Protein AF-0000000068152655 (afdb_homodimer)

Structure (mmCIF, N/CA/C/O backbone):
data_AF-0000000068152655-model_v1
#
loop_
_entity.id
_entity.type
_entity.pdbx_description
1 polymer 'Transcriptional regulator'
#
loop_
_atom_site.group_PDB
_atom_site.id
_atom_site.type_symbol
_atom_site.label_atom_id
_atom_site.label_alt_id
_atom_site.label_comp_id
_atom_site.label_asym_id
_atom_site.label_entity_id
_atom_site.label_seq_id
_atom_site.pdbx_PDB_ins_code
_atom_site.Cartn_x
_atom_site.Cartn_y
_atom_site.Cartn_z
_atom_site.occupancy
_atom_site.B_iso_or_equiv
_atom_site.auth_seq_id
_atom_site.auth_comp_id
_atom_site.auth_asym_id
_atom_site.auth_atom_id
_atom_site.pdbx_PDB_model_num
ATOM 1 N N . MET A 1 1 ? -5.93 -41.156 -9.469 1 38.16 1 MET A N 1
ATOM 2 C CA . MET A 1 1 ? -5.805 -40.562 -10.797 1 38.16 1 MET A CA 1
ATOM 3 C C . MET A 1 1 ? -6.332 -39.156 -10.812 1 38.16 1 MET A C 1
ATOM 5 O O . MET A 1 1 ? -7.52 -38.906 -10.57 1 38.16 1 MET A O 1
ATOM 9 N N . LYS A 1 2 ? -5.578 -38.156 -10.57 1 56.25 2 LYS A N 1
ATOM 10 C CA . LYS A 1 2 ? -6.105 -36.812 -10.352 1 56.25 2 LYS A CA 1
ATOM 11 C C . LYS A 1 2 ? -5.758 -35.875 -11.523 1 56.25 2 LYS A C 1
ATOM 13 O O . LYS A 1 2 ? -4.906 -36.219 -12.352 1 56.25 2 LYS A O 1
ATOM 18 N N . GLY A 1 3 ? -6.543 -34.875 -11.82 1 58.75 3 GLY A N 1
ATOM 19 C CA . GLY A 1 3 ? -6.285 -33.875 -12.836 1 58.75 3 GLY A CA 1
ATOM 20 C C . GLY A 1 3 ? -6.699 -34.312 -14.227 1 58.75 3 GLY A C 1
ATOM 21 O O . GLY A 1 3 ? -7.805 -34.812 -14.414 1 58.75 3 GLY A O 1
ATOM 22 N N . ILE A 1 4 ? -5.766 -34.062 -15.203 1 68.19 4 ILE A N 1
ATOM 23 C CA . ILE A 1 4 ? -6.027 -34.312 -16.609 1 68.19 4 ILE A CA 1
ATOM 24 C C . ILE A 1 4 ? -6.184 -35.812 -16.859 1 68.19 4 ILE A C 1
ATOM 26 O O . ILE A 1 4 ? -6.926 -36.219 -17.75 1 68.19 4 ILE A O 1
ATOM 30 N N . ARG A 1 5 ? -5.633 -36.719 -16.047 1 72.88 5 ARG A N 1
ATOM 31 C CA . ARG A 1 5 ? -5.742 -38.188 -16.188 1 72.88 5 ARG A CA 1
ATOM 32 C C . ARG A 1 5 ? -7.145 -38.656 -15.844 1 72.88 5 ARG A C 1
ATOM 34 O O . ARG A 1 5 ? -7.684 -39.531 -16.516 1 72.88 5 ARG A O 1
ATOM 41 N N . ARG A 1 6 ? -7.645 -37.969 -14.781 1 72.06 6 ARG A N 1
ATOM 42 C CA . ARG A 1 6 ? -9.008 -38.344 -14.398 1 72.06 6 ARG A CA 1
ATOM 43 C C . ARG A 1 6 ? -9.992 -38 -15.508 1 72.06 6 ARG A C 1
ATOM 45 O O . ARG A 1 6 ? -10.922 -38.781 -15.781 1 72.06 6 ARG A O 1
ATOM 52 N N . LEU A 1 7 ? -9.727 -36.875 -16.031 1 75.69 7 LEU A N 1
ATOM 53 C CA . LEU A 1 7 ? -10.57 -36.438 -17.141 1 75.69 7 LEU A CA 1
ATOM 54 C C . LEU A 1 7 ? -10.43 -37.406 -18.312 1 75.69 7 LEU A C 1
ATOM 56 O O . LEU A 1 7 ? -11.43 -37.781 -18.938 1 75.69 7 LEU A O 1
ATOM 60 N N . ALA A 1 8 ? -9.305 -37.812 -18.578 1 81.06 8 ALA A N 1
ATOM 61 C CA . ALA A 1 8 ? -9.023 -38.75 -19.672 1 81.06 8 ALA A CA 1
ATOM 62 C C . ALA A 1 8 ? -9.68 -40.125 -19.406 1 81.06 8 ALA A C 1
ATOM 64 O O . ALA A 1 8 ? -10.273 -40.719 -20.312 1 81.06 8 ALA A O 1
ATOM 65 N N . GLN A 1 9 ? -9.594 -40.5 -18.266 1 79.81 9 GLN A N 1
ATOM 66 C CA . GLN A 1 9 ? -10.211 -41.75 -17.891 1 79.81 9 GLN A CA 1
ATOM 67 C C . GLN A 1 9 ? -11.734 -41.688 -17.969 1 79.81 9 GLN A C 1
ATOM 69 O O . GLN A 1 9 ? -12.383 -42.625 -18.453 1 79.81 9 GLN A O 1
ATOM 74 N N . HIS A 1 10 ? -12.188 -40.562 -17.438 1 80.62 10 HIS A N 1
ATOM 75 C CA . HIS A 1 10 ? -13.633 -40.375 -17.438 1 80.62 10 HIS A CA 1
ATOM 76 C C . HIS A 1 10 ? -14.195 -40.375 -18.859 1 80.62 10 HIS A C 1
ATOM 78 O O . HIS A 1 10 ? -15.297 -40.875 -19.094 1 80.62 10 HIS A O 1
ATOM 84 N N . LEU A 1 11 ? -13.484 -39.812 -19.75 1 83.44 11 LEU A N 1
ATOM 85 C CA . LEU A 1 11 ? -13.938 -39.656 -21.125 1 83.44 11 LEU A CA 1
ATOM 86 C C . LEU A 1 11 ? -13.414 -40.75 -22.016 1 83.44 11 LEU A C 1
ATOM 88 O O . LEU A 1 11 ? -13.789 -40.844 -23.188 1 83.44 11 LEU A O 1
ATOM 92 N N . ASP A 1 12 ? -12.555 -41.688 -21.484 1 83.94 12 ASP A N 1
ATOM 93 C CA . ASP A 1 12 ? -11.938 -42.812 -22.188 1 83.94 12 ASP A CA 1
ATOM 94 C C . ASP A 1 12 ? -11.203 -42.344 -23.438 1 83.94 12 ASP A C 1
ATOM 96 O O . ASP A 1 12 ? -11.414 -42.875 -24.531 1 83.94 12 ASP A O 1
ATOM 100 N N . ILE A 1 13 ? -10.602 -41.25 -23.266 1 85.62 13 ILE A N 1
ATOM 101 C CA . ILE A 1 13 ? -9.734 -40.75 -24.312 1 85.62 13 ILE A CA 1
ATOM 102 C C . ILE A 1 13 ? -8.336 -40.5 -23.75 1 85.62 13 ILE A C 1
ATOM 104 O O . ILE A 1 13 ? -8.141 -40.5 -22.531 1 85.62 13 ILE A O 1
ATOM 108 N N . SER A 1 14 ? -7.395 -40.469 -24.656 1 79.75 14 SER A N 1
ATOM 109 C CA . SER A 1 14 ? -6.004 -40.312 -24.234 1 79.75 14 SER A CA 1
ATOM 110 C C . SER A 1 14 ? -5.797 -38.969 -23.516 1 79.75 14 SER A C 1
ATOM 112 O O . SER A 1 14 ? -6.527 -38 -23.766 1 79.75 14 SER A O 1
ATOM 114 N N . ILE A 1 15 ? -4.855 -38.906 -22.594 1 78.25 15 ILE A N 1
ATOM 115 C CA . ILE A 1 15 ? -4.473 -37.688 -21.891 1 78.25 15 ILE A CA 1
ATOM 116 C C . ILE A 1 15 ? -4.09 -36.625 -22.891 1 78.25 15 ILE A C 1
ATOM 118 O O . ILE A 1 15 ? -4.414 -35.438 -22.703 1 78.25 15 ILE A O 1
ATOM 122 N N . GLY A 1 16 ? -3.549 -37.062 -24 1 75.69 16 GLY A N 1
ATOM 123 C CA . GLY A 1 16 ? -3.166 -36.125 -25.062 1 75.69 16 GLY A CA 1
ATOM 124 C C . GLY A 1 16 ? -4.355 -35.469 -25.734 1 75.69 16 GLY A C 1
ATOM 125 O O . GLY A 1 16 ? -4.34 -34.25 -25.984 1 75.69 16 GLY A O 1
ATOM 126 N N . THR A 1 17 ? -5.266 -36.281 -25.953 1 79.81 17 THR A N 1
ATOM 127 C CA . THR A 1 17 ? -6.465 -35.781 -26.594 1 79.81 17 THR A CA 1
ATOM 128 C C . THR A 1 17 ? -7.199 -34.812 -25.672 1 79.81 17 THR A C 1
ATOM 130 O O . THR A 1 17 ? -7.672 -33.75 -26.125 1 79.81 17 THR A O 1
ATOM 133 N N . VAL A 1 18 ? -7.227 -35.094 -24.359 1 79.06 18 VAL A N 1
ATOM 134 C CA . VAL A 1 18 ? -7.855 -34.219 -23.391 1 79.06 18 VAL A CA 1
ATOM 135 C C . VAL A 1 18 ? -7.102 -32.906 -23.328 1 79.06 18 VAL A C 1
ATOM 137 O O . VAL A 1 18 ? -7.711 -31.828 -23.344 1 79.06 18 VAL A O 1
ATOM 140 N N . SER A 1 19 ? -5.879 -33.031 -23.391 1 74.75 19 SER A N 1
ATOM 141 C CA . SER A 1 19 ? -5.035 -31.828 -23.328 1 74.75 19 SER A CA 1
ATOM 142 C C . SER A 1 19 ? -5.246 -30.953 -24.562 1 74.75 19 SER A C 1
ATOM 144 O O . SER A 1 19 ? -5.422 -29.734 -24.438 1 74.75 19 SER A O 1
ATOM 146 N N . ARG A 1 20 ? -5.332 -31.672 -25.703 1 75.88 20 ARG A N 1
ATOM 147 C CA . ARG A 1 20 ? -5.523 -30.953 -26.953 1 75.88 20 ARG A CA 1
ATOM 148 C C . ARG A 1 20 ? -6.914 -30.328 -27.016 1 75.88 20 ARG A C 1
ATOM 150 O O . ARG A 1 20 ? -7.078 -29.219 -27.516 1 75.88 20 ARG A O 1
ATOM 157 N N . ALA A 1 21 ? -7.793 -30.938 -26.453 1 76.69 21 ALA A N 1
ATOM 158 C CA . ALA A 1 21 ? -9.172 -30.438 -26.453 1 76.69 21 ALA A CA 1
ATOM 159 C C . ALA A 1 21 ? -9.312 -29.234 -25.516 1 76.69 21 ALA A C 1
ATOM 161 O O . ALA A 1 21 ? -9.953 -28.25 -25.875 1 76.69 21 ALA A O 1
ATOM 162 N N . LEU A 1 22 ? -8.609 -29.359 -24.406 1 73.12 22 LEU A N 1
ATOM 163 C CA . LEU A 1 22 ? -8.703 -28.297 -23.406 1 73.12 22 LEU A CA 1
ATOM 164 C C . LEU A 1 22 ? -7.98 -27.031 -23.875 1 73.12 22 LEU A C 1
ATOM 166 O O . LEU A 1 22 ? -8.359 -25.922 -23.5 1 73.12 22 LEU A O 1
ATOM 170 N N . ASN A 1 23 ? -7.066 -27.328 -24.859 1 67.56 23 ASN A N 1
ATOM 171 C CA . ASN A 1 23 ? -6.238 -26.219 -25.328 1 67.56 23 ASN A CA 1
ATOM 172 C C . ASN A 1 23 ? -6.711 -25.703 -26.688 1 67.56 23 ASN A C 1
ATOM 174 O O . ASN A 1 23 ? -5.992 -24.969 -27.359 1 67.56 23 ASN A O 1
ATOM 178 N N . GLY A 1 24 ? -7.754 -26.156 -27.062 1 67.12 24 GLY A N 1
ATOM 179 C CA . GLY A 1 24 ? -8.391 -25.672 -28.266 1 67.12 24 GLY A CA 1
ATOM 180 C C . GLY A 1 24 ? -7.613 -26.016 -29.531 1 67.12 24 GLY A C 1
ATOM 181 O O . GLY A 1 24 ? -7.625 -25.25 -30.5 1 67.12 24 GLY A O 1
ATOM 182 N N . ARG A 1 25 ? -6.926 -27.062 -29.516 1 68.25 25 ARG A N 1
ATOM 183 C CA . ARG A 1 25 ? -6.164 -27.453 -30.703 1 68.25 25 ARG A CA 1
ATOM 184 C C . ARG A 1 25 ? -7.09 -27.859 -31.844 1 68.25 25 ARG A C 1
ATOM 186 O O . ARG A 1 25 ? -8.078 -28.547 -31.625 1 68.25 25 ARG A O 1
ATOM 193 N N . PRO A 1 26 ? -6.781 -27.297 -32.906 1 73.31 26 PRO A N 1
ATOM 194 C CA . PRO A 1 26 ? -7.672 -27.516 -34.062 1 73.31 26 PRO A CA 1
ATOM 195 C C . PRO A 1 26 ? -7.77 -28.984 -34.469 1 73.31 26 PRO A C 1
ATOM 197 O O . PRO A 1 26 ? -8.719 -29.375 -35.156 1 73.31 26 PRO A O 1
ATOM 200 N N . ASP A 1 27 ? -6.938 -29.812 -34.125 1 77.44 27 ASP A N 1
ATOM 201 C CA . ASP A 1 27 ? -6.91 -31.188 -34.594 1 77.44 27 ASP A CA 1
ATOM 202 C C . ASP A 1 27 ? -7.863 -32.062 -33.781 1 77.44 27 ASP A C 1
ATOM 204 O O . ASP A 1 27 ? -7.996 -33.25 -34.031 1 77.44 27 ASP A O 1
ATOM 208 N N . VAL A 1 28 ? -8.508 -31.375 -32.875 1 80.56 28 VAL A N 1
ATOM 209 C CA . VAL A 1 28 ? -9.477 -32.094 -32.094 1 80.56 28 VAL A CA 1
ATOM 210 C C . VAL A 1 28 ? -10.891 -31.844 -32.625 1 80.56 28 VAL A C 1
ATOM 212 O O . VAL A 1 28 ? -11.273 -30.688 -32.844 1 80.56 28 VAL A O 1
ATOM 215 N N . ASN A 1 29 ? -11.609 -32.938 -32.938 1 82.25 29 ASN A N 1
ATOM 216 C CA . ASN A 1 29 ? -12.961 -32.781 -33.469 1 82.25 29 ASN A CA 1
ATOM 217 C C . ASN A 1 29 ? -13.875 -32.062 -32.469 1 82.25 29 ASN A C 1
ATOM 219 O O . ASN A 1 29 ? -13.648 -32.156 -31.266 1 82.25 29 ASN A O 1
ATOM 223 N N . GLU A 1 30 ? -14.797 -31.391 -32.969 1 81.44 30 GLU A N 1
ATOM 224 C CA . GLU A 1 30 ? -15.695 -30.531 -32.188 1 81.44 30 GLU A CA 1
ATOM 225 C C . GLU A 1 30 ? -16.438 -31.328 -31.125 1 81.44 30 GLU A C 1
ATOM 227 O O . GLU A 1 30 ? -16.656 -30.844 -30.016 1 81.44 30 GLU A O 1
ATOM 232 N N . GLU A 1 31 ? -16.797 -32.469 -31.484 1 83.56 31 GLU A N 1
ATOM 233 C CA . GLU A 1 31 ? -17.547 -33.281 -30.562 1 83.56 31 GLU A CA 1
ATOM 234 C C . GLU A 1 31 ? -16.688 -33.656 -29.344 1 83.56 31 GLU A C 1
ATOM 236 O O . GLU A 1 31 ? -17.156 -33.594 -28.203 1 83.56 31 GLU A O 1
ATOM 241 N N . THR A 1 32 ? -15.516 -34.031 -29.562 1 84.06 32 THR A N 1
ATOM 242 C CA . THR A 1 32 ? -14.594 -34.375 -28.484 1 84.06 32 THR A CA 1
ATOM 243 C C . THR A 1 32 ? -14.273 -33.188 -27.609 1 84.06 32 THR A C 1
ATOM 245 O O . THR A 1 32 ? -14.227 -33.312 -26.375 1 84.06 32 THR A O 1
ATOM 248 N N . ARG A 1 33 ? -14.062 -32.094 -28.156 1 82.94 33 ARG A N 1
ATOM 249 C CA . ARG A 1 33 ? -13.797 -30.859 -27.422 1 82.94 33 ARG A CA 1
ATOM 250 C C . ARG A 1 33 ? -14.938 -30.547 -26.469 1 82.94 33 ARG A C 1
ATOM 252 O O . ARG A 1 33 ? -14.703 -30.219 -25.297 1 82.94 33 ARG A O 1
ATOM 259 N N . ARG A 1 34 ? -16.125 -30.656 -27.031 1 82 34 ARG A N 1
ATOM 260 C CA . ARG A 1 34 ? -17.297 -30.391 -26.203 1 82 34 ARG A CA 1
ATOM 261 C C . ARG A 1 34 ? -17.375 -31.344 -25.016 1 82 34 ARG A C 1
ATOM 263 O O . ARG A 1 34 ? -17.609 -30.922 -23.891 1 82 34 ARG A O 1
ATOM 270 N N . ARG A 1 35 ? -17.156 -32.562 -25.312 1 84.06 35 ARG A N 1
ATOM 271 C CA . ARG A 1 35 ? -17.219 -33.594 -24.266 1 84.06 35 ARG A CA 1
ATOM 272 C C . ARG A 1 35 ? -16.156 -33.344 -23.188 1 84.06 35 ARG A C 1
ATOM 274 O O . ARG A 1 35 ? -16.438 -33.5 -22 1 84.06 35 ARG A O 1
ATOM 281 N N . VAL A 1 36 ? -15.023 -32.938 -23.594 1 81.69 36 VAL A N 1
ATOM 282 C CA . VAL A 1 36 ? -13.914 -32.688 -22.688 1 81.69 36 VAL A CA 1
ATOM 283 C C . VAL A 1 36 ? -14.219 -31.469 -21.812 1 81.69 36 VAL A C 1
ATOM 285 O O . VAL A 1 36 ? -14.047 -31.5 -20.594 1 81.69 36 VAL A O 1
ATOM 288 N N . LEU A 1 37 ? -14.719 -30.469 -22.453 1 77.81 37 LEU A N 1
ATOM 289 C CA . LEU A 1 37 ? -15.023 -29.234 -21.734 1 77.81 37 LEU A CA 1
ATOM 290 C C . LEU A 1 37 ? -16.172 -29.438 -20.75 1 77.81 37 LEU A C 1
ATOM 292 O O . LEU A 1 37 ? -16.125 -28.922 -19.625 1 77.81 37 LEU A O 1
ATOM 296 N N . GLU A 1 38 ? -17.125 -30.156 -21.188 1 77.81 38 GLU A N 1
ATOM 297 C CA . GLU A 1 38 ? -18.25 -30.484 -20.312 1 77.81 38 GLU A CA 1
ATOM 298 C C . GLU A 1 38 ? -17.797 -31.312 -19.125 1 77.81 38 GLU A C 1
ATOM 300 O O . GLU A 1 38 ? -18.219 -31.062 -17.984 1 77.81 38 GLU A O 1
ATOM 305 N N . ALA A 1 39 ? -17.016 -32.25 -19.391 1 77.44 39 ALA A N 1
ATOM 306 C CA . ALA A 1 39 ? -16.516 -33.125 -18.328 1 77.44 39 ALA A CA 1
ATOM 307 C C . ALA A 1 39 ? -15.609 -32.344 -17.375 1 77.44 39 ALA A C 1
ATOM 309 O O . ALA A 1 39 ? -15.656 -32.531 -16.156 1 77.44 39 ALA A O 1
ATOM 310 N N . ALA A 1 40 ? -14.828 -31.469 -17.969 1 71.81 40 ALA A N 1
ATOM 311 C CA . ALA A 1 40 ? -13.953 -30.625 -17.172 1 71.81 40 ALA A CA 1
ATOM 312 C C . ALA A 1 40 ? -14.758 -29.766 -16.203 1 71.81 40 ALA A C 1
ATOM 314 O O . ALA A 1 40 ? -14.398 -29.625 -15.023 1 71.81 40 ALA A O 1
ATOM 315 N N . GLU A 1 41 ? -15.773 -29.25 -16.766 1 67.5 41 GLU A N 1
ATOM 316 C CA . GLU A 1 41 ? -16.672 -28.438 -15.953 1 67.5 41 GLU A CA 1
ATOM 317 C C . GLU A 1 41 ? -17.344 -29.266 -14.867 1 67.5 41 GLU A C 1
ATOM 319 O O . GLU A 1 41 ? -17.406 -28.844 -13.711 1 67.5 41 GLU A O 1
ATOM 324 N N . ARG A 1 42 ? -17.844 -30.375 -15.32 1 65.81 42 ARG A N 1
ATOM 325 C CA . ARG A 1 42 ? -18.578 -31.25 -14.406 1 65.81 42 ARG A CA 1
ATOM 326 C C . ARG A 1 42 ? -17.656 -31.781 -13.297 1 65.81 42 ARG A C 1
ATOM 328 O O . ARG A 1 42 ? -18.078 -31.891 -12.148 1 65.81 42 ARG A O 1
ATOM 335 N N . LEU A 1 43 ? -16.453 -32.062 -13.742 1 63.72 43 LEU A N 1
ATOM 336 C CA . LEU A 1 43 ? -15.531 -32.656 -12.789 1 63.72 43 LEU A CA 1
ATOM 337 C C . LEU A 1 43 ? -14.703 -31.578 -12.086 1 63.72 43 LEU A C 1
ATOM 339 O O . LEU A 1 43 ? -13.852 -31.891 -11.25 1 63.72 43 LEU A O 1
ATOM 343 N N . GLY A 1 44 ? -15.016 -30.359 -12.508 1 57.62 44 GLY A N 1
ATOM 344 C CA . GLY A 1 44 ? -14.344 -29.234 -11.883 1 57.62 44 GLY A CA 1
ATOM 345 C C . GLY A 1 44 ? -12.875 -29.125 -12.258 1 57.62 44 GLY A C 1
ATOM 346 O O . GLY A 1 44 ? -12.047 -28.703 -11.453 1 57.62 44 GLY A O 1
ATOM 347 N N . TYR A 1 45 ? -12.734 -29.797 -13.414 1 54.03 45 TYR A N 1
ATOM 348 C CA . TYR A 1 45 ? -11.352 -29.766 -13.883 1 54.03 45 TYR A CA 1
ATOM 349 C C . TYR A 1 45 ? -11 -28.391 -14.445 1 54.03 45 TYR A C 1
ATOM 351 O O . TYR A 1 45 ? -11.719 -27.859 -15.297 1 54.03 45 TYR A O 1
ATOM 359 N N . VAL A 1 46 ? -10.289 -27.688 -13.789 1 50.16 46 VAL A N 1
ATOM 360 C CA . VAL A 1 46 ? -9.703 -26.484 -14.367 1 50.16 46 VAL A CA 1
ATOM 361 C C . VAL A 1 46 ? -8.328 -26.812 -14.938 1 50.16 46 VAL A C 1
ATOM 363 O O . VAL A 1 46 ? -7.473 -27.375 -14.242 1 50.16 46 VAL A O 1
ATOM 366 N N . ALA A 1 47 ? -8.266 -26.891 -16.328 1 46.88 47 ALA A N 1
ATOM 367 C CA . ALA A 1 47 ? -6.977 -27.156 -16.953 1 46.88 47 ALA A CA 1
ATOM 368 C C . ALA A 1 47 ? -5.859 -26.375 -16.281 1 46.88 47 ALA A C 1
ATOM 370 O O . ALA A 1 47 ? -5.988 -25.156 -16.062 1 46.88 47 ALA A O 1
ATOM 371 N N . ASN A 1 48 ? -5.207 -27 -15.398 1 45.72 48 ASN A N 1
ATOM 372 C CA . ASN A 1 48 ? -4.074 -26.359 -14.734 1 45.72 48 ASN A CA 1
ATOM 373 C C . ASN A 1 48 ? -3.168 -25.656 -15.742 1 45.72 48 ASN A C 1
ATOM 375 O O . ASN A 1 48 ? -2.713 -26.266 -16.703 1 45.72 48 ASN A O 1
ATOM 379 N N . GLN A 1 49 ? -3.439 -24.453 -16.016 1 43.03 49 GLN A N 1
ATOM 380 C CA . GLN A 1 49 ? -2.535 -23.703 -16.875 1 43.03 49 GLN A CA 1
ATOM 381 C C . GLN A 1 49 ? -1.077 -24.016 -16.547 1 43.03 49 GLN A C 1
ATOM 383 O O . GLN A 1 49 ? -0.183 -23.75 -17.359 1 43.03 49 GLN A O 1
ATOM 388 N N . SER A 1 50 ? -0.85 -24.438 -15.289 1 44.09 50 SER A N 1
ATOM 389 C CA . SER A 1 50 ? 0.534 -24.797 -15.008 1 44.09 50 SER A CA 1
ATOM 390 C C . SER A 1 50 ? 1.042 -25.844 -16 1 44.09 50 SER A C 1
ATOM 392 O O . SER A 1 50 ? 2.197 -25.781 -16.438 1 44.09 50 SER A O 1
ATOM 394 N N . GLY A 1 51 ? 0.168 -26.688 -16.359 1 41.78 51 GLY A N 1
ATOM 395 C CA . GLY A 1 51 ? 0.501 -27.656 -17.391 1 41.78 51 GLY A CA 1
ATOM 396 C C . GLY A 1 51 ? 0.646 -27.031 -18.766 1 41.78 51 GLY A C 1
ATOM 397 O O . GLY A 1 51 ? 1.508 -27.438 -19.547 1 41.78 51 GLY A O 1
ATOM 398 N N . ARG A 1 52 ? -0.279 -26.219 -19.125 1 42.22 52 ARG A N 1
ATOM 399 C CA . ARG A 1 52 ? -0.165 -25.5 -20.391 1 42.22 52 ARG A CA 1
ATOM 400 C C . ARG A 1 52 ? 1.077 -24.609 -20.406 1 42.22 52 ARG A C 1
ATOM 402 O O . ARG A 1 52 ? 1.734 -24.469 -21.438 1 42.22 52 ARG A O 1
ATOM 409 N N . SER A 1 53 ? 1.209 -23.781 -19.266 1 45 53 SER A N 1
ATOM 410 C CA . SER A 1 53 ? 2.455 -23.031 -19.141 1 45 53 SER A CA 1
ATOM 411 C C . SER A 1 53 ? 3.664 -23.922 -19.438 1 45 53 SER A C 1
ATOM 413 O O . SER A 1 53 ? 4.645 -23.453 -20.016 1 45 53 SER A O 1
ATOM 415 N N . LEU A 1 54 ? 3.533 -25.203 -19.078 1 41.16 54 LEU A N 1
ATOM 416 C CA . LEU A 1 54 ? 4.602 -26.141 -19.406 1 41.16 54 LEU A CA 1
ATOM 417 C C . LEU A 1 54 ? 4.711 -26.312 -20.922 1 41.16 54 LEU A C 1
ATOM 419 O O . LEU A 1 54 ? 5.816 -26.406 -21.469 1 41.16 54 LEU A O 1
ATOM 423 N N . ARG A 1 55 ? 3.543 -26.375 -21.562 1 41.06 55 ARG A N 1
ATOM 424 C CA . ARG A 1 55 ? 3.666 -26.625 -23 1 41.06 55 ARG A CA 1
ATOM 425 C C . ARG A 1 55 ? 4 -25.328 -23.75 1 41.06 55 ARG A C 1
ATOM 427 O O . ARG A 1 55 ? 4.762 -25.359 -24.719 1 41.06 55 ARG A O 1
ATOM 434 N N . GLN A 1 56 ? 3.254 -24.266 -23.453 1 49.31 56 GLN A N 1
ATOM 435 C CA . GLN A 1 56 ? 3.57 -23.031 -24.172 1 49.31 56 GLN A CA 1
ATOM 436 C C . GLN A 1 56 ? 4.727 -22.297 -23.5 1 49.31 56 GLN A C 1
ATOM 438 O O . GLN A 1 56 ? 5.301 -21.375 -24.078 1 49.31 56 GLN A O 1
ATOM 443 N N . GLY A 1 57 ? 5.211 -22.781 -22.438 1 60.53 57 GLY A N 1
ATOM 444 C CA . GLY A 1 57 ? 6.41 -22.312 -21.766 1 60.53 57 GLY A CA 1
ATOM 445 C C . GLY A 1 57 ? 6.211 -20.984 -21.062 1 60.53 57 GLY A C 1
ATOM 446 O O . GLY A 1 57 ? 7.18 -20.344 -20.625 1 60.53 57 GLY A O 1
ATOM 447 N N . THR A 1 58 ? 4.836 -20.297 -21.172 1 77.31 58 THR A N 1
ATOM 448 C CA . THR A 1 58 ? 4.707 -19 -20.516 1 77.31 58 THR A CA 1
ATOM 449 C C . THR A 1 58 ? 3.615 -19.031 -19.453 1 77.31 58 THR A C 1
ATOM 451 O O . THR A 1 58 ? 2.633 -19.766 -19.594 1 77.31 58 THR A O 1
ATOM 454 N N . THR A 1 59 ? 3.713 -18.344 -18.359 1 83.75 59 THR A N 1
ATOM 455 C CA . THR A 1 59 ? 2.748 -18.25 -17.266 1 83.75 59 THR A CA 1
ATOM 456 C C . THR A 1 59 ? 1.88 -17 -17.406 1 83.75 59 THR A C 1
ATOM 458 O O . THR A 1 59 ? 0.804 -16.922 -16.812 1 83.75 59 THR A O 1
ATOM 461 N N . ASN A 1 60 ? 2.336 -15.977 -18.156 1 90.31 60 ASN A N 1
ATOM 462 C CA . ASN A 1 60 ? 1.712 -14.672 -18.328 1 90.31 60 ASN A CA 1
ATOM 463 C C . ASN A 1 60 ? 1.635 -13.906 -17.016 1 90.31 60 ASN A C 1
ATOM 465 O O . ASN A 1 60 ? 0.753 -13.062 -16.828 1 90.31 60 ASN A O 1
ATOM 469 N N . ILE A 1 61 ? 2.52 -14.25 -16.141 1 93.06 61 ILE A N 1
ATOM 470 C CA . ILE A 1 61 ? 2.617 -13.57 -14.859 1 93.06 61 ILE A CA 1
ATOM 471 C C . ILE A 1 61 ? 3.93 -12.789 -14.789 1 93.06 61 ILE A C 1
ATOM 473 O O . ILE A 1 61 ? 4.98 -13.297 -15.195 1 93.06 61 ILE A O 1
ATOM 477 N N . ILE A 1 62 ? 3.824 -11.578 -14.359 1 96.62 62 ILE A N 1
ATOM 478 C CA . ILE A 1 62 ? 5.004 -10.773 -14.055 1 96.62 62 ILE A CA 1
ATOM 479 C C . ILE A 1 62 ? 5.039 -10.453 -12.562 1 96.62 62 ILE A C 1
ATOM 481 O O . ILE A 1 62 ? 4.031 -10.023 -11.992 1 96.62 62 ILE A O 1
ATOM 485 N N . GLY A 1 63 ? 6.152 -10.711 -11.93 1 97 63 GLY A N 1
ATOM 486 C CA . GLY A 1 63 ? 6.324 -10.414 -10.523 1 97 63 GLY A CA 1
ATOM 487 C C . GLY A 1 63 ? 6.988 -9.07 -10.273 1 97 63 GLY A C 1
ATOM 488 O O . GLY A 1 63 ? 7.938 -8.703 -10.969 1 97 63 GLY A O 1
ATOM 489 N N . PHE A 1 64 ? 6.402 -8.352 -9.391 1 96.88 64 PHE A N 1
ATOM 490 C CA . PHE A 1 64 ? 7.012 -7.125 -8.875 1 96.88 64 PHE A CA 1
ATOM 491 C C . PHE A 1 64 ? 7.477 -7.312 -7.438 1 96.88 64 PHE A C 1
ATOM 493 O O . PHE A 1 64 ? 6.656 -7.441 -6.527 1 96.88 64 PHE A O 1
ATOM 500 N N . MET A 1 65 ? 8.773 -7.309 -7.266 1 95.75 65 MET A N 1
ATOM 501 C CA . MET A 1 65 ? 9.32 -7.574 -5.938 1 95.75 65 MET A CA 1
ATOM 502 C C . MET A 1 65 ? 9.445 -6.289 -5.133 1 95.75 65 MET A C 1
ATOM 504 O O . MET A 1 65 ? 10.008 -5.301 -5.609 1 95.75 65 MET A O 1
ATOM 508 N N . MET A 1 66 ? 8.836 -6.312 -4 1 90.5 66 MET A N 1
ATOM 509 C CA . MET A 1 66 ? 8.945 -5.191 -3.072 1 90.5 66 MET A CA 1
ATOM 510 C C . MET A 1 66 ? 9.164 -5.684 -1.646 1 90.5 66 MET A C 1
ATOM 512 O O . MET A 1 66 ? 8.844 -6.828 -1.322 1 90.5 66 MET A O 1
ATOM 516 N N . GLN A 1 67 ? 9.719 -4.836 -0.881 1 84.25 67 GLN A N 1
ATOM 517 C CA . GLN A 1 67 ? 9.938 -5.176 0.522 1 84.25 67 GLN A CA 1
ATOM 518 C C . GLN A 1 67 ? 8.773 -4.688 1.387 1 84.25 67 GLN A C 1
ATOM 520 O O . GLN A 1 67 ? 8.219 -3.613 1.14 1 84.25 67 GLN A O 1
ATOM 525 N N . THR A 1 68 ? 8.391 -5.52 2.312 1 80.69 68 THR A N 1
ATOM 526 C CA . THR A 1 68 ? 7.352 -5.18 3.273 1 80.69 68 THR A CA 1
ATOM 527 C C . THR A 1 68 ? 7.852 -5.355 4.703 1 80.69 68 THR A C 1
ATOM 529 O O . THR A 1 68 ? 8.914 -5.934 4.926 1 80.69 68 THR A O 1
ATOM 532 N N . GLY A 1 69 ? 7.102 -4.711 5.656 1 75.5 69 GLY A N 1
ATOM 533 C CA . GLY A 1 69 ? 7.457 -4.848 7.059 1 75.5 69 GLY A CA 1
ATOM 534 C C . GLY A 1 69 ? 7.117 -3.617 7.883 1 75.5 69 GLY A C 1
ATOM 535 O O . GLY A 1 69 ? 6.855 -2.547 7.328 1 75.5 69 GLY A O 1
ATOM 536 N N . THR A 1 70 ? 7.09 -3.861 9.203 1 65.94 70 THR A N 1
ATOM 537 C CA . THR A 1 70 ? 6.699 -2.816 10.141 1 65.94 70 THR A CA 1
ATOM 538 C C . THR A 1 70 ? 7.594 -1.59 9.992 1 65.94 70 THR A C 1
ATOM 540 O O . THR A 1 70 ? 7.137 -0.458 10.164 1 65.94 70 THR A O 1
ATOM 543 N N . GLU A 1 71 ? 8.797 -1.828 9.609 1 64.12 71 GLU A N 1
ATOM 544 C CA . GLU A 1 71 ? 9.758 -0.731 9.547 1 64.12 71 GLU A CA 1
ATOM 545 C C . GLU A 1 71 ? 9.688 -0.02 8.195 1 64.12 71 GLU A C 1
ATOM 547 O O . GLU A 1 71 ? 10.203 1.091 8.047 1 64.12 71 GLU A O 1
ATOM 552 N N . ILE A 1 72 ? 9.219 -0.647 7.219 1 59.41 72 ILE A N 1
ATOM 553 C CA . ILE A 1 72 ? 9.227 -0.109 5.863 1 59.41 72 ILE A CA 1
ATOM 554 C C . ILE A 1 72 ? 7.848 0.461 5.531 1 59.41 72 ILE A C 1
ATOM 556 O O . ILE A 1 72 ? 7.738 1.603 5.078 1 59.41 72 ILE A O 1
ATOM 560 N N . THR A 1 73 ? 6.832 -0.376 5.641 1 55.94 73 THR A N 1
ATOM 561 C CA . THR A 1 73 ? 5.535 -0.047 5.059 1 55.94 73 THR A CA 1
ATOM 562 C C . THR A 1 73 ? 4.52 0.282 6.148 1 55.94 73 THR A C 1
ATOM 564 O O . THR A 1 73 ? 3.311 0.234 5.91 1 55.94 73 THR A O 1
ATOM 567 N N . GLY A 1 74 ? 5.105 0.406 7.352 1 48.69 74 GLY A N 1
ATOM 568 C CA . GLY A 1 74 ? 4.16 0.609 8.445 1 48.69 74 GLY A CA 1
ATOM 569 C C . GLY A 1 74 ? 3.146 1.7 8.156 1 48.69 74 GLY A C 1
ATOM 570 O O . GLY A 1 74 ? 2.057 1.709 8.734 1 48.69 74 GLY A O 1
ATOM 571 N N . GLN A 1 75 ? 3.434 2.605 7.473 1 49.56 75 GLN A N 1
ATOM 572 C CA . GLN A 1 75 ? 2.443 3.676 7.402 1 49.56 75 GLN A CA 1
ATOM 573 C C . GLN A 1 75 ? 2.014 3.93 5.961 1 49.56 75 GLN A C 1
ATOM 575 O O . GLN A 1 75 ? 1.561 5.027 5.625 1 49.56 75 GLN A O 1
ATOM 580 N N . GLY A 1 76 ? 1.902 2.945 5.215 1 50.91 76 GLY A N 1
ATOM 581 C CA . GLY A 1 76 ? 1.218 3.037 3.936 1 50.91 76 GLY A CA 1
ATOM 582 C C . GLY A 1 76 ? 2.15 3.357 2.781 1 50.91 76 GLY A C 1
ATOM 583 O O . GLY A 1 76 ? 3.148 4.059 2.961 1 50.91 76 GLY A O 1
ATOM 584 N N . ASP A 1 77 ? 2.359 2.445 1.842 1 59.38 77 ASP A N 1
ATOM 585 C CA . ASP A 1 77 ? 3.234 2.791 0.727 1 59.38 77 ASP A CA 1
ATOM 586 C C . ASP A 1 77 ? 2.426 3.199 -0.501 1 59.38 77 ASP A C 1
ATOM 588 O O . ASP A 1 77 ? 1.849 2.348 -1.183 1 59.38 77 ASP A O 1
ATOM 592 N N . THR A 1 78 ? 2.037 4.586 -0.59 1 66.75 78 THR A N 1
ATOM 593 C CA . THR A 1 78 ? 1.334 5.18 -1.722 1 66.75 78 THR A CA 1
ATOM 594 C C . THR A 1 78 ? 2.207 5.156 -2.973 1 66.75 78 THR A C 1
ATOM 596 O O . THR A 1 78 ? 1.694 5.199 -4.094 1 66.75 78 THR A O 1
ATOM 599 N N . PHE A 1 79 ? 3.451 4.871 -2.768 1 81.19 79 PHE A N 1
ATOM 600 C CA . PHE A 1 79 ? 4.371 4.914 -3.898 1 81.19 79 PHE A CA 1
ATOM 601 C C . PHE A 1 79 ? 4.105 3.76 -4.855 1 81.19 79 PHE A C 1
ATOM 603 O O . PHE A 1 79 ? 3.816 3.977 -6.035 1 81.19 79 PHE A O 1
ATOM 610 N N . PHE A 1 80 ? 3.957 2.615 -4.398 1 86.19 80 PHE A N 1
ATOM 611 C CA . PHE A 1 80 ? 3.916 1.436 -5.254 1 86.19 80 PHE A CA 1
ATOM 612 C C . PHE A 1 80 ? 2.52 1.237 -5.832 1 86.19 80 PHE A C 1
ATOM 614 O O . PHE A 1 80 ? 2.373 0.754 -6.957 1 86.19 80 PHE A O 1
ATOM 621 N N . MET A 1 81 ? 1.533 1.658 -5.105 1 83.5 81 MET A N 1
ATOM 622 C CA . MET A 1 81 ? 0.183 1.509 -5.641 1 83.5 81 MET A CA 1
ATOM 623 C C . MET A 1 81 ? 0.022 2.291 -6.941 1 83.5 81 MET A C 1
ATOM 625 O O . MET A 1 81 ? -0.597 1.809 -7.891 1 83.5 81 MET A O 1
ATOM 629 N N . SER A 1 82 ? 0.583 3.477 -6.957 1 84.62 82 SER A N 1
ATOM 630 C CA . SER A 1 82 ? 0.529 4.297 -8.164 1 84.62 82 SER A CA 1
ATOM 631 C C . SER A 1 82 ? 1.392 3.709 -9.273 1 84.62 82 SER A C 1
ATOM 633 O O . SER A 1 82 ? 1.021 3.76 -10.445 1 84.62 82 SER A O 1
ATOM 635 N N . VAL A 1 83 ? 2.514 3.195 -8.875 1 90.75 83 VAL A N 1
ATOM 636 C CA . VAL A 1 83 ? 3.381 2.541 -9.844 1 90.75 83 VAL A CA 1
ATOM 637 C C . VAL A 1 83 ? 2.67 1.332 -10.445 1 90.75 83 VAL A C 1
ATOM 639 O O . VAL A 1 83 ? 2.689 1.132 -11.664 1 90.75 83 VAL A O 1
ATOM 642 N N . PHE A 1 84 ? 1.971 0.532 -9.594 1 90.94 84 PHE A N 1
ATOM 643 C CA . PHE A 1 84 ? 1.241 -0.647 -10.047 1 90.94 84 PHE A CA 1
ATOM 644 C C . PHE A 1 84 ? 0.178 -0.268 -11.07 1 90.94 84 PHE A C 1
ATOM 646 O O . PHE A 1 84 ? -0.056 -1.003 -12.031 1 90.94 84 PHE A O 1
ATOM 653 N N . ASP A 1 85 ? -0.427 0.847 -10.82 1 88.31 85 ASP A N 1
ATOM 654 C CA . ASP A 1 85 ? -1.467 1.311 -11.734 1 88.31 85 ASP A CA 1
ATOM 655 C C . ASP A 1 85 ? -0.917 1.484 -13.148 1 88.31 85 ASP A C 1
ATOM 657 O O . ASP A 1 85 ? -1.528 1.029 -14.117 1 88.31 85 ASP A O 1
ATOM 661 N N . GLY A 1 86 ? 0.199 2.141 -13.227 1 92.62 86 GLY A N 1
ATOM 662 C CA . GLY A 1 86 ? 0.845 2.328 -14.523 1 92.62 86 GLY A CA 1
ATOM 663 C C . GLY A 1 86 ? 1.291 1.025 -15.156 1 92.62 86 GLY A C 1
ATOM 664 O O . GLY A 1 86 ? 1.076 0.808 -16.359 1 92.62 86 GLY A O 1
ATOM 665 N N . VAL A 1 87 ? 1.865 0.146 -14.344 1 95.81 87 VAL A N 1
ATOM 666 C CA . VAL A 1 87 ? 2.332 -1.146 -14.836 1 95.81 87 VAL A CA 1
ATOM 667 C C . VAL A 1 87 ? 1.156 -1.945 -15.391 1 95.81 87 VAL A C 1
ATOM 669 O O . VAL A 1 87 ? 1.23 -2.484 -16.5 1 95.81 87 VAL A O 1
ATOM 672 N N . GLN A 1 88 ? 0.095 -1.95 -14.688 1 93.06 88 GLN A N 1
ATOM 673 C CA . GLN A 1 88 ? -1.074 -2.744 -15.055 1 93.06 88 GLN A CA 1
ATOM 674 C C . GLN A 1 88 ? -1.735 -2.201 -16.312 1 93.06 88 GLN A C 1
ATOM 676 O O . GLN A 1 88 ? -2.268 -2.965 -17.125 1 93.06 88 GLN A O 1
ATOM 681 N N . ALA A 1 89 ? -1.673 -0.924 -16.484 1 92 89 ALA A N 1
ATOM 682 C CA . ALA A 1 89 ? -2.248 -0.323 -17.688 1 92 89 ALA A CA 1
ATOM 683 C C . ALA A 1 89 ? -1.597 -0.884 -18.953 1 92 89 ALA A C 1
ATOM 685 O O . ALA A 1 89 ? -2.27 -1.104 -19.953 1 92 89 ALA A O 1
ATOM 686 N N . VAL A 1 90 ? -0.346 -1.157 -18.844 1 95.88 90 VAL A N 1
ATOM 687 C CA . VAL A 1 90 ? 0.387 -1.703 -19.984 1 95.88 90 VAL A CA 1
ATOM 688 C C . VAL A 1 90 ? 0.142 -3.207 -20.094 1 95.88 90 VAL A C 1
ATOM 690 O O . VAL A 1 90 ? -0.128 -3.729 -21.172 1 95.88 90 VAL A O 1
ATOM 693 N N . PHE A 1 91 ? 0.181 -3.9 -18.984 1 95 91 PHE A N 1
ATOM 694 C CA . PHE A 1 91 ? 0.068 -5.355 -18.969 1 95 91 PHE A CA 1
ATOM 695 C C . PHE A 1 91 ? -1.319 -5.797 -19.406 1 95 91 PHE A C 1
ATOM 697 O O . PHE A 1 91 ? -1.472 -6.859 -20.016 1 95 91 PHE A O 1
ATOM 704 N N . ALA A 1 92 ? -2.256 -4.996 -19.141 1 89.56 92 ALA A N 1
ATOM 705 C CA . ALA A 1 92 ? -3.629 -5.309 -19.516 1 89.56 92 ALA A CA 1
ATOM 706 C C . ALA A 1 92 ? -3.748 -5.48 -21.031 1 89.56 92 ALA A C 1
ATOM 708 O O . ALA A 1 92 ? -4.512 -6.32 -21.516 1 89.56 92 ALA A O 1
ATOM 709 N N . ARG A 1 93 ? -2.963 -4.805 -21.75 1 92.12 93 ARG A N 1
ATOM 710 C CA . ARG A 1 93 ? -2.994 -4.852 -23.203 1 92.12 93 ARG A CA 1
ATOM 711 C C . ARG A 1 93 ? -2.484 -6.195 -23.719 1 92.12 93 ARG A C 1
ATOM 713 O O . ARG A 1 93 ? -2.732 -6.559 -24.859 1 92.12 93 ARG A O 1
ATOM 720 N N . HIS A 1 94 ? -1.763 -6.926 -22.906 1 93 94 HIS A N 1
ATOM 721 C CA . HIS A 1 94 ? -1.114 -8.156 -23.344 1 93 94 HIS A CA 1
ATOM 722 C C . HIS A 1 94 ? -1.596 -9.352 -22.531 1 93 94 HIS A C 1
ATOM 724 O O . HIS A 1 94 ? -0.985 -10.422 -22.562 1 93 94 HIS A O 1
ATOM 730 N N . LYS A 1 95 ? -2.646 -9.109 -21.703 1 88.44 95 LYS A N 1
ATOM 731 C CA . LYS A 1 95 ? -3.24 -10.148 -20.875 1 88.44 95 LYS A CA 1
ATOM 732 C C . LYS A 1 95 ? -2.211 -10.734 -19.906 1 88.44 95 LYS A C 1
ATOM 734 O O . LYS A 1 95 ? -2.123 -11.953 -19.75 1 88.44 95 LYS A O 1
ATOM 739 N N . LEU A 1 96 ? -1.331 -9.875 -19.453 1 92.75 96 LEU A N 1
ATOM 740 C CA . LEU A 1 96 ? -0.379 -10.227 -18.406 1 92.75 96 LEU A CA 1
ATOM 741 C C . LEU A 1 96 ? -0.917 -9.828 -17.031 1 92.75 96 LEU A C 1
ATOM 743 O O . LEU A 1 96 ? -1.535 -8.773 -16.891 1 92.75 96 LEU A O 1
ATOM 747 N N . ASP A 1 97 ? -0.712 -10.688 -16.078 1 92.31 97 ASP A N 1
ATOM 748 C CA . ASP A 1 97 ? -1.128 -10.391 -14.703 1 92.31 97 ASP A CA 1
ATOM 749 C C . ASP A 1 97 ? 0.063 -9.969 -13.852 1 92.31 97 ASP A C 1
ATOM 751 O O . ASP A 1 97 ? 1.124 -10.594 -13.898 1 92.31 97 ASP A O 1
ATOM 755 N N . LEU A 1 98 ? -0.168 -8.914 -13.133 1 95.19 98 LEU A N 1
ATOM 756 C CA . LEU A 1 98 ? 0.842 -8.422 -12.203 1 95.19 98 LEU A CA 1
ATOM 757 C C . LEU A 1 98 ? 0.62 -8.992 -10.805 1 95.19 98 LEU A C 1
ATOM 759 O O . LEU A 1 98 ? -0.502 -8.977 -10.297 1 95.19 98 LEU A O 1
ATOM 763 N N . VAL A 1 99 ? 1.709 -9.523 -10.227 1 95.19 99 VAL A N 1
ATOM 764 C CA . VAL A 1 99 ? 1.663 -9.961 -8.836 1 95.19 99 VAL A CA 1
ATOM 765 C C . VAL A 1 99 ? 2.756 -9.25 -8.039 1 95.19 99 VAL A C 1
ATOM 767 O O . VAL A 1 99 ? 3.881 -9.094 -8.516 1 95.19 99 VAL A O 1
ATOM 770 N N . ALA A 1 100 ? 2.369 -8.734 -6.898 1 94.25 100 ALA A N 1
ATOM 771 C CA . ALA A 1 100 ? 3.377 -8.172 -6.004 1 94.25 100 ALA A CA 1
ATOM 772 C C . ALA A 1 100 ? 4.016 -9.258 -5.141 1 94.25 100 ALA A C 1
ATOM 774 O O . AL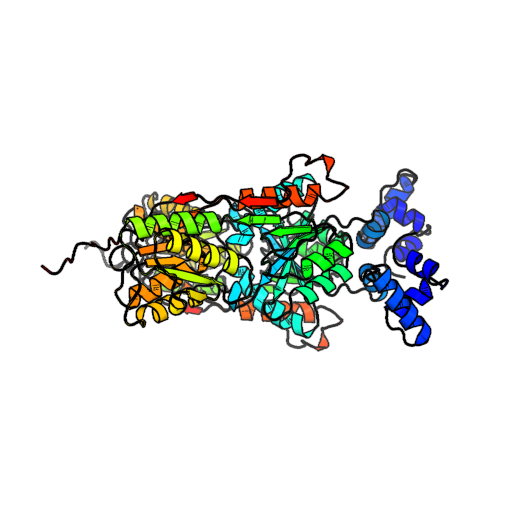A A 1 100 ? 3.316 -10.008 -4.461 1 94.25 100 ALA A O 1
ATOM 775 N N . LEU A 1 101 ? 5.309 -9.367 -5.277 1 94.69 101 LEU A N 1
ATOM 776 C CA . LEU A 1 101 ? 6.098 -10.281 -4.457 1 94.69 101 LEU A CA 1
ATOM 777 C C . LEU A 1 101 ? 6.555 -9.602 -3.172 1 94.69 101 LEU A C 1
ATOM 779 O O . LEU A 1 101 ? 7.457 -8.758 -3.193 1 94.69 101 LEU A O 1
ATOM 783 N N . LEU A 1 102 ? 5.926 -10.008 -2.113 1 91.75 102 LEU A N 1
ATOM 784 C CA . LEU A 1 102 ? 6.117 -9.312 -0.844 1 91.75 102 LEU A CA 1
ATOM 785 C C . LEU A 1 102 ? 7.23 -9.977 -0.031 1 91.75 102 LEU A C 1
ATOM 787 O O . LEU A 1 102 ? 7 -10.992 0.629 1 91.75 102 LEU A O 1
ATOM 791 N N . CYS A 1 103 ? 8.359 -9.352 -0.05 1 90.31 103 CYS A N 1
ATOM 792 C CA . CYS A 1 103 ? 9.508 -9.844 0.703 1 90.31 103 CYS A CA 1
ATOM 793 C C . CYS A 1 103 ? 9.602 -9.164 2.064 1 90.31 103 CYS A C 1
ATOM 795 O O . CYS A 1 103 ? 9.758 -7.945 2.143 1 90.31 103 CYS A O 1
ATOM 797 N N . SER A 1 104 ? 9.531 -9.93 3.094 1 85.81 104 SER A N 1
ATOM 798 C CA . SER A 1 104 ? 9.656 -9.375 4.438 1 85.81 104 SER A CA 1
ATOM 799 C C . SER A 1 104 ? 11.008 -8.711 4.645 1 85.81 104 SER A C 1
ATOM 801 O O . SER A 1 104 ? 12.031 -9.195 4.141 1 85.81 104 SER A O 1
ATOM 803 N N . SER A 1 105 ? 10.969 -7.684 5.441 1 82.06 105 SER A N 1
ATOM 804 C CA . SER A 1 105 ? 12.219 -7.012 5.758 1 82.06 105 SER A CA 1
ATOM 805 C C . SER A 1 105 ? 13.141 -7.91 6.57 1 82.06 105 SER A C 1
ATOM 807 O O . SER A 1 105 ? 14.344 -7.648 6.68 1 82.06 105 SER A O 1
ATOM 809 N N . GLU A 1 106 ? 12.578 -8.969 7.098 1 83 106 GLU A N 1
ATOM 810 C CA . GLU A 1 106 ? 13.352 -9.891 7.926 1 83 106 GLU A CA 1
ATOM 811 C C . GLU A 1 106 ? 13.992 -10.984 7.082 1 83 106 GLU A C 1
ATOM 813 O O . GLU A 1 106 ? 14.766 -11.797 7.59 1 83 106 GLU A O 1
ATOM 818 N N . GLU A 1 107 ? 13.734 -10.984 5.84 1 88.12 107 GLU A N 1
ATOM 819 C CA . GLU A 1 107 ? 14.273 -11.984 4.93 1 88.12 107 GLU A CA 1
ATOM 820 C C . GLU A 1 107 ? 15.266 -11.367 3.947 1 88.12 107 GLU A C 1
ATOM 822 O O . GLU A 1 107 ? 15.047 -10.258 3.463 1 88.12 107 GLU A O 1
ATOM 827 N N . ASP A 1 108 ? 16.297 -12.141 3.67 1 91.38 108 ASP A N 1
ATOM 828 C CA . ASP A 1 108 ? 17.219 -11.703 2.635 1 91.38 108 ASP A CA 1
ATOM 829 C C . ASP A 1 108 ? 16.547 -11.68 1.264 1 91.38 108 ASP A C 1
ATOM 831 O O . ASP A 1 108 ? 16.016 -12.703 0.812 1 91.38 108 ASP A O 1
ATOM 835 N N . PRO A 1 109 ? 16.609 -10.562 0.613 1 92.88 109 PRO A N 1
ATOM 836 C CA . PRO A 1 109 ? 15.906 -10.438 -0.664 1 92.88 109 PRO A CA 1
ATOM 837 C C . PRO A 1 109 ? 16.453 -11.383 -1.731 1 92.88 109 PRO A C 1
ATOM 839 O O . PRO A 1 109 ? 15.703 -11.82 -2.613 1 92.88 109 PRO A O 1
ATOM 842 N N . THR A 1 110 ? 17.75 -11.688 -1.681 1 94.5 110 THR A N 1
ATOM 843 C CA . THR A 1 110 ? 18.328 -12.594 -2.658 1 94.5 110 THR A CA 1
ATOM 844 C C . THR A 1 110 ? 17.797 -14.016 -2.461 1 94.5 110 THR A C 1
ATOM 846 O O . THR A 1 110 ? 17.469 -14.695 -3.43 1 94.5 110 THR A O 1
ATOM 849 N N . ASP A 1 111 ? 17.688 -14.422 -1.229 1 91.69 111 ASP A N 1
ATOM 850 C CA . ASP A 1 111 ? 17.141 -15.742 -0.926 1 91.69 111 ASP A CA 1
ATOM 851 C C . ASP A 1 111 ? 15.672 -15.836 -1.329 1 91.69 111 ASP A C 1
ATOM 853 O O . ASP A 1 111 ? 15.242 -16.844 -1.889 1 91.69 111 ASP A O 1
ATOM 857 N N . TYR A 1 112 ? 15.016 -14.828 -1.039 1 92.12 112 TYR A N 1
ATOM 858 C CA . TYR A 1 112 ? 13.609 -14.773 -1.427 1 92.12 112 TYR A CA 1
ATOM 859 C C . TYR A 1 112 ? 13.461 -14.891 -2.938 1 92.12 112 TYR A C 1
ATOM 861 O O . TYR A 1 112 ? 12.641 -15.68 -3.424 1 92.12 112 TYR A O 1
ATOM 869 N N . LEU A 1 113 ? 14.266 -14.148 -3.67 1 94.19 113 LEU A N 1
ATOM 870 C CA . LEU A 1 113 ? 14.203 -14.164 -5.129 1 94.19 113 LEU A CA 1
ATOM 871 C C . LEU A 1 113 ? 14.539 -15.547 -5.676 1 94.19 113 LEU A C 1
ATOM 873 O O . LEU A 1 113 ? 13.891 -16.016 -6.617 1 94.19 113 LEU A O 1
ATOM 877 N N . ARG A 1 114 ? 15.508 -16.172 -5.09 1 90.5 114 ARG A N 1
ATOM 878 C CA . ARG A 1 114 ? 15.883 -17.516 -5.52 1 90.5 114 ARG A CA 1
ATOM 879 C C . ARG A 1 114 ? 14.711 -18.484 -5.398 1 90.5 114 ARG A C 1
ATOM 881 O O . ARG A 1 114 ? 14.469 -19.297 -6.297 1 90.5 114 ARG A O 1
ATOM 888 N N . ARG A 1 115 ? 14.039 -18.344 -4.336 1 87.31 115 ARG A N 1
ATOM 889 C CA . ARG A 1 115 ? 12.875 -19.203 -4.117 1 87.31 115 ARG A CA 1
ATOM 890 C C . ARG A 1 115 ? 11.773 -18.906 -5.129 1 87.31 115 ARG A C 1
ATOM 892 O O . ARG A 1 115 ? 11.156 -19.828 -5.676 1 87.31 115 ARG A O 1
ATOM 899 N N . VAL A 1 116 ? 11.547 -17.656 -5.383 1 87.94 116 VAL A N 1
ATOM 900 C CA . VAL A 1 116 ? 10.523 -17.234 -6.34 1 87.94 116 VAL A CA 1
ATOM 901 C C . VAL A 1 116 ? 10.852 -17.812 -7.719 1 87.94 116 VAL A C 1
ATOM 903 O O . VAL A 1 116 ? 9.977 -18.359 -8.391 1 87.94 116 VAL A O 1
ATOM 906 N N . VAL A 1 117 ? 12.07 -17.688 -8.117 1 87.06 117 VAL A N 1
ATOM 907 C CA . VAL A 1 117 ? 12.516 -18.156 -9.43 1 87.06 117 VAL A CA 1
ATOM 908 C C . VAL A 1 117 ? 12.398 -19.672 -9.508 1 87.06 117 VAL A C 1
ATOM 910 O O . VAL A 1 117 ? 11.984 -20.219 -10.531 1 87.06 117 VAL A O 1
ATOM 913 N N . ALA A 1 118 ? 12.727 -20.312 -8.445 1 81.81 118 ALA A N 1
ATOM 914 C CA . ALA A 1 118 ? 12.656 -21.766 -8.398 1 81.81 118 ALA A CA 1
ATOM 915 C C . ALA A 1 118 ? 11.219 -22.25 -8.578 1 81.81 118 ALA A C 1
ATOM 917 O O . ALA A 1 118 ? 10.984 -23.312 -9.164 1 81.81 118 ALA A O 1
ATOM 918 N N . ARG A 1 119 ? 10.328 -21.5 -8.117 1 80.5 119 ARG A N 1
ATOM 919 C CA . ARG A 1 119 ? 8.922 -21.875 -8.211 1 80.5 119 ARG A CA 1
ATOM 920 C C . ARG A 1 119 ? 8.398 -21.688 -9.625 1 80.5 119 ARG A C 1
ATOM 922 O O . ARG A 1 119 ? 7.387 -22.281 -10 1 80.5 119 ARG A O 1
ATOM 929 N N . GLY A 1 120 ? 8.93 -20.797 -10.438 1 80.75 120 GLY A N 1
ATOM 930 C CA . GLY A 1 120 ? 8.75 -20.719 -11.883 1 80.75 120 GLY A CA 1
ATOM 931 C C . GLY A 1 120 ? 7.387 -20.188 -12.281 1 80.75 120 GLY A C 1
ATOM 932 O O . GLY A 1 120 ? 6.863 -20.547 -13.336 1 80.75 120 GLY A O 1
ATOM 933 N N . PHE A 1 121 ? 6.828 -19.344 -11.477 1 81.69 121 PHE A N 1
ATOM 934 C CA . PHE A 1 121 ? 5.461 -18.953 -11.797 1 81.69 121 PHE A CA 1
ATOM 935 C C . PHE A 1 121 ? 5.438 -17.594 -12.5 1 81.69 121 PHE A C 1
ATOM 937 O O . PHE A 1 121 ? 4.383 -17.141 -12.93 1 81.69 121 PHE A O 1
ATOM 944 N N . ALA A 1 122 ? 6.578 -16.938 -12.617 1 90.88 122 ALA A N 1
ATOM 945 C CA . ALA A 1 122 ? 6.629 -15.617 -13.258 1 90.88 122 ALA A CA 1
ATOM 946 C C . ALA A 1 122 ? 7.516 -15.648 -14.5 1 90.88 122 ALA A C 1
ATOM 948 O O . ALA A 1 122 ? 8.609 -16.219 -14.477 1 90.88 122 ALA A O 1
ATOM 949 N N . ASP A 1 123 ? 7.027 -15.047 -15.57 1 92.19 123 ASP A N 1
ATOM 950 C CA . ASP A 1 123 ? 7.773 -14.977 -16.828 1 92.19 123 ASP A CA 1
ATOM 951 C C . ASP A 1 123 ? 8.805 -13.852 -16.781 1 92.19 123 ASP A C 1
ATOM 953 O O . ASP A 1 123 ? 9.742 -13.828 -17.594 1 92.19 123 ASP A O 1
ATOM 957 N N . GLY A 1 124 ? 8.656 -12.922 -15.961 1 95.75 124 GLY A N 1
ATOM 958 C CA . GLY A 1 124 ? 9.523 -11.766 -15.789 1 95.75 124 GLY A CA 1
ATOM 959 C C . GLY A 1 124 ? 9.367 -11.102 -14.438 1 95.75 124 GLY A C 1
ATOM 960 O O . GLY A 1 124 ? 8.398 -11.359 -13.719 1 95.75 124 GLY A O 1
ATOM 961 N N . LEU A 1 125 ? 10.383 -10.242 -14.141 1 97.62 125 LEU A N 1
ATOM 962 C CA . LEU A 1 125 ? 10.383 -9.656 -12.805 1 97.62 125 LEU A CA 1
ATOM 963 C C . LEU A 1 125 ? 10.719 -8.164 -12.867 1 97.62 125 LEU A C 1
ATOM 965 O O . LEU A 1 125 ? 11.461 -7.73 -13.758 1 97.62 125 LEU A O 1
ATOM 969 N N . ILE A 1 126 ? 10.109 -7.422 -12.016 1 98.12 126 ILE A N 1
ATOM 970 C CA . ILE A 1 126 ? 10.516 -6.051 -11.711 1 98.12 126 ILE A CA 1
ATOM 971 C C . ILE A 1 126 ? 11.078 -5.984 -10.297 1 98.12 126 ILE A C 1
ATOM 973 O O . ILE A 1 126 ? 10.406 -6.367 -9.336 1 98.12 126 ILE A O 1
ATOM 977 N N . LEU A 1 127 ? 12.328 -5.512 -10.172 1 97.25 127 LEU A N 1
ATOM 978 C CA . LEU A 1 127 ? 12.984 -5.414 -8.867 1 97.25 127 LEU A CA 1
ATOM 979 C C . LEU A 1 127 ? 13 -3.973 -8.375 1 97.25 127 LEU A C 1
ATOM 981 O O . LEU A 1 127 ? 13.219 -3.045 -9.156 1 97.25 127 LEU A O 1
ATOM 985 N N . SER A 1 128 ? 12.648 -3.801 -7.113 1 94.5 128 SER A N 1
ATOM 986 C CA . SER A 1 128 ? 12.773 -2.496 -6.477 1 94.5 128 SER A CA 1
ATOM 987 C C . SER A 1 128 ? 13.773 -2.539 -5.324 1 94.5 128 SER A C 1
ATOM 989 O O . SER A 1 128 ? 14.367 -3.584 -5.051 1 94.5 128 SER A O 1
ATOM 991 N N . ALA A 1 129 ? 14.078 -1.42 -4.742 1 91.62 129 ALA A N 1
ATOM 992 C CA . ALA A 1 129 ? 14.984 -1.3 -3.602 1 91.62 129 ALA A CA 1
ATOM 993 C C . ALA A 1 129 ? 16.359 -1.894 -3.922 1 91.62 129 ALA A C 1
ATOM 995 O O . ALA A 1 129 ? 16.859 -2.734 -3.176 1 91.62 129 ALA A O 1
ATOM 996 N N . THR A 1 130 ? 16.875 -1.43 -5.008 1 96.06 130 THR A N 1
ATOM 997 C CA . THR A 1 130 ? 18.188 -1.934 -5.422 1 96.06 130 THR A CA 1
ATOM 998 C C . THR A 1 130 ? 19.266 -1.538 -4.414 1 96.06 130 THR A C 1
ATOM 1000 O O . THR A 1 130 ? 19.25 -0.422 -3.893 1 96.06 130 THR A O 1
ATOM 1003 N N . ARG A 1 131 ? 20.172 -2.463 -4.184 1 96.06 131 ARG A N 1
ATOM 1004 C CA . ARG A 1 131 ? 21.328 -2.221 -3.314 1 96.06 131 ARG A CA 1
ATOM 1005 C C . ARG A 1 131 ? 22.516 -1.698 -4.113 1 96.06 131 ARG A C 1
ATOM 1007 O O . ARG A 1 131 ? 22.531 -1.782 -5.344 1 96.06 131 ARG A O 1
ATOM 1014 N N . ARG A 1 132 ? 23.422 -1.137 -3.391 1 96.69 132 ARG A N 1
ATOM 1015 C CA . ARG A 1 132 ? 24.609 -0.636 -4.07 1 96.69 132 ARG A CA 1
ATOM 1016 C C . ARG A 1 132 ? 25.281 -1.735 -4.895 1 96.69 132 ARG A C 1
ATOM 1018 O O . ARG A 1 132 ? 25.609 -1.525 -6.062 1 96.69 132 ARG A O 1
ATOM 1025 N N . HIS A 1 133 ? 25.547 -2.85 -4.262 1 96.94 133 HIS A N 1
ATOM 1026 C CA . HIS A 1 133 ? 25.875 -4.113 -4.922 1 96.94 133 HIS A CA 1
ATOM 1027 C C . HIS A 1 133 ? 24.75 -5.133 -4.73 1 96.94 133 HIS A C 1
ATOM 1029 O O . HIS A 1 133 ? 24.547 -5.633 -3.623 1 96.94 133 HIS A O 1
ATOM 1035 N N . ASP A 1 134 ? 24.047 -5.43 -5.816 1 97.38 134 ASP A N 1
ATOM 1036 C CA . ASP A 1 134 ? 22.812 -6.195 -5.703 1 97.38 134 ASP A CA 1
ATOM 1037 C C . ASP A 1 134 ? 22.938 -7.559 -6.375 1 97.38 134 ASP A C 1
ATOM 1039 O O . ASP A 1 134 ? 22.844 -7.668 -7.602 1 97.38 134 ASP A O 1
ATOM 1043 N N . PRO A 1 135 ? 23.109 -8.602 -5.613 1 96.88 135 PRO A N 1
ATOM 1044 C CA . PRO A 1 135 ? 23.297 -9.938 -6.18 1 96.88 135 PRO A CA 1
ATOM 1045 C C . PRO A 1 135 ? 22.094 -10.43 -6.957 1 96.88 135 PRO A C 1
ATOM 1047 O O . PRO A 1 135 ? 22.203 -11.344 -7.777 1 96.88 135 PRO A O 1
ATOM 1050 N N . ARG A 1 136 ? 20.953 -9.883 -6.746 1 97.31 136 ARG A N 1
ATOM 1051 C CA . ARG A 1 136 ? 19.75 -10.297 -7.461 1 97.31 136 ARG A CA 1
ATOM 1052 C C . ARG A 1 136 ? 19.906 -10.102 -8.961 1 97.31 136 ARG A C 1
ATOM 1054 O O . ARG A 1 136 ? 19.406 -10.906 -9.758 1 97.31 136 ARG A O 1
ATOM 1061 N N . ILE A 1 137 ? 20.609 -9.062 -9.352 1 97.75 137 ILE A N 1
ATOM 1062 C CA . ILE A 1 137 ? 20.781 -8.688 -10.75 1 97.75 137 ILE A CA 1
ATOM 1063 C C . ILE A 1 137 ? 21.578 -9.758 -11.477 1 97.75 137 ILE A C 1
ATOM 1065 O O . ILE A 1 137 ? 21.156 -10.258 -12.531 1 97.75 137 ILE A O 1
ATOM 1069 N N . GLU A 1 138 ? 22.656 -10.148 -10.914 1 95.75 138 GLU A N 1
ATOM 1070 C CA . GLU A 1 138 ? 23.5 -11.188 -11.508 1 95.75 138 GLU A CA 1
ATOM 1071 C C . GLU A 1 138 ? 22.766 -12.523 -11.555 1 95.75 138 GLU A C 1
ATOM 1073 O O . GLU A 1 138 ? 22.844 -13.242 -12.555 1 95.75 138 GLU A O 1
ATOM 1078 N N . PHE A 1 139 ? 22.109 -12.836 -10.531 1 95.12 139 PHE A N 1
ATOM 1079 C CA . PHE A 1 139 ? 21.375 -14.086 -10.414 1 95.12 139 PHE A CA 1
ATOM 1080 C C . PHE A 1 139 ? 20.375 -14.234 -11.555 1 95.12 139 PHE A C 1
ATOM 1082 O O . PHE A 1 139 ? 20.312 -15.289 -12.203 1 95.12 139 PHE A O 1
ATOM 1089 N N . LEU A 1 140 ? 19.609 -13.156 -11.828 1 95.62 140 LEU A N 1
ATOM 1090 C CA . LEU A 1 140 ? 18.594 -13.203 -12.875 1 95.62 140 LEU A CA 1
ATOM 1091 C C . LEU A 1 140 ? 19.25 -13.188 -14.258 1 95.62 140 LEU A C 1
ATOM 1093 O O . LEU A 1 140 ? 18.812 -13.898 -15.164 1 95.62 140 LEU A O 1
ATOM 1097 N N . ALA A 1 141 ? 20.281 -12.375 -14.43 1 93.88 141 ALA A N 1
ATOM 1098 C CA . ALA A 1 141 ? 20.969 -12.25 -15.711 1 93.88 141 ALA A CA 1
ATOM 1099 C C . ALA A 1 141 ? 21.594 -13.586 -16.141 1 93.88 141 ALA A C 1
ATOM 1101 O O . ALA A 1 141 ? 21.484 -13.984 -17.297 1 93.88 141 ALA A O 1
ATOM 1102 N N . GLU A 1 142 ? 22.172 -14.219 -15.195 1 89.69 142 GLU A N 1
ATOM 1103 C CA . GLU A 1 142 ? 22.828 -15.492 -15.461 1 89.69 142 GLU A CA 1
ATOM 1104 C C . GLU A 1 142 ? 21.828 -16.547 -15.93 1 89.69 142 GLU A C 1
ATOM 1106 O O . GLU A 1 142 ? 22.188 -17.469 -16.672 1 89.69 142 GLU A O 1
ATOM 1111 N N . ARG A 1 143 ? 20.656 -16.406 -15.562 1 87.75 143 ARG A N 1
ATOM 1112 C CA . ARG A 1 143 ? 19.625 -17.391 -15.875 1 87.75 143 ARG A CA 1
ATOM 1113 C C . ARG A 1 143 ? 18.75 -16.922 -17.031 1 87.75 143 ARG A C 1
ATOM 1115 O O . ARG A 1 143 ? 17.781 -17.594 -17.406 1 87.75 143 ARG A O 1
ATOM 1122 N N . ASN A 1 144 ? 19.062 -15.773 -17.531 1 89.94 144 ASN A N 1
ATOM 1123 C CA . ASN A 1 144 ? 18.375 -15.188 -18.672 1 89.94 144 ASN A CA 1
ATOM 1124 C C . ASN A 1 144 ? 16.891 -14.984 -18.391 1 89.94 144 ASN A C 1
ATOM 1126 O O . ASN A 1 144 ? 16.047 -15.227 -19.25 1 89.94 144 ASN A O 1
ATOM 1130 N N . ILE A 1 145 ? 16.594 -14.719 -17.172 1 92 145 ILE A N 1
ATOM 1131 C CA . ILE A 1 145 ? 15.234 -14.352 -16.781 1 92 145 ILE A CA 1
ATOM 1132 C C . ILE A 1 145 ? 15 -12.859 -17.062 1 92 145 ILE A C 1
ATOM 1134 O O . ILE A 1 145 ? 15.766 -12.016 -16.578 1 92 145 ILE A O 1
ATOM 1138 N N . PRO A 1 146 ? 14 -12.516 -17.828 1 95.88 146 PRO A N 1
ATOM 1139 C CA . PRO A 1 146 ? 13.734 -11.102 -18.109 1 95.88 146 PRO A CA 1
ATOM 1140 C C . PRO A 1 146 ? 13.414 -10.297 -16.859 1 95.88 146 PRO A C 1
ATOM 1142 O O . PRO A 1 146 ? 12.625 -10.742 -16.016 1 95.88 146 PRO A O 1
ATOM 1145 N N . PHE A 1 147 ? 14.086 -9.125 -16.719 1 97.19 147 PHE A N 1
ATOM 1146 C CA . PHE A 1 147 ? 13.766 -8.266 -15.578 1 97.19 147 PHE A CA 1
ATOM 1147 C C . PHE A 1 147 ? 14.164 -6.824 -15.859 1 97.19 147 PHE A C 1
ATOM 1149 O O . PHE A 1 147 ? 14.891 -6.551 -16.812 1 97.19 147 PHE A O 1
ATOM 1156 N N . VAL A 1 148 ? 13.609 -5.918 -15.125 1 97.94 148 VAL A N 1
ATOM 1157 C CA . VAL A 1 148 ? 13.984 -4.508 -15.047 1 97.94 148 VAL A CA 1
ATOM 1158 C C . VAL A 1 148 ? 14.039 -4.066 -13.586 1 97.94 148 VAL A C 1
ATOM 1160 O O . VAL A 1 148 ? 13.344 -4.625 -12.734 1 97.94 148 VAL A O 1
ATOM 1163 N N . THR A 1 149 ? 14.953 -3.178 -13.289 1 97.94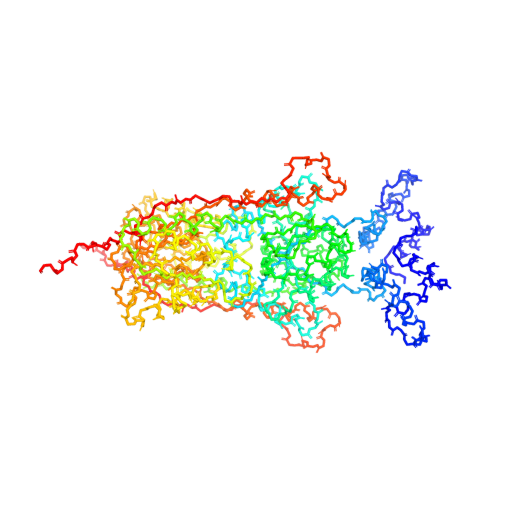 149 THR A N 1
ATOM 1164 C CA . THR A 1 149 ? 15.047 -2.695 -11.914 1 97.94 149 THR A CA 1
ATOM 1165 C C . THR A 1 149 ? 14.562 -1.254 -11.812 1 97.94 149 THR A C 1
ATOM 1167 O O . THR A 1 149 ? 14.805 -0.445 -12.711 1 97.94 149 THR A O 1
ATOM 1170 N N . LEU A 1 150 ? 13.75 -1.006 -10.867 1 97.19 150 LEU A N 1
ATOM 1171 C CA . LEU A 1 150 ? 13.5 0.357 -10.406 1 97.19 150 LEU A CA 1
ATOM 1172 C C . LEU A 1 150 ? 14.578 0.804 -9.422 1 97.19 150 LEU A C 1
ATOM 1174 O O . LEU A 1 150 ? 14.508 0.479 -8.234 1 97.19 150 LEU A O 1
ATOM 1178 N N . GLY A 1 151 ? 15.492 1.518 -9.898 1 96.81 151 GLY A N 1
ATOM 1179 C CA . GLY A 1 151 ? 16.734 1.845 -9.211 1 96.81 151 GLY A CA 1
ATOM 1180 C C . GLY A 1 151 ? 17.953 1.251 -9.883 1 96.81 151 GLY A C 1
ATOM 1181 O O . GLY A 1 151 ? 17.906 0.131 -10.398 1 96.81 151 GLY A O 1
ATOM 1182 N N . ARG A 1 152 ? 19.094 1.936 -9.906 1 96.38 152 ARG A N 1
ATOM 1183 C CA . ARG A 1 152 ? 20.344 1.438 -10.477 1 96.38 152 ARG A CA 1
ATOM 1184 C C . ARG A 1 152 ? 21.234 0.823 -9.406 1 96.38 152 ARG A C 1
ATOM 1186 O O . ARG A 1 152 ? 20.969 0.968 -8.211 1 96.38 152 ARG A O 1
ATOM 1193 N N . SER A 1 153 ? 22.156 0.06 -9.82 1 97.19 153 SER A N 1
ATOM 1194 C CA . SER A 1 153 ? 23.141 -0.615 -8.984 1 97.19 153 SER A CA 1
ATOM 1195 C C . SER A 1 153 ? 24.531 -0.588 -9.625 1 97.19 153 SER A C 1
ATOM 1197 O O . SER A 1 153 ? 24.656 -0.354 -10.828 1 97.19 153 SER A O 1
ATOM 1199 N N . LEU A 1 154 ? 25.547 -0.69 -8.82 1 96.38 154 LEU A N 1
ATOM 1200 C CA . LEU A 1 154 ? 26.891 -0.849 -9.367 1 96.38 154 LEU A CA 1
ATOM 1201 C C . LEU A 1 154 ? 27.062 -2.229 -9.992 1 96.38 154 LEU A C 1
ATOM 1203 O O . LEU A 1 154 ? 28 -2.449 -10.773 1 96.38 154 LEU A O 1
ATOM 1207 N N . THR A 1 155 ? 26.188 -3.129 -9.555 1 94.88 155 THR A N 1
ATOM 1208 C CA . THR A 1 155 ? 26.125 -4.414 -10.242 1 94.88 155 THR A CA 1
ATOM 1209 C C . THR A 1 155 ? 25.469 -4.266 -11.617 1 94.88 155 THR A C 1
ATOM 1211 O O . THR A 1 155 ? 24.281 -4.004 -11.711 1 94.88 155 THR A O 1
ATOM 1214 N N . ASP A 1 156 ? 26.281 -4.281 -12.648 1 88.69 156 ASP A N 1
ATOM 1215 C CA . ASP A 1 156 ? 25.766 -4.109 -14.008 1 88.69 156 ASP A CA 1
ATOM 1216 C C . ASP A 1 156 ? 25.812 -5.418 -14.781 1 88.69 156 ASP A C 1
ATOM 1218 O O . ASP A 1 156 ? 26.891 -5.965 -15.023 1 88.69 156 ASP A O 1
ATOM 1222 N N . ALA A 1 157 ? 24.688 -5.895 -15.141 1 87.94 157 ALA A N 1
ATOM 1223 C CA . ALA A 1 157 ? 24.609 -7.117 -15.938 1 87.94 157 ALA A CA 1
ATOM 1224 C C . ALA A 1 157 ? 24.047 -6.832 -17.328 1 87.94 157 ALA A C 1
ATOM 1226 O O . ALA A 1 157 ? 23.562 -7.738 -18 1 87.94 157 ALA A O 1
ATOM 1227 N N . GLY A 1 158 ? 24.047 -5.621 -17.703 1 90.5 158 GLY A N 1
ATOM 1228 C CA . GLY A 1 158 ? 23.578 -5.223 -19.016 1 90.5 158 GLY A CA 1
ATOM 1229 C C . GLY A 1 158 ? 22.062 -5.254 -19.141 1 90.5 158 GLY A C 1
ATOM 1230 O O . GLY A 1 158 ? 21.531 -5.438 -20.234 1 90.5 158 GLY A O 1
ATOM 1231 N N . ARG A 1 159 ? 21.422 -5.203 -18.062 1 92.5 159 ARG A N 1
ATOM 1232 C CA . ARG A 1 159 ? 19.969 -5.207 -18.062 1 92.5 159 ARG A CA 1
ATOM 1233 C C . ARG A 1 159 ? 19.422 -3.812 -17.781 1 92.5 159 ARG A C 1
ATOM 1235 O O . ARG A 1 159 ? 20.078 -2.998 -17.125 1 92.5 159 ARG A O 1
ATOM 1242 N N . PRO A 1 160 ? 18.266 -3.521 -18.266 1 96.12 160 PRO A N 1
ATOM 1243 C CA . PRO A 1 160 ? 17.734 -2.162 -18.156 1 96.12 160 PRO A CA 1
ATOM 1244 C C . PRO A 1 160 ? 17.328 -1.801 -16.734 1 96.12 160 PRO A C 1
ATOM 1246 O O . PRO A 1 160 ? 17 -2.686 -15.938 1 96.12 160 PRO A O 1
ATOM 1249 N N . TRP A 1 161 ? 17.406 -0.535 -16.453 1 97.5 161 TRP A N 1
ATOM 1250 C CA . TRP A 1 161 ? 16.969 0.027 -15.18 1 97.5 161 TRP A CA 1
ATOM 1251 C C . TRP A 1 161 ? 16.359 1.416 -15.375 1 97.5 161 TRP A C 1
ATOM 1253 O O . TRP A 1 161 ? 16.719 2.123 -16.328 1 97.5 161 TRP A O 1
ATOM 1263 N N . LEU A 1 162 ? 15.391 1.763 -14.625 1 97.94 162 LEU A N 1
ATOM 1264 C CA . LEU A 1 162 ? 14.891 3.121 -14.438 1 97.94 162 LEU A CA 1
ATOM 1265 C C . LEU A 1 162 ? 15.148 3.598 -13.008 1 97.94 162 LEU A C 1
ATOM 1267 O O . LEU A 1 162 ? 14.914 2.859 -12.055 1 97.94 162 LEU A O 1
ATOM 1271 N N . ASP A 1 163 ? 15.727 4.738 -12.852 1 97.5 163 ASP A N 1
ATOM 1272 C CA . ASP A 1 163 ? 15.984 5.336 -11.547 1 97.5 163 ASP A CA 1
ATOM 1273 C C . ASP A 1 163 ? 15.406 6.75 -11.469 1 97.5 163 ASP A C 1
ATOM 1275 O O . ASP A 1 163 ? 15.203 7.398 -12.5 1 97.5 163 ASP A O 1
ATOM 1279 N N . LEU A 1 164 ? 15.102 7.172 -10.281 1 97.44 164 LEU A N 1
ATOM 1280 C CA . LEU A 1 164 ? 14.68 8.555 -10.102 1 97.44 164 LEU A CA 1
ATOM 1281 C C . LEU A 1 164 ? 15.875 9.5 -10.133 1 97.44 164 LEU A C 1
ATOM 1283 O O . LEU A 1 164 ? 17 9.102 -9.797 1 97.44 164 LEU A O 1
ATOM 1287 N N . ASP A 1 165 ? 15.68 10.688 -10.492 1 98.06 165 ASP A N 1
ATOM 1288 C CA . ASP A 1 165 ? 16.766 11.656 -10.625 1 98.06 165 ASP A CA 1
ATOM 1289 C C . ASP A 1 165 ? 17.156 12.227 -9.258 1 98.06 165 ASP A C 1
ATOM 1291 O O . ASP A 1 165 ? 17.062 13.438 -9.039 1 98.06 165 ASP A O 1
ATOM 1295 N N . PHE A 1 166 ? 17.781 11.375 -8.477 1 97.94 166 PHE A N 1
ATOM 1296 C CA . PHE A 1 166 ? 18.203 11.789 -7.145 1 97.94 166 PHE A CA 1
ATOM 1297 C C . PHE A 1 166 ? 19.359 12.773 -7.23 1 97.94 166 PHE A C 1
ATOM 1299 O O . PHE A 1 166 ? 19.5 13.656 -6.383 1 97.94 166 PHE A O 1
ATOM 1306 N N . GLU A 1 167 ? 20.188 12.625 -8.227 1 98.25 167 GLU A N 1
ATOM 1307 C CA . GLU A 1 167 ? 21.281 13.586 -8.43 1 98.25 167 GLU A CA 1
ATOM 1308 C C . GLU A 1 167 ? 20.719 14.977 -8.742 1 98.25 167 GLU A C 1
ATOM 1310 O O . GLU A 1 167 ? 21.172 15.969 -8.172 1 98.25 167 GLU A O 1
ATOM 1315 N N . GLY A 1 168 ? 19.75 14.969 -9.664 1 98.25 168 GLY A N 1
ATOM 1316 C CA . GLY A 1 168 ? 19.109 16.25 -9.969 1 98.25 168 GLY A CA 1
ATOM 1317 C C . GLY A 1 168 ? 18.422 16.875 -8.766 1 98.25 168 GLY A C 1
ATOM 1318 O O . GLY A 1 168 ? 18.531 18.078 -8.547 1 98.25 168 GLY A O 1
ATOM 1319 N N . MET A 1 169 ? 17.766 16.078 -8 1 98.12 169 MET A N 1
ATOM 1320 C CA . MET A 1 169 ? 17.109 16.547 -6.773 1 98.12 169 MET A CA 1
ATOM 1321 C C . MET A 1 169 ? 18.141 17.156 -5.82 1 98.12 169 MET A C 1
ATOM 1323 O O . MET A 1 169 ? 17.938 18.266 -5.32 1 98.12 169 MET A O 1
ATOM 1327 N N . ALA A 1 170 ? 19.219 16.438 -5.602 1 98.56 170 ALA A N 1
ATOM 1328 C CA . ALA A 1 170 ? 20.266 16.906 -4.699 1 98.56 170 ALA A CA 1
ATOM 1329 C C . ALA A 1 170 ? 20.859 18.219 -5.188 1 98.56 170 ALA A C 1
ATOM 1331 O O . ALA A 1 170 ? 20.969 19.188 -4.418 1 98.56 170 ALA A O 1
ATOM 1332 N N . GLN A 1 171 ? 21.188 18.312 -6.438 1 98.62 171 GLN A N 1
ATOM 1333 C CA . GLN A 1 171 ? 21.828 19.484 -7.02 1 98.62 171 GLN A CA 1
ATOM 1334 C C . GLN A 1 171 ? 20.938 20.719 -6.902 1 98.62 171 GLN A C 1
ATOM 1336 O O . GLN A 1 171 ? 21.359 21.75 -6.395 1 98.62 171 GLN A O 1
ATOM 1341 N N . ILE A 1 172 ? 19.703 20.594 -7.34 1 98.56 172 ILE A N 1
ATOM 1342 C CA . ILE A 1 172 ? 18.75 21.703 -7.363 1 98.56 172 ILE A CA 1
ATOM 1343 C C . ILE A 1 172 ? 18.484 22.188 -5.938 1 98.56 172 ILE A C 1
ATOM 1345 O O . ILE A 1 172 ? 18.484 23.391 -5.668 1 98.56 172 ILE A O 1
ATOM 1349 N N . ALA A 1 173 ? 18.297 21.219 -5.035 1 98.56 173 ALA A N 1
ATOM 1350 C CA . ALA A 1 173 ? 17.953 21.547 -3.652 1 98.56 173 ALA A CA 1
ATOM 1351 C C . ALA A 1 173 ? 19.125 22.266 -2.961 1 98.56 173 ALA A C 1
ATOM 1353 O O . ALA A 1 173 ? 18.922 23.297 -2.312 1 98.56 173 ALA A O 1
ATOM 1354 N N . ILE A 1 174 ? 20.312 21.766 -3.1 1 98.5 174 ILE A N 1
ATOM 1355 C CA . ILE A 1 174 ? 21.484 22.344 -2.443 1 98.5 174 ILE A CA 1
ATOM 1356 C C . ILE A 1 174 ? 21.766 23.734 -3.014 1 98.5 174 ILE A C 1
ATOM 1358 O O . ILE A 1 174 ? 21.984 24.688 -2.262 1 98.5 174 ILE A O 1
ATOM 1362 N N . ASP A 1 175 ? 21.734 23.859 -4.332 1 98.44 175 ASP A N 1
ATOM 1363 C CA . ASP A 1 175 ? 21.953 25.156 -4.953 1 98.44 175 ASP A CA 1
ATOM 1364 C C . ASP A 1 175 ? 20.953 26.188 -4.414 1 98.44 175 ASP A C 1
ATOM 1366 O O . ASP A 1 175 ? 21.328 27.312 -4.098 1 98.44 175 ASP A O 1
ATOM 1370 N N . ARG A 1 176 ? 19.719 25.734 -4.352 1 98.06 176 ARG A N 1
ATOM 1371 C CA . ARG A 1 176 ? 18.656 26.609 -3.881 1 98.06 176 ARG A CA 1
ATOM 1372 C C . ARG A 1 176 ? 18.891 27.031 -2.436 1 98.06 176 ARG A C 1
ATOM 1374 O O . ARG A 1 176 ? 18.766 28.219 -2.098 1 98.06 176 ARG A O 1
ATOM 1381 N N . LEU A 1 177 ? 19.25 26.109 -1.586 1 98.19 177 LEU A N 1
ATOM 1382 C CA . LEU A 1 177 ? 19.453 26.391 -0.166 1 98.19 177 LEU A CA 1
ATOM 1383 C C . LEU A 1 177 ? 20.688 27.266 0.052 1 98.19 177 LEU A C 1
ATOM 1385 O O . LEU A 1 177 ? 20.656 28.188 0.857 1 98.19 177 LEU A O 1
ATOM 1389 N N . VAL A 1 178 ? 21.781 27.031 -0.671 1 97.75 178 VAL A N 1
ATOM 1390 C CA . VAL A 1 178 ? 23 27.812 -0.545 1 97.75 178 VAL A CA 1
ATOM 1391 C C . VAL A 1 178 ? 22.734 29.25 -1.023 1 97.75 178 VAL A C 1
ATOM 1393 O O . VAL A 1 178 ? 23.203 30.203 -0.41 1 97.75 178 VAL A O 1
ATOM 1396 N N . ALA A 1 179 ? 22.016 29.359 -2.109 1 97.12 179 ALA A N 1
ATOM 1397 C CA . ALA A 1 179 ? 21.672 30.672 -2.635 1 97.12 179 ALA A CA 1
ATOM 1398 C C . ALA A 1 179 ? 20.875 31.484 -1.608 1 97.12 179 ALA A C 1
ATOM 1400 O O . ALA A 1 179 ? 20.922 32.719 -1.606 1 97.12 179 ALA A O 1
ATOM 1401 N N . ARG A 1 180 ? 20.266 30.812 -0.686 1 96.69 180 ARG A N 1
ATOM 1402 C CA . ARG A 1 180 ? 19.438 31.453 0.333 1 96.69 180 ARG A CA 1
ATOM 1403 C C . ARG A 1 180 ? 20.203 31.609 1.638 1 96.69 180 ARG A C 1
ATOM 1405 O O . ARG A 1 180 ? 19.625 31.938 2.674 1 96.69 180 ARG A O 1
ATOM 1412 N N . GLY A 1 181 ? 21.469 31.266 1.625 1 97 181 GLY A N 1
ATOM 1413 C CA . GLY A 1 181 ? 22.375 31.594 2.715 1 97 181 GLY A CA 1
ATOM 1414 C C . GLY A 1 181 ? 22.688 30.422 3.619 1 97 181 GLY A C 1
ATOM 1415 O O . GLY A 1 181 ? 23.484 30.547 4.555 1 97 181 GLY A O 1
ATOM 1416 N N . HIS A 1 182 ? 22.109 29.266 3.375 1 97.88 182 HIS A N 1
ATOM 1417 C CA . HIS A 1 182 ? 22.344 28.109 4.23 1 97.88 182 HIS A CA 1
ATOM 1418 C C . HIS A 1 182 ? 23.719 27.5 3.971 1 97.88 182 HIS A C 1
ATOM 1420 O O . HIS A 1 182 ? 24.094 27.266 2.818 1 97.88 182 HIS A O 1
ATOM 1426 N N . ARG A 1 183 ? 24.391 27.219 4.996 1 96.88 183 ARG A N 1
ATOM 1427 C CA . ARG A 1 183 ? 25.75 26.688 4.875 1 96.88 183 ARG A CA 1
ATOM 1428 C C . ARG A 1 183 ? 25.859 25.312 5.539 1 96.88 183 ARG A C 1
ATOM 1430 O O . ARG A 1 183 ? 26.703 24.5 5.152 1 96.88 183 ARG A O 1
ATOM 1437 N N . ARG A 1 184 ? 25.078 25.125 6.559 1 97.06 184 ARG A N 1
ATOM 1438 C CA . ARG A 1 184 ? 24.984 23.828 7.219 1 97.06 184 ARG A CA 1
ATOM 1439 C C . ARG A 1 184 ? 23.641 23.156 6.922 1 97.06 184 ARG A C 1
ATOM 1441 O O . ARG A 1 184 ? 22.609 23.578 7.441 1 97.06 184 ARG A O 1
ATOM 1448 N N . ILE A 1 185 ? 23.75 22.188 6.055 1 98.19 185 ILE A N 1
ATOM 1449 C CA . ILE A 1 185 ? 22.547 21.562 5.523 1 98.19 185 ILE A CA 1
ATOM 1450 C C . ILE A 1 185 ? 22.531 20.078 5.895 1 98.19 185 ILE A C 1
ATOM 1452 O O . ILE A 1 185 ? 23.484 19.344 5.602 1 98.19 185 ILE A O 1
ATOM 1456 N N . ALA A 1 186 ? 21.484 19.672 6.594 1 98.5 186 ALA A N 1
ATOM 1457 C CA . ALA A 1 186 ? 21.297 18.25 6.922 1 98.5 186 ALA A CA 1
ATOM 1458 C C . ALA A 1 186 ? 20.703 17.5 5.734 1 98.5 186 ALA A C 1
ATOM 1460 O O . ALA A 1 186 ? 19.859 18.031 5.004 1 98.5 186 ALA A O 1
ATOM 1461 N N . VAL A 1 187 ? 21.141 16.297 5.574 1 98.44 187 VAL A N 1
ATOM 1462 C CA . VAL A 1 187 ? 20.641 15.422 4.52 1 98.44 187 VAL A CA 1
ATOM 1463 C C . VAL A 1 187 ? 20.203 14.086 5.117 1 98.44 187 VAL A C 1
ATOM 1465 O O . VAL A 1 187 ? 20.812 13.617 6.094 1 98.44 187 VAL A O 1
ATOM 1468 N N . THR A 1 188 ? 19.141 13.516 4.52 1 98.06 188 THR A N 1
ATOM 1469 C CA . THR A 1 188 ? 18.703 12.211 4.988 1 98.06 188 THR A CA 1
ATOM 1470 C C . THR A 1 188 ? 18.969 11.141 3.938 1 98.06 188 THR A C 1
ATOM 1472 O O . THR A 1 188 ? 19.078 11.438 2.748 1 98.06 188 THR A O 1
ATOM 1475 N N . ARG A 1 189 ? 19.172 9.93 4.359 1 96.5 189 ARG A N 1
ATOM 1476 C CA . ARG A 1 189 ? 19.328 8.758 3.504 1 96.5 189 ARG A CA 1
ATOM 1477 C C . ARG A 1 189 ? 18.688 7.527 4.133 1 96.5 189 ARG A C 1
ATOM 1479 O O . ARG A 1 189 ? 18.469 7.488 5.348 1 96.5 189 ARG A O 1
ATOM 1486 N N . PRO A 1 190 ? 18.328 6.539 3.285 1 92.81 190 PRO A N 1
ATOM 1487 C CA . PRO A 1 190 ? 17.812 5.293 3.859 1 92.81 190 PRO A CA 1
ATOM 1488 C C . PRO A 1 190 ? 18.797 4.648 4.836 1 92.81 190 PRO A C 1
ATOM 1490 O O . PRO A 1 190 ? 20.016 4.738 4.645 1 92.81 190 PRO A O 1
ATOM 1493 N N . HIS A 1 191 ? 18.25 3.957 5.824 1 89.88 191 HIS A N 1
ATOM 1494 C CA . HIS A 1 191 ? 19.078 3.342 6.859 1 89.88 191 HIS A CA 1
ATOM 1495 C C . HIS A 1 191 ? 19.828 2.123 6.32 1 89.88 191 HIS A C 1
ATOM 1497 O O . HIS A 1 191 ? 20.844 1.722 6.879 1 89.88 191 HIS A O 1
ATOM 1503 N N . ASP A 1 192 ? 19.328 1.583 5.215 1 87.94 192 ASP A N 1
ATOM 1504 C CA . ASP A 1 192 ? 19.906 0.351 4.684 1 87.94 192 ASP A CA 1
ATOM 1505 C C . ASP A 1 192 ? 20.844 0.643 3.518 1 87.94 192 ASP A C 1
ATOM 1507 O O . ASP A 1 192 ? 21.328 1.767 3.369 1 87.94 192 ASP A O 1
ATOM 1511 N N . ASP A 1 193 ? 21.188 -0.356 2.775 1 90.62 193 ASP A N 1
ATOM 1512 C CA . ASP A 1 193 ? 22.188 -0.242 1.719 1 90.62 193 ASP A CA 1
ATOM 1513 C C . ASP A 1 193 ? 21.531 0.038 0.368 1 90.62 193 ASP A C 1
ATOM 1515 O O . ASP A 1 193 ? 22.062 -0.348 -0.677 1 90.62 193 ASP A O 1
ATOM 1519 N N . ALA A 1 194 ? 20.422 0.655 0.405 1 93.25 194 ALA A N 1
ATOM 1520 C CA . ALA A 1 194 ? 19.797 1.061 -0.852 1 93.25 194 ALA A CA 1
ATOM 1521 C C . ALA A 1 194 ? 20.719 1.997 -1.64 1 93.25 194 ALA A C 1
ATOM 1523 O O . ALA A 1 194 ? 21.25 2.965 -1.089 1 93.25 194 ALA A O 1
ATOM 1524 N N . ASN A 1 195 ? 20.875 1.771 -2.889 1 96.88 195 ASN A N 1
ATOM 1525 C CA . ASN A 1 195 ? 21.797 2.531 -3.717 1 96.88 195 ASN A CA 1
ATOM 1526 C C . ASN A 1 195 ? 21.406 4 -3.805 1 96.88 195 ASN A C 1
ATOM 1528 O O . ASN A 1 195 ? 22.266 4.879 -3.918 1 96.88 195 ASN A O 1
ATOM 1532 N N . LEU A 1 196 ? 20.109 4.293 -3.795 1 96.56 196 LEU A N 1
ATOM 1533 C CA . LEU A 1 196 ? 19.656 5.668 -3.92 1 96.56 196 LEU A CA 1
ATOM 1534 C C . LEU A 1 196 ? 20.25 6.547 -2.828 1 96.56 196 LEU A C 1
ATOM 1536 O O . LEU A 1 196 ? 20.531 7.727 -3.057 1 96.56 196 LEU A O 1
ATOM 1540 N N . GLY A 1 197 ? 20.438 5.938 -1.632 1 97 197 GLY A N 1
ATOM 1541 C CA . GLY A 1 197 ? 21.062 6.688 -0.555 1 97 197 GLY A CA 1
ATOM 1542 C C . GLY A 1 197 ? 22.484 7.125 -0.875 1 97 197 GLY A C 1
ATOM 1543 O O . GLY A 1 197 ? 22.859 8.258 -0.59 1 97 197 GLY A O 1
ATOM 1544 N N . TYR A 1 198 ? 23.25 6.254 -1.472 1 97.62 198 TYR A N 1
ATOM 1545 C CA . TYR A 1 198 ? 24.625 6.559 -1.864 1 97.62 198 TYR A CA 1
ATOM 1546 C C . TYR A 1 198 ? 24.656 7.609 -2.969 1 97.62 198 TYR A C 1
ATOM 1548 O O . TYR A 1 198 ? 25.391 8.586 -2.885 1 97.62 198 TYR A O 1
ATOM 1556 N N . VAL A 1 199 ? 23.812 7.414 -3.947 1 97.88 199 VAL A N 1
ATOM 1557 C CA . VAL A 1 199 ? 23.734 8.32 -5.086 1 97.88 199 VAL A CA 1
ATOM 1558 C C . VAL A 1 199 ? 23.375 9.727 -4.598 1 97.88 199 VAL A C 1
ATOM 1560 O O . VAL A 1 199 ? 24 10.711 -5.016 1 97.88 199 VAL A O 1
ATOM 1563 N N . PHE A 1 200 ? 22.438 9.781 -3.693 1 98.31 200 PHE A N 1
ATOM 1564 C CA . PHE A 1 200 ? 21.922 11.055 -3.203 1 98.31 200 PHE A CA 1
ATOM 1565 C C . PHE A 1 200 ? 22.953 11.766 -2.34 1 98.31 200 PHE A C 1
ATOM 1567 O O . PHE A 1 200 ? 23.25 12.945 -2.557 1 98.31 200 PHE A O 1
ATOM 1574 N N . VAL A 1 201 ? 23.531 11.102 -1.384 1 98.38 201 VAL A N 1
ATOM 1575 C CA . VAL A 1 201 ? 24.484 11.695 -0.457 1 98.38 201 VAL A CA 1
ATOM 1576 C C . VAL A 1 201 ? 25.734 12.125 -1.215 1 98.38 201 VAL A C 1
ATOM 1578 O O . VAL A 1 201 ? 26.281 13.203 -0.969 1 98.38 201 VAL A O 1
ATOM 1581 N N . ASP A 1 202 ? 26.219 11.281 -2.152 1 98.38 202 ASP A N 1
ATOM 1582 C CA . ASP A 1 202 ? 27.391 11.633 -2.945 1 98.38 202 ASP A CA 1
ATOM 1583 C C . ASP A 1 202 ? 27.156 12.914 -3.742 1 98.38 202 ASP A C 1
ATOM 1585 O O . ASP A 1 202 ? 28.016 13.789 -3.785 1 98.38 202 ASP A O 1
ATOM 1589 N N . ARG A 1 203 ? 25.984 13.016 -4.316 1 98.75 203 ARG A N 1
ATOM 1590 C CA . ARG A 1 203 ? 25.688 14.219 -5.094 1 98.75 203 ARG A CA 1
ATOM 1591 C C . ARG A 1 203 ? 25.547 15.438 -4.188 1 98.75 203 ARG A C 1
ATOM 1593 O O . ARG A 1 203 ? 25.938 16.547 -4.559 1 98.75 203 ARG A O 1
ATOM 1600 N N . CYS A 1 204 ? 24.953 15.25 -3.021 1 98.75 204 CYS A N 1
ATOM 1601 C CA . CYS A 1 204 ? 24.875 16.344 -2.059 1 98.75 204 CYS A CA 1
ATOM 1602 C C . CYS A 1 204 ? 26.266 16.844 -1.689 1 98.75 204 CYS A C 1
ATOM 1604 O O . CYS A 1 204 ? 26.5 18.047 -1.64 1 98.75 204 CYS A O 1
ATOM 1606 N N . ARG A 1 205 ? 27.125 15.93 -1.452 1 98.69 205 ARG A N 1
ATOM 1607 C CA . ARG A 1 205 ? 28.5 16.25 -1.103 1 98.69 205 ARG A CA 1
ATOM 1608 C C . ARG A 1 205 ? 29.188 17.031 -2.223 1 98.69 205 ARG A C 1
ATOM 1610 O O . ARG A 1 205 ? 29.844 18.047 -1.97 1 98.69 205 ARG A O 1
ATOM 1617 N N . GLU A 1 206 ? 29.031 16.594 -3.408 1 98.69 206 GLU A N 1
ATOM 1618 C CA . GLU A 1 206 ? 29.625 17.25 -4.57 1 98.69 206 GLU A CA 1
ATOM 1619 C C . GLU A 1 206 ? 29.047 18.656 -4.762 1 98.69 206 GLU A C 1
ATOM 1621 O O . GLU A 1 206 ? 29.781 19.594 -5.055 1 98.69 206 GLU A O 1
ATOM 1626 N N . ALA A 1 207 ? 27.734 18.75 -4.668 1 98.75 207 ALA A N 1
ATOM 1627 C CA . ALA A 1 207 ? 27.062 20.031 -4.852 1 98.75 207 ALA A CA 1
ATOM 1628 C C . ALA A 1 207 ? 27.516 21.047 -3.807 1 98.75 207 ALA A C 1
ATOM 1630 O O . ALA A 1 207 ? 27.797 22.203 -4.133 1 98.75 207 ALA A O 1
ATOM 1631 N N . LEU A 1 208 ? 27.609 20.625 -2.564 1 98.69 208 LEU A N 1
ATOM 1632 C CA . LEU A 1 208 ? 28.109 21.5 -1.505 1 98.69 208 LEU A CA 1
ATOM 1633 C C . LEU A 1 208 ? 29.547 21.906 -1.759 1 98.69 208 LEU A C 1
ATOM 1635 O O . LEU A 1 208 ? 29.906 23.078 -1.618 1 98.69 208 LEU A O 1
ATOM 1639 N N . ALA A 1 209 ? 30.328 20.953 -2.17 1 98.56 209 ALA A N 1
ATOM 1640 C CA . ALA A 1 209 ? 31.734 21.203 -2.449 1 98.56 209 ALA A CA 1
ATOM 1641 C C . ALA A 1 209 ? 31.906 22.25 -3.549 1 98.56 209 ALA A C 1
ATOM 1643 O O . ALA A 1 209 ? 32.812 23.078 -3.5 1 98.56 209 ALA A O 1
ATOM 1644 N N . ALA A 1 210 ? 31.062 22.172 -4.496 1 98.38 210 ALA A N 1
ATOM 1645 C CA . ALA A 1 210 ? 31.094 23.141 -5.598 1 98.38 210 ALA A CA 1
ATOM 1646 C C . ALA A 1 210 ? 30.859 24.562 -5.094 1 98.38 210 ALA A C 1
ATOM 1648 O O . ALA A 1 210 ? 31.281 25.531 -5.734 1 98.38 210 ALA A O 1
ATOM 1649 N N . HIS A 1 211 ? 30.266 24.703 -3.957 1 98.06 211 HIS A N 1
ATOM 1650 C CA . HIS A 1 211 ? 30.031 26 -3.334 1 98.06 211 HIS A CA 1
ATOM 1651 C C . HIS A 1 211 ? 31.062 26.266 -2.232 1 98.06 211 HIS A C 1
ATOM 1653 O O . HIS A 1 211 ? 30.906 27.219 -1.46 1 98.06 211 HIS A O 1
ATOM 1659 N N . GLY A 1 212 ? 32 25.344 -2.119 1 98.19 212 GLY A N 1
ATOM 1660 C CA . GLY A 1 212 ? 33.031 25.5 -1.122 1 98.19 212 GLY A CA 1
ATOM 1661 C C . GLY A 1 212 ? 32.625 25.078 0.27 1 98.19 212 GLY A C 1
ATOM 1662 O O . GLY A 1 212 ? 33.188 25.531 1.265 1 98.19 212 GLY A O 1
ATOM 1663 N N . LEU A 1 213 ? 31.594 24.359 0.396 1 98.12 213 LEU A N 1
ATOM 1664 C CA . LEU A 1 213 ? 31.062 23.922 1.681 1 98.12 213 LEU A CA 1
ATOM 1665 C C . LEU A 1 213 ? 31.219 22.422 1.86 1 98.12 213 LEU A C 1
ATOM 1667 O O . LEU A 1 213 ? 31.109 21.656 0.897 1 98.12 213 LEU A O 1
ATOM 1671 N N . PRO A 1 214 ? 31.5 21.938 3.021 1 97.75 214 PRO A N 1
ATOM 1672 C CA . PRO A 1 214 ? 31.562 20.5 3.287 1 97.75 214 PRO A CA 1
ATOM 1673 C C . PRO A 1 214 ? 30.203 19.906 3.693 1 97.75 214 PRO A C 1
ATOM 1675 O O . PRO A 1 214 ? 29.359 20.625 4.223 1 97.75 214 PRO A O 1
ATOM 1678 N N . LEU A 1 215 ? 30.031 18.688 3.412 1 98.31 215 LEU A N 1
ATOM 1679 C CA . LEU A 1 215 ? 28.969 17.922 4.059 1 98.31 215 LEU A CA 1
ATOM 1680 C C . LEU A 1 215 ? 29.5 17.156 5.266 1 98.31 215 LEU A C 1
ATOM 1682 O O . LEU A 1 215 ? 30.203 16.156 5.113 1 98.31 215 LEU A O 1
ATOM 1686 N N . GLU A 1 216 ? 29.172 17.656 6.41 1 97.31 216 GLU A N 1
ATOM 1687 C CA . GLU A 1 216 ? 29.625 17 7.633 1 97.31 216 GLU A CA 1
ATOM 1688 C C . GLU A 1 216 ? 28.922 15.664 7.848 1 97.31 216 GLU A C 1
ATOM 1690 O O . GLU A 1 216 ? 27.719 15.547 7.621 1 97.31 216 GLU A O 1
ATOM 1695 N N . GLU A 1 217 ? 29.656 14.672 8.305 1 96.88 217 GLU A N 1
ATOM 1696 C CA . GLU A 1 217 ? 29.125 13.328 8.492 1 96.88 217 GLU A CA 1
ATOM 1697 C C . GLU A 1 217 ? 28 13.328 9.531 1 96.88 217 GLU A C 1
ATOM 1699 O O . GLU A 1 217 ? 27.047 12.555 9.422 1 96.88 217 GLU A O 1
ATOM 1704 N N . GLU A 1 218 ? 28.062 14.211 10.484 1 96.44 218 GLU A N 1
ATOM 1705 C CA . GLU A 1 218 ? 27.062 14.258 11.555 1 96.44 218 GLU A CA 1
ATOM 1706 C C . GLU A 1 218 ? 25.734 14.805 11.039 1 96.44 218 GLU A C 1
ATOM 1708 O O . GLU A 1 218 ? 24.703 14.664 11.703 1 96.44 218 GLU A O 1
ATOM 1713 N N . LEU A 1 219 ? 25.766 15.414 9.836 1 98.06 219 LEU A N 1
ATOM 1714 C CA . LEU A 1 219 ? 24.547 16 9.273 1 98.06 219 LEU A CA 1
ATOM 1715 C C . LEU A 1 219 ? 23.906 15.047 8.273 1 98.06 219 LEU A C 1
ATOM 1717 O O . LEU A 1 219 ? 22.938 15.406 7.605 1 98.06 219 LEU A O 1
ATOM 1721 N N . ILE A 1 220 ? 24.469 13.859 8.195 1 98.38 220 ILE A N 1
ATOM 1722 C CA . ILE A 1 220 ? 23.859 12.797 7.395 1 98.38 220 ILE A CA 1
ATOM 1723 C C . ILE A 1 220 ? 23.062 11.867 8.297 1 98.38 220 ILE A C 1
ATOM 1725 O O . ILE A 1 220 ? 23.625 11.094 9.07 1 98.38 220 ILE A O 1
ATOM 1729 N N . PHE A 1 221 ? 21.734 11.883 8.148 1 98.19 221 PHE A N 1
ATOM 1730 C CA . PHE A 1 221 ? 20.844 11.117 9.023 1 98.19 221 PHE A CA 1
ATOM 1731 C C . PHE A 1 221 ? 20.297 9.891 8.297 1 98.19 221 PHE A C 1
ATOM 1733 O O . PHE A 1 221 ? 19.828 9.992 7.164 1 98.19 221 PHE A O 1
ATOM 1740 N N . ARG A 1 222 ? 20.359 8.781 8.945 1 95.5 222 ARG A N 1
ATOM 1741 C CA . ARG A 1 222 ? 19.781 7.539 8.43 1 95.5 222 ARG A CA 1
ATOM 1742 C C . ARG A 1 222 ? 18.391 7.309 9 1 95.5 222 ARG A C 1
ATOM 1744 O O . ARG A 1 222 ? 18.156 7.523 10.195 1 95.5 222 ARG A O 1
ATOM 1751 N N . SER A 1 223 ? 17.484 6.969 8.086 1 89.81 223 SER A N 1
ATOM 1752 C CA . SER A 1 223 ? 16.109 6.863 8.57 1 89.81 223 SER A CA 1
ATOM 1753 C C . SER A 1 223 ? 15.422 5.617 8.016 1 89.81 223 SER A C 1
ATOM 1755 O O . SER A 1 223 ? 15.688 5.207 6.883 1 89.81 223 SER A O 1
ATOM 1757 N N . THR A 1 224 ? 14.539 5.027 8.906 1 85.94 224 THR A N 1
ATOM 1758 C CA . THR A 1 224 ? 13.516 4.148 8.359 1 85.94 224 THR A CA 1
ATOM 1759 C C . THR A 1 224 ? 12.508 4.945 7.535 1 85.94 224 THR A C 1
ATOM 1761 O O . THR A 1 224 ? 12.234 6.113 7.832 1 85.94 224 THR A O 1
ATOM 1764 N N . PRO A 1 225 ? 12.008 4.352 6.539 1 83.88 225 PRO A N 1
ATOM 1765 C CA . PRO A 1 225 ? 11.125 5.082 5.621 1 83.88 225 PRO A CA 1
ATOM 1766 C C . PRO A 1 225 ? 9.688 5.172 6.129 1 83.88 225 PRO A C 1
ATOM 1768 O O . PRO A 1 225 ? 8.766 4.699 5.461 1 83.88 225 PRO A O 1
ATOM 1771 N N . ASN A 1 226 ? 9.484 5.762 7.203 1 81.81 226 ASN A N 1
ATOM 1772 C CA . ASN A 1 226 ? 8.164 5.93 7.797 1 81.81 226 ASN A CA 1
ATOM 1773 C C . ASN A 1 226 ? 8.102 7.168 8.688 1 81.81 226 ASN A C 1
ATOM 1775 O O . ASN A 1 226 ? 9.086 7.902 8.805 1 81.81 226 ASN A O 1
ATOM 1779 N N . GLU A 1 227 ? 7.008 7.387 9.219 1 81.88 227 GLU A N 1
ATOM 1780 C CA . GLU A 1 227 ? 6.789 8.578 10.039 1 81.88 227 GLU A CA 1
ATOM 1781 C C . GLU A 1 227 ? 7.691 8.578 11.266 1 81.88 227 GLU A C 1
ATOM 1783 O O . GLU A 1 227 ? 8.242 9.617 11.641 1 81.88 227 GLU A O 1
ATOM 1788 N N . THR A 1 228 ? 7.82 7.457 11.906 1 83.5 228 THR A N 1
ATOM 1789 C CA . THR A 1 228 ? 8.664 7.336 13.086 1 83.5 228 THR A CA 1
ATOM 1790 C C . THR A 1 228 ? 10.109 7.703 12.766 1 83.5 228 THR A C 1
ATOM 1792 O O . THR A 1 228 ? 10.781 8.359 13.562 1 83.5 228 THR A O 1
ATOM 1795 N N . GLY A 1 229 ? 10.516 7.25 11.648 1 88.75 229 GLY A N 1
ATOM 1796 C CA . GLY A 1 229 ? 11.852 7.609 11.211 1 88.75 229 GLY A CA 1
ATOM 1797 C C . GLY A 1 229 ? 12.055 9.109 11.062 1 88.75 229 GLY A C 1
ATOM 1798 O O . GLY A 1 229 ? 13.07 9.648 11.5 1 88.75 229 GLY A O 1
ATOM 1799 N N . GLY A 1 230 ? 11.062 9.789 10.469 1 92.25 230 GLY A N 1
ATOM 1800 C CA . GLY A 1 230 ? 11.117 11.234 10.336 1 92.25 230 GLY A CA 1
ATOM 1801 C C . GLY A 1 230 ? 11.117 11.961 11.672 1 92.25 230 GLY A C 1
ATOM 1802 O O . GLY A 1 230 ? 11.859 12.922 11.859 1 92.25 230 GLY A O 1
ATOM 1803 N N . TYR A 1 231 ? 10.328 11.469 12.555 1 91.31 231 TYR A N 1
ATOM 1804 C CA . TYR A 1 231 ? 10.227 12.039 13.898 1 91.31 231 TYR A CA 1
ATOM 1805 C C . TYR A 1 231 ? 11.562 11.945 14.625 1 91.31 231 TYR A C 1
ATOM 1807 O O . TYR A 1 231 ? 12.008 12.922 15.242 1 91.31 231 TYR A O 1
ATOM 1815 N N . GLN A 1 232 ? 12.172 10.82 14.531 1 94.56 232 GLN A N 1
ATOM 1816 C CA . GLN A 1 232 ? 13.445 10.594 15.203 1 94.56 232 GLN A CA 1
ATOM 1817 C C . GLN A 1 232 ? 14.531 11.5 14.633 1 94.56 232 GLN A C 1
ATOM 1819 O O . GLN A 1 232 ? 15.352 12.047 15.383 1 94.56 232 GLN A O 1
ATOM 1824 N N . ILE A 1 233 ? 14.484 11.703 13.359 1 96.94 233 ILE A N 1
ATOM 1825 C CA . ILE A 1 233 ? 15.469 12.57 12.727 1 96.94 233 ILE A CA 1
ATOM 1826 C C . ILE A 1 233 ? 15.297 14 13.227 1 96.94 233 ILE A C 1
ATOM 1828 O O . ILE A 1 233 ? 16.281 14.688 13.523 1 96.94 233 ILE A O 1
ATOM 1832 N N . ALA A 1 234 ? 14.086 14.445 13.281 1 97.38 234 ALA A N 1
ATOM 1833 C CA . ALA A 1 234 ? 13.82 15.797 13.789 1 97.38 234 ALA A CA 1
ATOM 1834 C C . ALA A 1 234 ? 14.383 15.977 15.195 1 97.38 234 ALA A C 1
ATOM 1836 O O . ALA A 1 234 ? 15.047 16.969 15.484 1 97.38 234 ALA A O 1
ATOM 1837 N N . ARG A 1 235 ? 14.203 15.016 16.016 1 96.81 235 ARG A N 1
ATOM 1838 C CA . ARG A 1 235 ? 14.68 15.078 17.391 1 96.81 235 ARG A CA 1
ATOM 1839 C C . ARG A 1 235 ? 16.203 15.102 17.438 1 96.81 235 ARG A C 1
ATOM 1841 O O . ARG A 1 235 ? 16.781 15.883 18.203 1 96.81 235 ARG A O 1
ATOM 1848 N N . GLU A 1 236 ? 16.797 14.242 16.703 1 97.38 236 GLU A N 1
ATOM 1849 C CA . GLU A 1 236 ? 18.25 14.188 16.656 1 97.38 236 GLU A CA 1
ATOM 1850 C C . GLU A 1 236 ? 18.844 15.5 16.125 1 97.38 236 GLU A C 1
ATOM 1852 O O . GLU A 1 236 ? 19.828 15.992 16.656 1 97.38 236 GLU A O 1
ATOM 1857 N N . LEU A 1 237 ? 18.234 16 15.078 1 97.56 237 LEU A N 1
ATOM 1858 C CA . LEU A 1 237 ? 18.656 17.25 14.461 1 97.56 237 LEU A CA 1
ATOM 1859 C C . LEU A 1 237 ? 18.609 18.406 15.469 1 97.56 237 LEU A C 1
ATOM 1861 O O . LEU A 1 237 ? 19.547 19.203 15.555 1 97.56 237 LEU A O 1
ATOM 1865 N N . LEU A 1 238 ? 17.594 18.484 16.25 1 96.88 238 LEU A N 1
ATOM 1866 C CA . LEU A 1 238 ? 17.359 19.562 17.203 1 96.88 238 LEU A CA 1
ATOM 1867 C C . LEU A 1 238 ? 18.328 19.438 18.391 1 96.88 238 LEU A C 1
ATOM 1869 O O . LEU A 1 238 ? 18.531 20.406 19.125 1 96.88 238 LEU A O 1
ATOM 1873 N N . ALA A 1 239 ? 18.859 18.25 18.547 1 95.94 239 ALA A N 1
ATOM 1874 C CA . ALA A 1 239 ? 19.766 18 19.672 1 95.94 239 ALA A CA 1
ATOM 1875 C C . ALA A 1 239 ? 21.188 18.438 19.344 1 95.94 239 ALA A C 1
ATOM 1877 O O . ALA A 1 239 ? 22.047 18.547 20.234 1 95.94 239 ALA A O 1
ATOM 1878 N N . ILE A 1 240 ? 21.438 18.703 18.094 1 95.38 240 ILE A N 1
ATOM 1879 C CA . ILE A 1 240 ? 22.766 19.125 17.672 1 95.38 240 ILE A CA 1
ATOM 1880 C C . ILE A 1 240 ? 23.031 20.547 18.188 1 95.38 240 ILE A C 1
ATOM 1882 O O . ILE A 1 240 ? 22.156 21.406 18.125 1 95.38 240 ILE A O 1
ATOM 1886 N N . LYS A 1 241 ? 24.203 20.781 18.703 1 91.38 241 LYS A N 1
ATOM 1887 C CA . LYS A 1 241 ? 24.562 22.078 19.266 1 91.38 241 LYS A CA 1
ATOM 1888 C C . LYS A 1 241 ? 24.547 23.156 18.188 1 91.38 241 LYS A C 1
ATOM 1890 O O . LYS A 1 241 ? 23.812 24.141 18.297 1 91.38 241 LYS A O 1
ATOM 1895 N N . ASP A 1 242 ? 25.375 22.984 17.188 1 93 242 ASP A N 1
ATOM 1896 C CA . ASP A 1 242 ? 25.344 23.859 16.031 1 93 242 ASP A CA 1
ATOM 1897 C C . ASP A 1 242 ? 24.391 23.344 14.953 1 93 242 ASP A C 1
ATOM 1899 O O . ASP A 1 242 ? 24.812 22.703 13.992 1 93 242 ASP A O 1
ATOM 1903 N N . ARG A 1 243 ? 23.141 23.719 15.078 1 94.19 243 ARG A N 1
ATOM 1904 C CA . ARG A 1 243 ? 22.062 23.141 14.273 1 94.19 243 ARG A CA 1
ATOM 1905 C C . ARG A 1 243 ? 22.172 23.562 12.82 1 94.19 243 ARG A C 1
ATOM 1907 O O . ARG A 1 243 ? 22.5 24.719 12.531 1 94.19 243 ARG A O 1
ATOM 1914 N N . PRO A 1 244 ? 21.938 22.656 11.984 1 97.12 244 PRO A N 1
ATOM 1915 C CA . PRO A 1 244 ? 21.766 23.109 10.594 1 97.12 244 PRO A CA 1
ATOM 1916 C C . PRO A 1 244 ? 20.547 24 10.406 1 97.12 244 PRO A C 1
ATOM 1918 O O . PRO A 1 244 ? 19.594 23.922 11.188 1 97.12 244 PRO A O 1
ATOM 1921 N N . THR A 1 245 ? 20.656 24.812 9.438 1 97.25 245 THR A N 1
ATOM 1922 C CA . THR A 1 245 ? 19.547 25.734 9.188 1 97.25 245 THR A CA 1
ATOM 1923 C C . THR A 1 245 ? 18.641 25.203 8.07 1 97.25 245 THR A C 1
ATOM 1925 O O . THR A 1 245 ? 17.625 25.812 7.75 1 97.25 245 THR A O 1
ATOM 1928 N N . ALA A 1 246 ? 19.047 24.047 7.453 1 98.38 246 ALA A N 1
ATOM 1929 C CA . ALA A 1 246 ? 18.25 23.438 6.398 1 98.38 246 ALA A CA 1
ATOM 1930 C C . ALA A 1 246 ? 18.344 21.922 6.449 1 98.38 246 ALA A C 1
ATOM 1932 O O . ALA A 1 246 ? 19.328 21.375 6.957 1 98.38 246 ALA A O 1
ATOM 1933 N N . ALA A 1 247 ? 17.312 21.266 5.961 1 98.56 247 ALA A N 1
ATOM 1934 C CA . ALA A 1 247 ? 17.266 19.797 5.871 1 98.56 247 ALA A CA 1
ATOM 1935 C C . ALA A 1 247 ? 16.672 19.359 4.535 1 98.56 247 ALA A C 1
ATOM 1937 O O . ALA A 1 247 ? 15.688 19.922 4.062 1 98.56 247 ALA A O 1
ATOM 1938 N N . LEU A 1 248 ? 17.344 18.438 3.953 1 98.38 248 LEU A N 1
ATOM 1939 C CA . LEU A 1 248 ? 16.891 17.797 2.721 1 98.38 248 LEU A CA 1
ATOM 1940 C C . LEU A 1 248 ? 16.453 16.359 2.979 1 98.38 248 LEU A C 1
ATOM 1942 O O . LEU A 1 248 ? 17.266 15.523 3.365 1 98.38 248 LEU A O 1
ATOM 1946 N N . LEU A 1 249 ? 15.164 16.062 2.719 1 96.88 249 LEU A N 1
ATOM 1947 C CA . LEU A 1 249 ? 14.578 14.75 2.98 1 96.88 249 LEU A CA 1
ATOM 1948 C C . LEU A 1 249 ? 14.445 13.953 1.692 1 96.88 249 LEU A C 1
ATOM 1950 O O . LEU A 1 249 ? 13.68 14.32 0.801 1 96.88 249 LEU A O 1
ATOM 1954 N N . VAL A 1 250 ? 15.055 12.805 1.67 1 95.38 250 VAL A N 1
ATOM 1955 C CA . VAL A 1 250 ? 15.117 12.062 0.413 1 95.38 250 VAL A CA 1
ATOM 1956 C C . VAL A 1 250 ? 13.883 11.172 0.279 1 95.38 250 VAL A C 1
ATOM 1958 O O . VAL A 1 250 ? 13.438 10.883 -0.833 1 95.38 250 VAL A O 1
ATOM 1961 N N . ASN A 1 251 ? 13.328 10.711 1.395 1 91.25 251 ASN A N 1
ATOM 1962 C CA . ASN A 1 251 ? 12.164 9.836 1.371 1 91.25 251 ASN A CA 1
ATOM 1963 C C . ASN A 1 251 ? 10.883 10.602 1.679 1 91.25 251 ASN A C 1
ATOM 1965 O O . ASN A 1 251 ? 10.82 11.352 2.656 1 91.25 251 ASN A O 1
ATOM 1969 N N . GLU A 1 252 ? 9.875 10.359 0.918 1 87.31 252 GLU A N 1
ATOM 1970 C CA . GLU A 1 252 ? 8.648 11.148 1.015 1 87.31 252 GLU A CA 1
ATOM 1971 C C . GLU A 1 252 ? 7.863 10.789 2.273 1 87.31 252 GLU A C 1
ATOM 1973 O O . GLU A 1 252 ? 7.098 11.602 2.787 1 87.31 252 GLU A O 1
ATOM 1978 N N . THR A 1 253 ? 8.07 9.617 2.82 1 82.75 253 THR A N 1
ATOM 1979 C CA . THR A 1 253 ? 7.246 9.133 3.922 1 82.75 253 THR A CA 1
ATOM 1980 C C . THR A 1 253 ? 7.742 9.695 5.254 1 82.75 253 THR A C 1
ATOM 1982 O O . THR A 1 253 ? 7.051 9.594 6.27 1 82.75 253 THR A O 1
ATOM 1985 N N . ILE A 1 254 ? 8.852 10.336 5.285 1 88.19 254 ILE A N 1
ATOM 1986 C CA . ILE A 1 254 ? 9.398 10.758 6.57 1 88.19 254 ILE A CA 1
ATOM 1987 C C . ILE A 1 254 ? 8.992 12.203 6.859 1 88.19 254 ILE A C 1
ATOM 1989 O O . ILE A 1 254 ? 9.141 12.688 7.984 1 88.19 254 ILE A O 1
ATOM 1993 N N . ALA A 1 255 ? 8.461 12.898 5.871 1 89.38 255 ALA A N 1
ATOM 1994 C CA . ALA A 1 255 ? 8.188 14.328 5.996 1 89.38 255 ALA A CA 1
ATOM 1995 C C . ALA A 1 255 ? 7.211 14.602 7.137 1 89.38 255 ALA A C 1
ATOM 1997 O O . ALA A 1 255 ? 7.43 15.516 7.941 1 89.38 255 ALA A O 1
ATOM 1998 N N . ILE A 1 256 ? 6.207 13.812 7.227 1 83.56 256 ILE A N 1
ATOM 1999 C CA . ILE A 1 256 ? 5.176 14.047 8.227 1 83.56 256 ILE A CA 1
ATOM 2000 C C . ILE A 1 256 ? 5.777 13.922 9.625 1 83.56 256 ILE A C 1
ATOM 2002 O O . ILE A 1 256 ? 5.57 14.797 10.477 1 83.56 256 ILE A O 1
ATOM 2006 N N . GLY A 1 257 ? 6.469 12.805 9.844 1 85.88 257 GLY A N 1
ATOM 2007 C CA . GLY A 1 257 ? 7.117 12.625 11.133 1 85.88 257 GLY A CA 1
ATOM 2008 C C . GLY A 1 257 ? 8.133 13.711 11.445 1 85.88 257 GLY A C 1
ATOM 2009 O O . GLY A 1 257 ? 8.242 14.148 12.594 1 85.88 257 GLY A O 1
ATOM 2010 N N . PHE A 1 258 ? 8.836 14.133 10.461 1 93.94 258 PHE A N 1
ATOM 2011 C CA . PHE A 1 258 ? 9.828 15.188 10.617 1 93.94 258 PHE A CA 1
ATOM 2012 C C . PHE A 1 258 ? 9.156 16.484 11.062 1 93.94 258 PHE A C 1
ATOM 2014 O O . PHE A 1 258 ? 9.609 17.141 12.008 1 93.94 258 PHE A O 1
ATOM 2021 N N . TYR A 1 259 ? 8.047 16.906 10.461 1 91.75 259 TYR A N 1
ATOM 2022 C CA . TYR A 1 259 ? 7.273 18.078 10.82 1 91.75 259 TYR A CA 1
ATOM 2023 C C . TYR A 1 259 ? 6.773 18 12.258 1 91.75 259 TYR A C 1
ATOM 2025 O O . TYR A 1 259 ? 6.809 18.984 12.992 1 91.75 259 TYR A O 1
ATOM 2033 N N . GLN A 1 260 ? 6.344 16.844 12.586 1 87.06 260 GLN A N 1
ATOM 2034 C CA . GLN A 1 260 ? 5.82 16.656 13.938 1 87.06 260 GLN A CA 1
ATOM 2035 C C . GLN A 1 260 ? 6.906 16.875 14.984 1 87.06 260 GLN A C 1
ATOM 2037 O O . GLN A 1 260 ? 6.676 17.578 15.977 1 87.06 260 GLN A O 1
ATOM 2042 N N . GLY A 1 261 ? 8.031 16.234 14.797 1 93.25 261 GLY A N 1
ATOM 2043 C CA . GLY A 1 261 ? 9.141 16.422 15.719 1 93.25 261 GLY A CA 1
ATOM 2044 C C . GLY A 1 261 ? 9.555 17.875 15.859 1 93.25 261 GLY A C 1
ATOM 2045 O O . GLY A 1 261 ? 9.836 18.344 16.969 1 93.25 261 GLY A O 1
ATOM 2046 N N . LEU A 1 262 ? 9.562 18.625 14.766 1 95.56 262 LEU A N 1
ATOM 2047 C CA . LEU A 1 262 ? 9.883 20.047 14.789 1 95.56 262 LEU A CA 1
ATOM 2048 C C . LEU A 1 262 ? 8.82 20.844 15.555 1 95.56 262 LEU A C 1
ATOM 2050 O O . LEU A 1 262 ? 9.148 21.672 16.406 1 95.56 262 LEU A O 1
ATOM 2054 N N . SER A 1 263 ? 7.621 20.531 15.211 1 91.5 263 SER A N 1
ATOM 2055 C CA . SER A 1 263 ? 6.504 21.25 15.812 1 91.5 263 SER A CA 1
ATOM 2056 C C . SER A 1 263 ? 6.516 21.125 17.328 1 91.5 263 SER A C 1
ATOM 2058 O O . SER A 1 263 ? 6.266 22.094 18.047 1 91.5 263 SER A O 1
ATOM 2060 N N . GLU A 1 264 ? 6.805 20 17.828 1 90.75 264 GLU A N 1
ATOM 2061 C CA . GLU A 1 264 ? 6.828 19.734 19.266 1 90.75 264 GLU A CA 1
ATOM 2062 C C . GLU A 1 264 ? 7.906 20.562 19.953 1 90.75 264 GLU A C 1
ATOM 2064 O O . GLU A 1 264 ? 7.793 20.859 21.141 1 90.75 264 GLU A O 1
ATOM 2069 N N . ALA A 1 265 ? 8.875 20.906 19.234 1 95.06 265 ALA A N 1
ATOM 2070 C CA . ALA A 1 265 ? 9.977 21.688 19.781 1 95.06 265 ALA A CA 1
ATOM 2071 C C . ALA A 1 265 ? 9.781 23.188 19.5 1 95.06 265 ALA A C 1
ATOM 2073 O O . ALA A 1 265 ? 10.656 24 19.797 1 95.06 265 ALA A O 1
ATOM 2074 N N . GLY A 1 266 ? 8.656 23.484 18.844 1 94.88 266 GLY A N 1
ATOM 2075 C CA . GLY A 1 266 ? 8.375 24.875 18.531 1 94.88 266 GLY A CA 1
ATOM 2076 C C . GLY A 1 266 ? 9.164 25.391 17.344 1 94.88 266 GLY A C 1
ATOM 2077 O O . GLY A 1 266 ? 9.336 26.609 17.203 1 94.88 266 GLY A O 1
ATOM 2078 N N . VAL A 1 267 ? 9.734 24.547 16.547 1 96.19 267 VAL A N 1
ATOM 2079 C CA . VAL A 1 267 ? 10.5 24.906 15.359 1 96.19 267 VAL A CA 1
ATOM 2080 C C . VAL A 1 267 ? 9.609 24.812 14.117 1 96.19 267 VAL A C 1
ATOM 2082 O O . VAL A 1 267 ? 9 23.766 13.859 1 96.19 267 VAL A O 1
ATOM 2085 N N . ARG A 1 268 ? 9.547 25.828 13.336 1 95.56 268 ARG A N 1
ATOM 2086 C CA . ARG A 1 268 ? 8.648 25.875 12.188 1 95.56 268 ARG A CA 1
ATOM 2087 C C . ARG A 1 268 ? 9.43 25.875 10.875 1 95.56 268 ARG A C 1
ATOM 2089 O O . ARG A 1 268 ? 10.266 26.75 10.641 1 95.56 268 ARG A O 1
ATOM 2096 N N . PRO A 1 269 ? 9.094 24.953 10.055 1 96.81 269 PRO A N 1
ATOM 2097 C CA . PRO A 1 269 ? 9.695 25 8.719 1 96.81 269 PRO A CA 1
ATOM 2098 C C . PRO A 1 269 ? 9.383 26.297 7.977 1 96.81 269 PRO A C 1
ATOM 2100 O O . PRO A 1 269 ? 8.266 26.812 8.07 1 96.81 269 PRO A O 1
ATOM 2103 N N . GLY A 1 270 ? 10.383 26.719 7.207 1 96.81 270 GLY A N 1
ATOM 2104 C CA . GLY A 1 270 ? 10.195 27.953 6.469 1 96.81 270 GLY A CA 1
ATOM 2105 C C . GLY A 1 270 ? 10.516 29.188 7.285 1 96.81 270 GLY A C 1
ATOM 2106 O O . GLY A 1 270 ? 10.805 30.25 6.727 1 96.81 270 GLY A O 1
ATOM 2107 N N . ARG A 1 271 ? 10.484 29.109 8.602 1 96.19 271 ARG A N 1
ATOM 2108 C CA . ARG A 1 271 ? 10.789 30.234 9.492 1 96.19 271 ARG A CA 1
ATOM 2109 C C . ARG A 1 271 ? 12.07 29.969 10.281 1 96.19 271 ARG A C 1
ATOM 2111 O O . ARG A 1 271 ? 12.953 30.812 10.328 1 96.19 271 ARG A O 1
ATOM 2118 N N . ASP A 1 272 ? 12.188 28.781 10.93 1 96.38 272 ASP A N 1
ATOM 2119 C CA . ASP A 1 272 ? 13.297 28.469 11.82 1 96.38 272 ASP A CA 1
ATOM 2120 C C . ASP A 1 272 ? 14.273 27.5 11.164 1 96.38 272 ASP A C 1
ATOM 2122 O O . ASP A 1 272 ? 15.422 27.375 11.594 1 96.38 272 ASP A O 1
ATOM 2126 N N . ILE A 1 273 ? 13.773 26.812 10.18 1 97.75 273 ILE A N 1
ATOM 2127 C CA . ILE A 1 273 ? 14.562 25.844 9.414 1 97.75 273 ILE A CA 1
ATOM 2128 C C . ILE A 1 273 ? 13.977 25.703 8.008 1 97.75 273 ILE A C 1
ATOM 2130 O O . ILE A 1 273 ? 12.758 25.766 7.828 1 97.75 273 ILE A O 1
ATOM 2134 N N . ALA A 1 274 ? 14.859 25.578 7.031 1 98.38 274 ALA A N 1
ATOM 2135 C CA . ALA A 1 274 ? 14.406 25.297 5.672 1 98.38 274 ALA A CA 1
ATOM 2136 C C . ALA A 1 274 ? 14.328 23.781 5.418 1 98.38 274 ALA A C 1
ATOM 2138 O O . ALA A 1 274 ? 15.258 23.047 5.75 1 98.38 274 ALA A O 1
ATOM 2139 N N . VAL A 1 275 ? 13.18 23.328 4.848 1 98.25 275 VAL A N 1
ATOM 2140 C CA . VAL A 1 275 ? 12.992 21.891 4.586 1 98.25 275 VAL A CA 1
ATOM 2141 C C . VAL A 1 275 ? 12.578 21.688 3.135 1 98.25 275 VAL A C 1
ATOM 2143 O O . VAL A 1 275 ? 11.656 22.344 2.645 1 98.25 275 VAL A O 1
ATOM 2146 N N . ILE A 1 276 ? 13.281 20.891 2.422 1 98 276 ILE A N 1
ATOM 2147 C CA . ILE A 1 276 ? 12.922 20.422 1.085 1 98 276 ILE A CA 1
ATOM 2148 C C . ILE A 1 276 ? 12.859 18.891 1.068 1 98 276 ILE A C 1
ATOM 2150 O O . ILE A 1 276 ? 13.695 18.219 1.679 1 98 276 ILE A O 1
ATOM 2154 N N . GLY A 1 277 ? 11.859 18.375 0.473 1 96.69 277 GLY A N 1
ATOM 2155 C CA . GLY A 1 277 ? 11.727 16.938 0.414 1 96.69 277 GLY A CA 1
ATOM 2156 C C . GLY A 1 277 ? 11.078 16.438 -0.869 1 96.69 277 GLY A C 1
ATOM 2157 O O . GLY A 1 277 ? 11.266 17.047 -1.93 1 96.69 277 GLY A O 1
ATOM 2158 N N . ARG A 1 278 ? 10.492 15.32 -0.799 1 93.44 278 ARG A N 1
ATOM 2159 C CA . ARG A 1 278 ? 9.758 14.75 -1.923 1 93.44 278 ARG A CA 1
ATOM 2160 C C . ARG A 1 278 ? 8.258 14.773 -1.669 1 93.44 278 ARG A C 1
ATOM 2162 O O . ARG A 1 278 ? 7.812 14.695 -0.521 1 93.44 278 ARG A O 1
ATOM 2169 N N . TYR A 1 279 ? 7.586 14.711 -2.734 1 87.94 279 TYR A N 1
ATOM 2170 C CA . TYR A 1 279 ? 6.133 14.828 -2.66 1 87.94 279 TYR A CA 1
ATOM 2171 C C . TYR A 1 279 ? 5.504 13.516 -2.205 1 87.94 279 TYR A C 1
ATOM 2173 O O . TYR A 1 279 ? 5.941 12.438 -2.615 1 87.94 279 TYR A O 1
ATOM 2181 N N . SER A 1 280 ? 4.562 13.688 -1.33 1 78.56 280 SER A N 1
ATOM 2182 C CA . SER A 1 280 ? 3.584 12.648 -1.017 1 78.56 280 SER A CA 1
ATOM 2183 C C . SER A 1 280 ? 2.174 13.227 -0.934 1 78.56 280 SER A C 1
ATOM 2185 O O . SER A 1 280 ? 2 14.422 -0.684 1 78.56 280 SER A O 1
ATOM 2187 N N . PRO A 1 281 ? 1.203 12.398 -1.167 1 69.19 281 PRO A N 1
ATOM 2188 C CA . PRO A 1 281 ? -0.163 12.914 -1.041 1 69.19 281 PRO A CA 1
ATOM 2189 C C . PRO A 1 281 ? -0.429 13.555 0.319 1 69.19 281 PRO A C 1
ATOM 2191 O O . PRO A 1 281 ? -1.241 14.477 0.422 1 69.19 281 PRO A O 1
ATOM 2194 N N . HIS A 1 282 ? 0.364 13.195 1.241 1 67.06 282 HIS A N 1
ATOM 2195 C CA . HIS A 1 282 ? 0.179 13.688 2.602 1 67.06 282 HIS A CA 1
ATOM 2196 C C . HIS A 1 282 ? 0.848 15.047 2.789 1 67.06 282 HIS A C 1
ATOM 2198 O O . HIS A 1 282 ? 0.556 15.758 3.752 1 67.06 282 HIS A O 1
ATOM 2204 N N . ALA A 1 283 ? 1.705 15.391 1.904 1 68.44 283 ALA A N 1
ATOM 2205 C CA . ALA A 1 283 ? 2.463 16.641 2.021 1 68.44 283 ALA A CA 1
ATOM 2206 C C . ALA A 1 283 ? 1.543 17.844 1.932 1 68.44 283 ALA A C 1
ATOM 2208 O O . ALA A 1 283 ? 1.865 18.922 2.453 1 68.44 283 ALA A O 1
ATOM 2209 N N . HIS A 1 284 ? 0.392 17.562 1.358 1 65.31 284 HIS A N 1
ATOM 2210 C CA . HIS A 1 284 ? -0.553 18.656 1.169 1 65.31 284 HIS A CA 1
ATOM 2211 C C . HIS A 1 284 ? -1.116 19.141 2.502 1 65.31 284 HIS A C 1
ATOM 2213 O O . HIS A 1 284 ? -1.603 20.266 2.605 1 65.31 284 HIS A O 1
ATOM 2219 N N . PHE A 1 285 ? -0.89 18.359 3.521 1 67.56 285 PHE A N 1
ATOM 2220 C CA . PHE A 1 285 ? -1.507 18.703 4.801 1 67.56 285 PHE A CA 1
ATOM 2221 C C . PHE A 1 285 ? -0.48 19.297 5.758 1 67.56 285 PHE A C 1
ATOM 2223 O O . PHE A 1 285 ? -0.822 19.688 6.875 1 67.56 285 PHE A O 1
ATOM 2230 N N . LEU A 1 286 ? 0.683 19.312 5.238 1 81.31 286 LEU A N 1
ATOM 2231 C CA . LEU A 1 286 ? 1.733 19.875 6.082 1 81.31 286 LEU A CA 1
ATOM 2232 C C . LEU A 1 286 ? 1.627 21.391 6.141 1 81.31 286 LEU A C 1
ATOM 2234 O O . LEU A 1 286 ? 1.253 22.031 5.152 1 81.31 286 LEU A O 1
ATOM 2238 N N . SER A 1 287 ? 1.761 21.875 7.316 1 83.31 287 SER A N 1
ATOM 2239 C CA . SER A 1 287 ? 1.808 23.328 7.527 1 83.31 287 SER A CA 1
ATOM 2240 C C . SER A 1 287 ? 3.123 23.75 8.172 1 83.31 287 SER A C 1
ATOM 2242 O O . SER A 1 287 ? 3.432 23.344 9.289 1 83.31 287 SER A O 1
ATOM 2244 N N . PRO A 1 288 ? 3.844 24.672 7.441 1 90.5 288 PRO A N 1
ATOM 2245 C CA . PRO A 1 288 ? 3.643 25.203 6.094 1 90.5 288 PRO A CA 1
ATOM 2246 C C . PRO A 1 288 ? 3.768 24.141 5.008 1 90.5 288 PRO A C 1
ATOM 2248 O O . PRO A 1 288 ? 4.328 23.062 5.254 1 90.5 288 PRO A O 1
ATOM 2251 N N . PRO A 1 289 ? 3.211 24.453 3.818 1 90.25 289 PRO A N 1
ATOM 2252 C CA . PRO A 1 289 ? 3.334 23.5 2.715 1 90.25 289 PRO A CA 1
ATOM 2253 C C . PRO A 1 289 ? 4.789 23.188 2.367 1 90.25 289 PRO A C 1
ATOM 2255 O O . PRO A 1 289 ? 5.621 24.094 2.301 1 90.25 289 PRO A O 1
ATOM 2258 N N . LEU A 1 290 ? 5.008 21.969 2.082 1 94.31 290 LEU A N 1
ATOM 2259 C CA . LEU A 1 290 ? 6.359 21.469 1.845 1 94.31 290 LEU A CA 1
ATOM 2260 C C . LEU A 1 290 ? 6.82 21.797 0.43 1 94.31 290 LEU A C 1
ATOM 2262 O O . LEU A 1 290 ? 6.102 21.547 -0.539 1 94.31 290 LEU A O 1
ATOM 2266 N N . THR A 1 291 ? 7.953 22.5 0.309 1 96.44 291 THR A N 1
ATOM 2267 C CA . THR A 1 291 ? 8.656 22.516 -0.968 1 96.44 291 THR A CA 1
ATOM 2268 C C . THR A 1 291 ? 9.195 21.125 -1.306 1 96.44 291 THR A C 1
ATOM 2270 O O . THR A 1 291 ? 9.938 20.531 -0.518 1 96.44 291 THR A O 1
ATOM 2273 N N . CYS A 1 292 ? 8.75 20.578 -2.457 1 96 292 CYS A N 1
ATOM 2274 C CA . CYS A 1 292 ? 9.07 19.172 -2.672 1 96 292 CYS A CA 1
ATOM 2275 C C . CYS A 1 292 ? 9.227 18.875 -4.156 1 96 292 CYS A C 1
ATOM 2277 O O . CYS A 1 292 ? 8.875 19.688 -5.004 1 96 292 CYS A O 1
ATOM 2279 N N . PHE A 1 293 ? 9.875 17.781 -4.422 1 97.06 293 PHE A N 1
ATOM 2280 C CA . PHE A 1 293 ? 10 17.266 -5.781 1 97.06 293 PHE A CA 1
ATOM 2281 C C . PHE A 1 293 ? 8.875 16.281 -6.082 1 97.06 293 PHE A C 1
ATOM 2283 O O . PHE A 1 293 ? 8.547 15.43 -5.25 1 97.06 293 PHE A O 1
ATOM 2290 N N . ARG A 1 294 ? 8.32 16.453 -7.234 1 94.12 294 ARG A N 1
ATOM 2291 C CA . ARG A 1 294 ? 7.184 15.641 -7.645 1 94.12 294 ARG A CA 1
ATOM 2292 C C . ARG A 1 294 ? 7.469 14.914 -8.953 1 94.12 294 ARG A C 1
ATOM 2294 O O . ARG A 1 294 ? 8.297 15.359 -9.75 1 94.12 294 ARG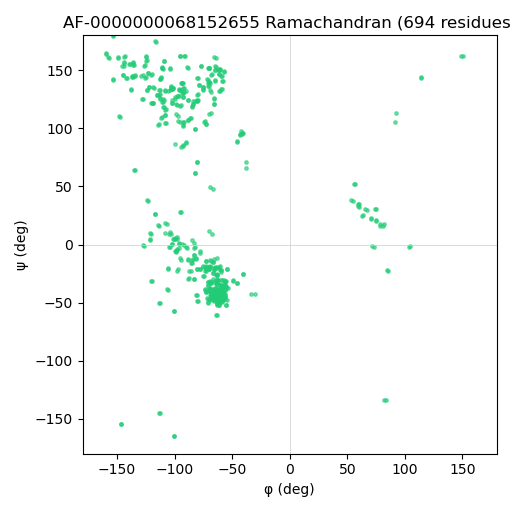 A O 1
ATOM 2301 N N . LEU A 1 295 ? 6.914 13.734 -9.125 1 93.56 295 LEU A N 1
ATOM 2302 C CA . LEU A 1 295 ? 6.953 12.969 -10.367 1 93.56 295 LEU A CA 1
ATOM 2303 C C . LEU A 1 295 ? 5.645 12.211 -10.578 1 93.56 295 LEU A C 1
ATOM 2305 O O . LEU A 1 295 ? 4.844 12.078 -9.656 1 93.56 295 LEU A O 1
ATOM 2309 N N . SER A 1 296 ? 5.422 11.82 -11.773 1 92.06 296 SER A N 1
ATOM 2310 C CA . SER A 1 296 ? 4.285 10.953 -12.055 1 92.06 296 SER A CA 1
ATOM 2311 C C . SER A 1 296 ? 4.641 9.484 -11.836 1 92.06 296 SER A C 1
ATOM 2313 O O . SER A 1 296 ? 5.348 8.883 -12.656 1 92.06 296 SER A O 1
ATOM 2315 N N . LEU A 1 297 ? 4.098 8.938 -10.812 1 90.25 297 LEU A N 1
ATOM 2316 C CA . LEU A 1 297 ? 4.359 7.535 -10.492 1 90.25 297 LEU A CA 1
ATOM 2317 C C . LEU A 1 297 ? 3.686 6.613 -11.5 1 90.25 297 LEU A C 1
ATOM 2319 O O . LEU A 1 297 ? 4.215 5.547 -11.828 1 90.25 297 LEU A O 1
ATOM 2323 N N . ARG A 1 298 ? 2.512 7.008 -11.984 1 90.88 298 ARG A N 1
ATOM 2324 C CA . ARG A 1 298 ? 1.825 6.223 -13.008 1 90.88 298 ARG A CA 1
ATOM 2325 C C . ARG A 1 298 ? 2.652 6.141 -14.281 1 90.88 298 ARG A C 1
ATOM 2327 O O . ARG A 1 298 ? 2.82 5.062 -14.852 1 90.88 298 ARG A O 1
ATOM 2334 N N . ASP A 1 299 ? 3.195 7.277 -14.695 1 95.31 299 ASP A N 1
ATOM 2335 C CA . ASP A 1 299 ? 4.02 7.297 -15.898 1 95.31 299 ASP A CA 1
ATOM 2336 C C . ASP A 1 299 ? 5.293 6.473 -15.703 1 95.31 299 ASP A C 1
ATOM 2338 O O . ASP A 1 299 ? 5.754 5.809 -16.625 1 95.31 299 ASP A O 1
ATOM 2342 N N . LEU A 1 300 ? 5.816 6.578 -14.547 1 95.94 300 LEU A N 1
ATOM 2343 C CA . LEU A 1 300 ? 6.961 5.738 -14.211 1 95.94 300 LEU A CA 1
ATOM 2344 C C . LEU A 1 300 ? 6.613 4.262 -14.352 1 95.94 300 LEU A C 1
ATOM 2346 O O . LEU A 1 300 ? 7.391 3.488 -14.914 1 95.94 300 LEU A O 1
ATOM 2350 N N . GLY A 1 301 ? 5.453 3.859 -13.844 1 95.81 301 GLY A N 1
ATOM 2351 C CA . GLY A 1 301 ? 4.988 2.486 -13.969 1 95.81 301 GLY A CA 1
ATOM 2352 C C . GLY A 1 301 ? 4.828 2.039 -15.414 1 95.81 301 GLY A C 1
ATOM 2353 O O . GLY A 1 301 ? 5.203 0.92 -15.766 1 95.81 301 GLY A O 1
ATOM 2354 N N . ILE A 1 302 ? 4.285 2.895 -16.219 1 96.19 302 ILE A N 1
ATOM 2355 C CA . ILE A 1 302 ? 4.121 2.605 -17.641 1 96.19 302 ILE A CA 1
ATOM 2356 C C . ILE A 1 302 ? 5.484 2.348 -18.266 1 96.19 302 ILE A C 1
ATOM 2358 O O . ILE A 1 302 ? 5.676 1.341 -18.953 1 96.19 302 ILE A O 1
ATOM 2362 N N . ALA A 1 303 ? 6.398 3.207 -17.969 1 97.44 303 ALA A N 1
ATOM 2363 C CA . ALA A 1 303 ? 7.738 3.086 -18.531 1 97.44 303 ALA A CA 1
ATOM 2364 C C . ALA A 1 303 ? 8.414 1.794 -18.078 1 97.44 303 ALA A C 1
ATOM 2366 O O . ALA A 1 303 ? 9.078 1.121 -18.859 1 97.44 303 ALA A O 1
ATOM 2367 N N . LEU A 1 304 ? 8.266 1.451 -16.812 1 97.75 304 LEU A N 1
ATOM 2368 C CA . LEU A 1 304 ? 8.836 0.223 -16.281 1 97.75 304 LEU A CA 1
ATOM 2369 C C . LEU A 1 304 ? 8.297 -0.998 -17.016 1 97.75 304 LEU A C 1
ATOM 2371 O O . LEU A 1 304 ? 9.062 -1.881 -17.406 1 97.75 304 LEU A O 1
ATOM 2375 N N . ALA A 1 305 ? 6.988 -1.037 -17.188 1 97.69 305 ALA A N 1
ATOM 2376 C CA . ALA A 1 305 ? 6.332 -2.16 -17.859 1 97.69 305 ALA A CA 1
ATOM 2377 C C . ALA A 1 305 ? 6.801 -2.289 -19.297 1 97.69 305 ALA A C 1
ATOM 2379 O O . ALA A 1 305 ? 7.156 -3.381 -19.75 1 97.69 305 ALA A O 1
ATOM 2380 N N . GLU A 1 306 ? 6.812 -1.153 -19.984 1 97.81 306 GLU A N 1
ATOM 2381 C CA . GLU A 1 306 ? 7.238 -1.16 -21.391 1 97.81 306 GLU A CA 1
ATOM 2382 C C . GLU A 1 306 ? 8.688 -1.612 -21.516 1 97.81 306 GLU A C 1
ATOM 2384 O O . GLU A 1 306 ? 9.031 -2.367 -22.438 1 97.81 306 GLU A O 1
ATOM 2389 N N . THR A 1 307 ? 9.477 -1.14 -20.641 1 97.62 307 THR A N 1
ATOM 2390 C CA . THR A 1 307 ? 10.891 -1.508 -20.641 1 97.62 307 THR A CA 1
ATOM 2391 C C . THR A 1 307 ? 11.055 -3.006 -20.422 1 97.62 307 THR A C 1
ATOM 2393 O O . THR A 1 307 ? 11.789 -3.674 -21.156 1 97.62 307 THR A O 1
ATOM 2396 N N . LEU A 1 308 ? 10.375 -3.561 -19.422 1 97.75 308 LEU A N 1
ATOM 2397 C CA . LEU A 1 308 ? 10.453 -4.996 -19.172 1 97.75 308 LEU A CA 1
ATOM 2398 C C . LEU A 1 308 ? 10.008 -5.793 -20.391 1 97.75 308 LEU A C 1
ATOM 2400 O O . LEU A 1 308 ? 10.695 -6.727 -20.812 1 97.75 308 LEU A O 1
ATOM 2404 N N . LEU A 1 309 ? 8.875 -5.422 -20.953 1 96.69 309 LEU A N 1
ATOM 2405 C CA . LEU A 1 309 ? 8.312 -6.168 -22.078 1 96.69 309 LEU A CA 1
ATOM 2406 C C . LEU A 1 309 ? 9.242 -6.117 -23.281 1 96.69 309 LEU A C 1
ATOM 2408 O O . LEU A 1 309 ? 9.328 -7.082 -24.047 1 96.69 309 LEU A O 1
ATOM 2412 N N . SER A 1 310 ? 9.953 -5.043 -23.406 1 95.5 310 SER A N 1
ATOM 2413 C CA . SER A 1 310 ? 10.891 -4.918 -24.516 1 95.5 310 SER A CA 1
ATOM 2414 C C . SER A 1 310 ? 12.023 -5.93 -24.391 1 95.5 310 SER A C 1
ATOM 2416 O O . SER A 1 310 ? 12.719 -6.211 -25.375 1 95.5 310 SER A O 1
ATOM 2418 N N . THR A 1 311 ? 12.281 -6.434 -23.172 1 93.38 311 THR A N 1
ATOM 2419 C CA . THR A 1 311 ? 13.336 -7.41 -22.969 1 93.38 311 THR A CA 1
ATOM 2420 C C . THR A 1 311 ? 12.82 -8.828 -23.172 1 93.38 311 THR A C 1
ATOM 2422 O O . THR A 1 311 ? 13.602 -9.781 -23.203 1 93.38 311 THR A O 1
ATOM 2425 N N . MET A 1 312 ? 11.555 -8.961 -23.234 1 92.88 312 MET A N 1
ATOM 2426 C CA . MET A 1 312 ? 10.93 -10.273 -23.406 1 92.88 312 MET A CA 1
ATOM 2427 C C . MET A 1 312 ? 10.68 -10.57 -24.875 1 92.88 312 MET A C 1
ATOM 2429 O O . MET A 1 312 ? 10 -9.805 -25.562 1 92.88 312 MET A O 1
ATOM 2433 N N . PRO A 1 313 ? 11.117 -11.664 -25.375 1 88.38 313 PRO A N 1
ATOM 2434 C CA . PRO A 1 313 ? 11.023 -11.984 -26.797 1 88.38 313 PRO A CA 1
ATOM 2435 C C . PRO A 1 313 ? 9.594 -11.906 -27.328 1 88.38 313 PRO A C 1
ATOM 2437 O O . PRO A 1 313 ? 9.367 -11.422 -28.438 1 88.38 313 PRO A O 1
ATOM 2440 N N . ALA A 1 314 ? 8.656 -12.289 -26.578 1 89.75 314 ALA A N 1
ATOM 2441 C CA . ALA A 1 314 ? 7.266 -12.352 -27.031 1 89.75 314 ALA A CA 1
ATOM 2442 C C . ALA A 1 314 ? 6.695 -10.953 -27.25 1 89.75 314 ALA A C 1
ATOM 2444 O O . ALA A 1 314 ? 5.73 -10.789 -28 1 89.75 314 ALA A O 1
ATOM 2445 N N . PHE A 1 315 ? 7.379 -9.898 -26.625 1 93.88 315 PHE A N 1
ATOM 2446 C CA . PHE A 1 315 ? 6.762 -8.578 -26.641 1 93.88 315 PHE A CA 1
ATOM 2447 C C . PHE A 1 315 ? 7.727 -7.531 -27.188 1 93.88 315 PHE A C 1
ATOM 2449 O O . PHE A 1 315 ? 7.352 -6.367 -27.375 1 93.88 315 PHE A O 1
ATOM 2456 N N . LYS A 1 316 ? 8.891 -7.871 -27.531 1 91.88 316 LYS A N 1
ATOM 2457 C CA . LYS A 1 316 ? 9.977 -6.957 -27.875 1 91.88 316 LYS A CA 1
ATOM 2458 C C . LYS A 1 316 ? 9.586 -6.039 -29.031 1 91.88 316 LYS A C 1
ATOM 2460 O O . LYS A 1 316 ? 9.875 -4.84 -29 1 91.88 316 LYS A O 1
ATOM 2465 N N . ASP A 1 317 ? 8.867 -6.535 -29.922 1 92.88 317 ASP A N 1
ATOM 2466 C CA . ASP A 1 317 ? 8.539 -5.781 -31.125 1 92.88 317 ASP A CA 1
ATOM 2467 C C . ASP A 1 317 ? 7.445 -4.75 -30.844 1 92.88 317 ASP A C 1
ATOM 2469 O O . ASP A 1 317 ? 7.258 -3.811 -31.625 1 92.88 317 ASP A O 1
ATOM 2473 N N . HIS A 1 318 ? 6.688 -4.934 -29.812 1 93.94 318 HIS A N 1
ATOM 2474 C CA . HIS A 1 318 ? 5.625 -4.004 -29.453 1 93.94 318 HIS A CA 1
ATOM 2475 C C . HIS A 1 318 ? 6.191 -2.73 -28.828 1 93.94 318 HIS A C 1
ATOM 2477 O O . HIS A 1 318 ? 5.512 -1.705 -28.766 1 93.94 318 HIS A O 1
ATOM 2483 N N . TYR A 1 319 ? 7.465 -2.822 -28.359 1 94.56 319 TYR A N 1
ATOM 2484 C CA . TYR A 1 319 ? 8.039 -1.699 -27.625 1 94.56 319 TYR A CA 1
ATOM 2485 C C . TYR A 1 319 ? 9.461 -1.407 -28.094 1 94.56 319 TYR A C 1
ATOM 2487 O O . TYR A 1 319 ? 10.391 -1.397 -27.281 1 94.56 319 TYR A O 1
ATOM 2495 N N . PRO A 1 320 ? 9.609 -1.017 -29.297 1 88 320 PRO A N 1
ATOM 2496 C CA . PRO A 1 320 ? 10.938 -0.786 -29.875 1 88 320 PRO A CA 1
ATOM 2497 C C . PRO A 1 320 ? 11.625 0.447 -29.281 1 88 320 PRO A C 1
ATOM 2499 O O . PRO A 1 320 ? 12.852 0.555 -29.328 1 88 320 PRO A O 1
ATOM 2502 N N . GLN A 1 321 ? 10.875 1.321 -28.719 1 87.25 321 GLN A N 1
ATOM 2503 C CA . GLN A 1 321 ? 11.445 2.57 -28.219 1 87.25 321 GLN A CA 1
ATOM 2504 C C . GLN A 1 321 ? 11.508 2.58 -26.703 1 87.25 321 GLN A C 1
ATOM 2506 O O . GLN A 1 321 ? 11.633 3.641 -26.078 1 87.25 321 GLN A O 1
ATOM 2511 N N . ALA A 1 322 ? 11.406 1.371 -26.156 1 86.62 322 ALA A N 1
ATOM 2512 C CA . ALA A 1 322 ? 11.422 1.324 -24.688 1 86.62 322 ALA A CA 1
ATOM 2513 C C . ALA A 1 322 ? 12.773 1.789 -24.141 1 86.62 322 ALA A C 1
ATOM 2515 O O . ALA A 1 322 ? 13.805 1.601 -24.781 1 86.62 322 ALA A O 1
ATOM 2516 N N . LEU A 1 323 ? 12.695 2.359 -22.969 1 82.56 323 LEU A N 1
ATOM 2517 C CA . LEU A 1 323 ? 13.906 2.855 -22.312 1 82.56 323 LEU A CA 1
ATOM 2518 C C . LEU A 1 323 ? 14.773 1.699 -21.828 1 82.56 323 LEU A C 1
ATOM 2520 O O . LEU A 1 323 ? 14.258 0.648 -21.453 1 82.56 323 LEU A O 1
ATOM 2524 N N . VAL A 1 324 ? 16.062 1.738 -21.906 1 83.12 324 VAL A N 1
ATOM 2525 C CA . VAL A 1 324 ? 16.953 0.686 -21.406 1 83.12 324 VAL A CA 1
ATOM 2526 C C . VAL A 1 324 ? 17.625 1.149 -20.125 1 83.12 324 VAL A C 1
ATOM 2528 O O . VAL A 1 324 ? 17.672 0.406 -19.141 1 83.12 324 VAL A O 1
ATOM 2531 N N . ASN A 1 325 ? 18.016 2.26 -19.938 1 92.31 325 ASN A N 1
ATOM 2532 C CA . ASN A 1 325 ? 18.609 2.953 -18.797 1 92.31 325 ASN A CA 1
ATOM 2533 C C . ASN A 1 325 ? 18.219 4.43 -18.766 1 92.31 325 ASN A C 1
ATOM 2535 O O . ASN A 1 325 ? 18.609 5.191 -19.656 1 92.31 325 ASN A O 1
ATOM 2539 N N . ALA A 1 326 ? 17.422 4.684 -17.797 1 95.5 326 ALA A N 1
ATOM 2540 C CA . ALA A 1 326 ? 16.922 6.059 -17.797 1 95.5 326 ALA A CA 1
ATOM 2541 C C . ALA A 1 326 ? 16.828 6.605 -16.375 1 95.5 326 ALA A C 1
ATOM 2543 O O . ALA A 1 326 ? 16.484 5.871 -15.445 1 95.5 326 ALA A O 1
ATOM 2544 N N . VAL A 1 327 ? 17.125 7.855 -16.266 1 96.88 327 VAL A N 1
ATOM 2545 C CA . VAL A 1 327 ? 16.906 8.625 -15.047 1 96.88 327 VAL A CA 1
ATOM 2546 C C . VAL A 1 327 ? 15.609 9.422 -15.172 1 96.88 327 VAL A C 1
ATOM 2548 O O . VAL A 1 327 ? 15.453 10.227 -16.094 1 96.88 327 VAL A O 1
ATOM 2551 N N . TRP A 1 328 ? 14.703 9.156 -14.266 1 96.44 328 TRP A N 1
ATOM 2552 C CA . TRP A 1 328 ? 13.367 9.734 -14.312 1 96.44 328 TRP A CA 1
ATOM 2553 C C . TRP A 1 328 ? 13.344 11.109 -13.664 1 96.44 328 TRP A C 1
ATOM 2555 O O . TRP A 1 328 ? 13.625 11.242 -12.469 1 96.44 328 TRP A O 1
ATOM 2565 N N . PRO A 1 329 ? 13.023 12.117 -14.375 1 95.5 329 PRO A N 1
ATOM 2566 C CA . PRO A 1 329 ? 13.094 13.484 -13.844 1 95.5 329 PRO A CA 1
ATOM 2567 C C . PRO A 1 329 ? 12.023 13.766 -12.789 1 95.5 329 PRO A C 1
ATOM 2569 O O . PRO A 1 329 ? 10.961 13.133 -12.797 1 95.5 329 PRO A O 1
ATOM 2572 N N . MET A 1 330 ? 12.367 14.664 -11.906 1 96.56 330 MET A N 1
ATOM 2573 C CA . MET A 1 330 ? 11.438 15.172 -10.891 1 96.56 330 MET A CA 1
ATOM 2574 C C . MET A 1 330 ? 11.352 16.688 -10.953 1 96.56 330 MET A C 1
ATOM 2576 O O . MET A 1 330 ? 12.352 17.359 -11.203 1 96.56 330 MET A O 1
ATOM 2580 N N . GLU A 1 331 ? 10.148 17.172 -10.703 1 96.69 331 GLU A N 1
ATOM 2581 C CA . GLU A 1 331 ? 9.914 18.609 -10.766 1 96.69 331 GLU A CA 1
ATOM 2582 C C . GLU A 1 331 ? 9.828 19.219 -9.367 1 96.69 331 GLU A C 1
ATOM 2584 O O . GLU A 1 331 ? 9.164 18.672 -8.492 1 96.69 331 GLU A O 1
ATOM 2589 N N . LEU A 1 332 ? 10.492 20.344 -9.211 1 97.38 332 LEU A N 1
ATOM 2590 C CA . LEU A 1 332 ? 10.406 21.062 -7.941 1 97.38 332 LEU A CA 1
ATOM 2591 C C . LEU A 1 332 ? 9.117 21.875 -7.859 1 97.38 332 LEU A C 1
ATOM 2593 O O . LEU A 1 332 ? 8.828 22.672 -8.75 1 97.38 332 LEU A O 1
ATOM 2597 N N . VAL A 1 333 ? 8.367 21.656 -6.879 1 95.12 333 VAL A N 1
ATOM 2598 C CA . VAL A 1 333 ? 7.156 22.422 -6.578 1 95.12 333 VAL A CA 1
ATOM 2599 C C . VAL A 1 333 ? 7.379 23.266 -5.324 1 95.12 333 VAL A C 1
ATOM 2601 O O . VAL A 1 333 ? 7.633 22.734 -4.242 1 95.12 333 VAL A O 1
ATOM 2604 N N . GLU A 1 334 ? 7.168 24.484 -5.453 1 95.19 334 GLU A N 1
ATOM 2605 C CA . GLU A 1 334 ? 7.461 25.406 -4.355 1 95.19 334 GLU A CA 1
ATOM 2606 C C . GLU A 1 334 ? 6.348 25.391 -3.312 1 95.19 334 GLU A C 1
ATOM 2608 O O . GLU A 1 334 ? 5.164 25.391 -3.662 1 95.19 334 GLU A O 1
ATOM 2613 N N . GLY A 1 335 ? 6.816 25.219 -2.102 1 94.31 335 GLY A N 1
ATOM 2614 C CA . GLY A 1 335 ? 5.977 25.469 -0.941 1 94.31 335 GLY A CA 1
ATOM 2615 C C . GLY A 1 335 ? 6.441 26.641 -0.109 1 94.31 335 GLY A C 1
ATOM 2616 O O . GLY A 1 335 ? 6.863 27.656 -0.653 1 94.31 335 GLY A O 1
ATOM 2617 N N . GLU A 1 336 ? 6.25 26.5 1.242 1 94.88 336 GLU A N 1
ATOM 2618 C CA . GLU A 1 336 ? 6.66 27.578 2.139 1 94.88 336 GLU A CA 1
ATOM 2619 C C . GLU A 1 336 ? 7.676 27.078 3.164 1 94.88 336 GLU A C 1
ATOM 2621 O O . GLU A 1 336 ? 8.125 27.844 4.016 1 94.88 336 GLU A O 1
ATOM 2626 N N . SER A 1 337 ? 8.047 25.812 2.961 1 96.62 337 SER A N 1
ATOM 2627 C CA . SER A 1 337 ? 8.82 25.172 4.016 1 96.62 337 SER A CA 1
ATOM 2628 C C . SER A 1 337 ? 10.297 25.547 3.92 1 96.62 337 SER A C 1
ATOM 2630 O O . SER A 1 337 ? 11.078 25.266 4.832 1 96.62 337 SER A O 1
ATOM 2632 N N . ASP A 1 338 ? 10.727 26.156 2.842 1 95.12 338 ASP A N 1
ATOM 2633 C CA . ASP A 1 338 ? 12.141 26.484 2.717 1 95.12 338 ASP A CA 1
ATOM 2634 C C . ASP A 1 338 ? 12.344 28 2.633 1 95.12 338 ASP A C 1
ATOM 2636 O O . ASP A 1 338 ? 13.336 28.453 2.07 1 95.12 338 ASP A O 1
ATOM 2640 N N . GLY A 1 339 ? 11.461 28.75 3.174 1 86.75 339 GLY A N 1
ATOM 2641 C CA . GLY A 1 339 ? 11.477 30.203 3.105 1 86.75 339 GLY A CA 1
ATOM 2642 C C . GLY A 1 339 ? 12.469 30.828 4.074 1 86.75 339 GLY A C 1
ATOM 2643 O O . GLY A 1 339 ? 12.75 32.031 3.986 1 86.75 339 GLY A O 1
ATOM 2644 N N . PHE A 1 340 ? 13.07 30.062 4.941 1 89 340 PHE A N 1
ATOM 2645 C CA . PHE A 1 340 ? 14.016 30.562 5.934 1 89 340 PHE A CA 1
ATOM 2646 C C . PHE A 1 340 ? 15.297 31.047 5.27 1 89 340 PHE A C 1
ATOM 2648 O O . PHE A 1 340 ? 16.031 30.25 4.672 1 89 340 PHE A O 1
ATOM 2655 N N . LEU A 1 341 ? 15.547 32.344 5.332 1 85.94 341 LEU A N 1
ATOM 2656 C CA . LEU A 1 341 ? 16.766 32.938 4.797 1 85.94 341 LEU A CA 1
ATOM 2657 C C . LEU A 1 341 ? 17.781 33.188 5.902 1 85.94 341 LEU A C 1
ATOM 2659 O O . LEU A 1 341 ? 17.422 33.594 7.004 1 85.94 341 LEU A O 1
ATOM 2663 N N . VAL A 1 342 ? 18.984 32.688 5.699 1 83.06 342 VAL A N 1
ATOM 2664 C CA . VAL A 1 342 ? 20.047 32.969 6.676 1 83.06 342 VAL A CA 1
ATOM 2665 C C . VAL A 1 342 ? 20.828 34.188 6.27 1 83.06 342 VAL A C 1
ATOM 2667 O O . VAL A 1 342 ? 21.281 34.312 5.129 1 83.06 342 VAL A O 1
ATOM 2670 N N . ASN A 1 343 ? 20.422 35.438 6.602 1 66.25 343 ASN A N 1
ATOM 2671 C CA . ASN A 1 343 ? 21.125 36.656 6.309 1 66.25 343 ASN A CA 1
ATOM 2672 C C . ASN A 1 343 ? 22.625 36.531 6.555 1 66.25 343 ASN A C 1
ATOM 2674 O O . ASN A 1 343 ? 23.047 35.969 7.555 1 66.25 343 ASN A O 1
ATOM 2678 N N . GLY A 1 344 ? 23.516 36.281 5.621 1 51.34 344 GLY A N 1
ATOM 2679 C CA . GLY A 1 344 ? 24.953 36.406 5.723 1 51.34 344 GLY A CA 1
ATOM 2680 C C . GLY A 1 344 ? 25.375 37.562 6.629 1 51.34 344 GLY A C 1
ATOM 2681 O O . GLY A 1 344 ? 26.531 37.625 7.062 1 51.34 344 GLY A O 1
ATOM 2682 N N . ASP A 1 345 ? 24.719 38.781 6.562 1 41.59 345 ASP A N 1
ATOM 2683 C CA . ASP A 1 345 ? 25.391 40 6.984 1 41.59 345 ASP A CA 1
ATOM 2684 C C . ASP A 1 345 ? 25.594 40.031 8.5 1 41.59 345 ASP A C 1
ATOM 2686 O O . ASP A 1 345 ? 25.781 41.094 9.094 1 41.59 345 ASP A O 1
ATOM 2690 N N . GLU A 1 346 ? 25.469 39.156 9.344 1 37.19 346 GLU A N 1
ATOM 2691 C CA . GLU A 1 346 ? 26.031 39.562 10.617 1 37.19 346 GLU A CA 1
ATOM 2692 C C . GLU A 1 346 ? 27.547 39.719 10.531 1 37.19 346 GLU A C 1
ATOM 2694 O O . GLU A 1 346 ? 28.266 38.719 10.609 1 37.19 346 GLU A O 1
ATOM 2699 N N . SER A 1 347 ? 28.141 40.406 9.547 1 31.58 347 SER A N 1
ATOM 2700 C CA . SER A 1 347 ? 29.328 41.156 9.938 1 31.58 347 SER A CA 1
ATOM 2701 C C . SER A 1 347 ? 29.125 41.875 11.273 1 31.58 347 SER A C 1
ATOM 2703 O O . SER A 1 347 ? 28.219 42.688 11.414 1 31.58 347 SER A O 1
ATOM 2705 N N . ARG A 1 348 ? 29.5 41.312 12.414 1 32.41 348 ARG A N 1
ATOM 2706 C CA . ARG A 1 348 ? 30.094 42.031 13.539 1 32.41 348 ARG A CA 1
ATOM 2707 C C . ARG A 1 348 ? 31.062 43.125 13.055 1 32.41 348 ARG A C 1
ATOM 2709 O O . ARG A 1 348 ? 32.125 42.781 12.5 1 32.41 348 ARG A O 1
ATOM 2716 N N . GLY A 1 349 ? 30.641 44.281 12.32 1 22.55 349 GLY A N 1
ATOM 2717 C CA . GLY A 1 349 ? 31.109 45.531 12.906 1 22.55 349 GLY A CA 1
ATOM 2718 C C . GLY A 1 349 ? 30.594 45.75 14.312 1 22.55 349 GLY A C 1
ATOM 2719 O O . GLY A 1 349 ? 29.578 45.188 14.711 1 22.55 349 GLY A O 1
ATOM 2720 N N . MET B 1 1 ? 15.93 -29.734 -26.531 1 38.94 1 MET B N 1
ATOM 2721 C CA . MET B 1 1 ? 15.828 -30.453 -25.266 1 38.94 1 MET B CA 1
ATOM 2722 C C . MET B 1 1 ? 16.047 -29.516 -24.078 1 38.94 1 MET B C 1
ATOM 2724 O O . MET B 1 1 ? 17.125 -28.938 -23.922 1 38.94 1 MET B O 1
ATOM 2728 N N . LYS B 1 2 ? 15.078 -28.906 -23.5 1 56.5 2 LYS B N 1
ATOM 2729 C CA . LYS B 1 2 ? 15.289 -27.844 -22.516 1 56.5 2 LYS B CA 1
ATOM 2730 C C . LYS B 1 2 ? 14.883 -28.312 -21.125 1 56.5 2 LYS B C 1
ATOM 2732 O O . LYS B 1 2 ? 14.219 -29.344 -20.969 1 56.5 2 LYS B O 1
ATOM 2737 N N . GLY B 1 3 ? 15.469 -27.781 -20.078 1 58.88 3 GLY B N 1
ATOM 2738 C CA . GLY B 1 3 ? 15.125 -28.062 -18.688 1 58.88 3 GLY B CA 1
ATOM 2739 C C . GLY B 1 3 ? 15.758 -29.344 -18.172 1 58.88 3 GLY B C 1
ATOM 2740 O O . GLY B 1 3 ? 16.969 -29.562 -18.344 1 58.88 3 GLY B O 1
ATOM 2741 N N . ILE B 1 4 ? 14.891 -30.172 -17.484 1 67.88 4 ILE B N 1
ATOM 2742 C CA . ILE B 1 4 ? 15.344 -31.375 -16.797 1 67.88 4 ILE B CA 1
ATOM 2743 C C . ILE B 1 4 ? 15.836 -32.406 -17.828 1 67.88 4 ILE B C 1
ATOM 2745 O O . ILE B 1 4 ? 16.734 -33.188 -17.547 1 67.88 4 ILE B O 1
ATOM 2749 N N . ARG B 1 5 ? 15.406 -32.406 -19.094 1 73.06 5 ARG B N 1
ATOM 2750 C CA . ARG B 1 5 ? 15.836 -33.312 -20.141 1 73.06 5 ARG B CA 1
ATOM 2751 C C . ARG B 1 5 ? 17.266 -33.031 -20.578 1 73.06 5 ARG B C 1
ATOM 2753 O O . ARG B 1 5 ? 18.047 -33.938 -20.812 1 73.06 5 ARG B O 1
ATOM 2760 N N . ARG B 1 6 ? 17.5 -31.688 -20.641 1 72.31 6 ARG B N 1
ATOM 2761 C CA . ARG B 1 6 ? 18.859 -31.312 -21 1 72.31 6 ARG B CA 1
ATOM 2762 C C . ARG B 1 6 ? 19.859 -31.797 -19.953 1 72.31 6 ARG B C 1
ATOM 2764 O O . ARG B 1 6 ? 20.953 -32.25 -20.297 1 72.31 6 ARG B O 1
ATOM 2771 N N . LEU B 1 7 ? 19.406 -31.594 -18.781 1 75.38 7 LEU B N 1
ATOM 2772 C CA . LEU B 1 7 ? 20.25 -32.062 -17.688 1 75.38 7 LEU B CA 1
ATOM 2773 C C . LEU B 1 7 ? 20.438 -33.562 -17.75 1 75.38 7 LEU B C 1
ATOM 2775 O O . LEU B 1 7 ? 21.547 -34.062 -17.547 1 75.38 7 LEU B O 1
ATOM 2779 N N . ALA B 1 8 ? 19.453 -34.25 -18.047 1 80.88 8 ALA B N 1
ATOM 2780 C CA . ALA B 1 8 ? 19.5 -35.719 -18.156 1 80.88 8 ALA B CA 1
ATOM 2781 C C . ALA B 1 8 ? 20.391 -36.156 -19.312 1 80.88 8 ALA B C 1
ATOM 2783 O O . ALA B 1 8 ? 21.188 -37.094 -19.172 1 80.88 8 ALA B O 1
ATOM 2784 N N . GLN B 1 9 ? 20.281 -35.469 -20.312 1 79.75 9 GLN B N 1
ATOM 2785 C CA . GLN B 1 9 ? 21.094 -35.781 -21.484 1 79.75 9 GLN B CA 1
ATOM 2786 C C . GLN B 1 9 ? 22.578 -35.469 -21.203 1 79.75 9 GLN B C 1
ATOM 2788 O O . GLN B 1 9 ? 23.453 -36.25 -21.562 1 79.75 9 GLN B O 1
ATOM 2793 N N . HIS B 1 10 ? 22.719 -34.312 -20.578 1 80.5 10 HIS B N 1
ATOM 2794 C CA . HIS B 1 10 ? 24.078 -33.906 -20.266 1 80.5 10 HIS B CA 1
ATOM 2795 C C . HIS B 1 10 ? 24.766 -34.906 -19.344 1 80.5 10 HIS B C 1
ATOM 2797 O O . HIS B 1 10 ? 25.969 -35.125 -19.469 1 80.5 10 HIS B O 1
ATOM 2803 N N . LEU B 1 11 ? 24.062 -35.469 -18.453 1 83.19 11 LEU B N 1
ATOM 2804 C CA . LEU B 1 11 ? 24.609 -36.344 -17.438 1 83.19 11 LEU B CA 1
ATOM 2805 C C . LEU B 1 11 ? 24.438 -37.812 -17.859 1 83.19 11 LEU B C 1
ATOM 2807 O O . LEU B 1 11 ? 24.938 -38.719 -17.172 1 83.19 11 LEU B O 1
ATOM 2811 N N . ASP B 1 12 ? 23.75 -38.094 -19 1 83.69 12 ASP B N 1
ATOM 2812 C CA . ASP B 1 12 ? 23.469 -39.438 -19.516 1 83.69 12 ASP B CA 1
ATOM 2813 C C . ASP B 1 12 ? 22.766 -40.281 -18.484 1 83.69 12 ASP B C 1
ATOM 2815 O O . ASP B 1 12 ? 23.203 -41.406 -18.203 1 83.69 12 ASP B O 1
ATOM 2819 N N . ILE B 1 13 ? 21.938 -39.656 -17.797 1 85.56 13 ILE B N 1
ATOM 2820 C CA . ILE B 1 13 ? 21.094 -40.375 -16.844 1 85.56 13 ILE B CA 1
ATOM 2821 C C . ILE B 1 13 ? 19.625 -40.062 -17.141 1 85.56 13 ILE B C 1
ATOM 2823 O O . ILE B 1 13 ? 19.312 -39.125 -17.891 1 85.56 13 ILE B O 1
ATOM 2827 N N . SER B 1 14 ? 18.797 -40.969 -16.672 1 79.81 14 SER B N 1
ATOM 2828 C CA . SER B 1 14 ? 17.359 -40.844 -16.953 1 79.81 14 SER B CA 1
ATOM 2829 C C . SER B 1 14 ? 16.812 -39.562 -16.359 1 79.81 14 SER B C 1
ATOM 2831 O O . SER B 1 14 ? 17.344 -39.031 -15.375 1 79.81 14 SER B O 1
ATOM 2833 N N . ILE B 1 15 ? 15.789 -39 -16.953 1 78.19 15 ILE B N 1
ATOM 2834 C CA . ILE B 1 15 ? 15.086 -37.812 -16.453 1 78.19 15 ILE B CA 1
ATOM 2835 C C . ILE B 1 15 ? 14.586 -38.062 -15.031 1 78.19 15 ILE B C 1
ATOM 2837 O O . ILE B 1 15 ? 14.641 -37.156 -14.18 1 78.19 15 ILE B O 1
ATOM 2841 N N . GLY B 1 16 ? 14.258 -39.312 -14.781 1 75.69 16 GLY B N 1
ATOM 2842 C CA . GLY B 1 16 ? 13.797 -39.688 -13.453 1 75.69 16 GLY B CA 1
ATOM 2843 C C . GLY B 1 16 ? 14.875 -39.594 -12.398 1 75.69 16 GLY B C 1
ATOM 2844 O O . GLY B 1 16 ? 14.633 -39.094 -11.289 1 75.69 16 GLY B O 1
ATOM 2845 N N . THR B 1 17 ? 15.969 -40.062 -12.82 1 79.5 17 THR B N 1
ATOM 2846 C CA . THR B 1 17 ? 17.094 -40.031 -11.883 1 79.5 17 THR B CA 1
ATOM 2847 C C . THR B 1 17 ? 17.5 -38.562 -11.594 1 79.5 17 THR B C 1
ATOM 2849 O O . THR B 1 17 ? 17.797 -38.219 -10.445 1 79.5 17 THR B O 1
ATOM 2852 N N . VAL B 1 18 ? 17.469 -37.719 -12.617 1 78.94 18 VAL B N 1
ATOM 2853 C CA . VAL B 1 18 ? 17.781 -36.281 -12.438 1 78.94 18 VAL B CA 1
ATOM 2854 C C . VAL B 1 18 ? 16.766 -35.656 -11.508 1 78.94 18 VAL B C 1
ATOM 2856 O O . VAL B 1 18 ? 17.141 -34.906 -10.586 1 78.94 18 VAL B O 1
ATOM 2859 N N . SER B 1 19 ? 15.625 -36.031 -11.711 1 74.62 19 SER B N 1
ATOM 2860 C CA . SER B 1 19 ? 14.547 -35.469 -10.891 1 74.62 19 SER B CA 1
ATOM 2861 C C . SER B 1 19 ? 14.688 -35.906 -9.43 1 74.62 19 SER B C 1
ATOM 2863 O O . SER B 1 19 ? 14.594 -35.062 -8.523 1 74.62 19 SER B O 1
ATOM 2865 N N . ARG B 1 20 ? 15.031 -37.188 -9.297 1 75.94 20 ARG B N 1
ATOM 2866 C CA . ARG B 1 20 ? 15.188 -37.719 -7.949 1 75.94 20 ARG B CA 1
ATOM 2867 C C . ARG B 1 20 ? 16.422 -37.125 -7.266 1 75.94 20 ARG B C 1
ATOM 2869 O O . ARG B 1 20 ? 16.391 -36.844 -6.07 1 75.94 20 ARG B O 1
ATOM 2876 N N . ALA B 1 21 ? 17.344 -36.844 -7.996 1 76.56 21 ALA B N 1
ATOM 2877 C CA . ALA B 1 21 ? 18.578 -36.281 -7.465 1 76.56 21 ALA B CA 1
ATOM 2878 C C . ALA B 1 21 ? 18.375 -34.812 -7.059 1 76.56 21 ALA B C 1
ATOM 2880 O O . ALA B 1 21 ? 18.812 -34.406 -5.988 1 76.56 21 ALA B O 1
ATOM 2881 N N . LEU B 1 22 ? 17.594 -34.156 -7.883 1 73.06 22 LEU B N 1
ATOM 2882 C CA . LEU B 1 22 ? 17.359 -32.75 -7.648 1 73.06 22 LEU B CA 1
ATOM 2883 C C . LEU B 1 22 ? 16.438 -32.531 -6.449 1 73.06 22 LEU B C 1
ATOM 2885 O O . LEU B 1 22 ? 16.547 -31.516 -5.754 1 73.06 22 LEU B O 1
ATOM 2889 N N . ASN B 1 23 ? 15.711 -33.656 -6.184 1 67.75 23 ASN B N 1
ATOM 2890 C CA . ASN B 1 23 ? 14.727 -33.562 -5.117 1 67.75 23 ASN B CA 1
ATOM 2891 C C . ASN B 1 23 ? 15.211 -34.25 -3.84 1 67.75 23 ASN B C 1
ATOM 2893 O O . ASN B 1 23 ? 14.422 -34.5 -2.932 1 67.75 23 ASN B O 1
ATOM 2897 N N . GLY B 1 24 ? 16.359 -34.562 -3.854 1 67.19 24 GLY B N 1
ATOM 2898 C CA . GLY B 1 24 ? 17 -35.125 -2.668 1 67.19 24 GLY B CA 1
ATOM 2899 C C . GLY B 1 24 ? 16.438 -36.469 -2.266 1 67.19 24 GLY B C 1
ATOM 2900 O O . GLY B 1 24 ? 16.391 -36.812 -1.077 1 67.19 24 GLY B O 1
ATOM 2901 N N . ARG B 1 25 ? 15.992 -37.219 -3.186 1 68.31 25 ARG B N 1
ATOM 2902 C CA . ARG B 1 25 ? 15.453 -38.531 -2.859 1 68.31 25 ARG B CA 1
ATOM 2903 C C . ARG B 1 25 ? 16.547 -39.469 -2.393 1 68.31 25 ARG B C 1
ATOM 2905 O O . ARG B 1 25 ? 17.641 -39.5 -2.971 1 68.31 25 ARG B O 1
ATOM 2912 N N . PRO B 1 26 ? 16.25 -40.094 -1.343 1 73.31 26 PRO B N 1
ATOM 2913 C CA . PRO B 1 26 ? 17.266 -40.938 -0.727 1 73.31 26 PRO B CA 1
ATOM 2914 C C . PRO B 1 26 ? 17.719 -42.062 -1.637 1 73.31 26 PRO B C 1
ATOM 2916 O O . PRO B 1 26 ? 18.797 -42.625 -1.434 1 73.31 26 PRO B O 1
ATOM 2919 N N . ASP B 1 27 ? 17.062 -42.438 -2.588 1 77.38 27 ASP B N 1
ATOM 2920 C CA . ASP B 1 27 ? 17.375 -43.625 -3.41 1 77.38 27 ASP B CA 1
ATOM 2921 C C . ASP B 1 27 ? 18.391 -43.25 -4.492 1 77.38 27 ASP B C 1
ATOM 2923 O O . ASP B 1 27 ? 18.797 -44.125 -5.27 1 77.38 27 ASP B O 1
ATOM 2927 N N . VAL B 1 28 ? 18.797 -42.031 -4.406 1 80.44 28 VAL B N 1
ATOM 2928 C CA . VAL B 1 28 ? 19.812 -41.625 -5.367 1 80.44 28 VAL B CA 1
ATOM 2929 C C . VAL B 1 28 ? 21.172 -41.594 -4.688 1 80.44 28 VAL B C 1
ATOM 2931 O O . VAL B 1 28 ? 21.328 -41 -3.607 1 80.44 28 VAL B O 1
ATOM 2934 N N . ASN B 1 29 ? 22.141 -42.344 -5.258 1 82.19 29 ASN B N 1
ATOM 2935 C CA . ASN B 1 29 ? 23.469 -42.375 -4.664 1 82.19 29 ASN B CA 1
ATOM 2936 C C . ASN B 1 29 ? 24.125 -41 -4.617 1 82.19 29 ASN B C 1
ATOM 2938 O O . ASN B 1 29 ? 23.781 -40.125 -5.422 1 82.19 29 ASN B O 1
ATOM 2942 N N . GLU B 1 30 ? 24.938 -40.812 -3.678 1 81.25 30 GLU B N 1
ATOM 2943 C CA . GLU B 1 30 ? 25.531 -39.531 -3.367 1 81.25 30 GLU B CA 1
ATOM 2944 C C . GLU B 1 30 ? 26.328 -38.969 -4.555 1 81.25 30 GLU B C 1
ATOM 2946 O O . GLU B 1 30 ? 26.328 -37.781 -4.812 1 81.25 30 GLU B O 1
ATOM 2951 N N . GLU B 1 31 ? 26.938 -39.844 -5.191 1 83.06 31 GLU B N 1
ATOM 2952 C CA . GLU B 1 31 ? 27.75 -39.438 -6.336 1 83.06 31 GLU B CA 1
ATOM 2953 C C . GLU B 1 31 ? 26.875 -38.875 -7.453 1 83.06 31 GLU B C 1
ATOM 2955 O O . GLU B 1 31 ? 27.188 -37.844 -8.039 1 83.06 31 GLU B O 1
ATOM 2960 N N . THR B 1 32 ? 25.828 -39.469 -7.723 1 83.62 32 THR B N 1
ATOM 2961 C CA . THR B 1 32 ? 24.906 -39.031 -8.766 1 83.62 32 THR B CA 1
ATOM 2962 C C . THR B 1 32 ? 24.25 -37.719 -8.383 1 83.62 32 THR B C 1
ATOM 2964 O O . THR B 1 32 ? 24.094 -36.812 -9.227 1 83.62 32 THR B O 1
ATOM 2967 N N . ARG B 1 33 ? 23.875 -37.562 -7.227 1 82.81 33 ARG B N 1
ATOM 2968 C CA . ARG B 1 33 ? 23.281 -36.344 -6.719 1 82.81 33 ARG B CA 1
ATOM 2969 C C . ARG B 1 33 ? 24.219 -35.156 -6.918 1 82.81 33 ARG B C 1
ATOM 2971 O O . ARG 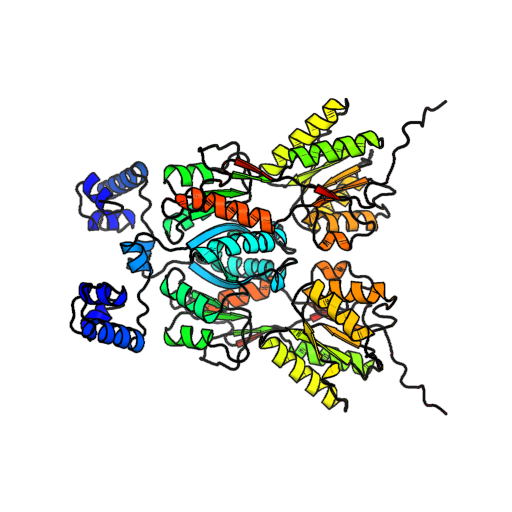B 1 33 ? 23.797 -34.094 -7.383 1 82.81 33 ARG B O 1
ATOM 2978 N N . ARG B 1 34 ? 25.438 -35.406 -6.535 1 81.88 34 ARG B N 1
ATOM 2979 C CA . ARG B 1 34 ? 26.438 -34.375 -6.691 1 81.88 34 ARG B CA 1
ATOM 2980 C C . ARG B 1 34 ? 26.594 -33.969 -8.156 1 81.88 34 ARG B C 1
ATOM 2982 O O . ARG B 1 34 ? 26.625 -32.781 -8.477 1 81.88 34 ARG B O 1
ATOM 2989 N N . ARG B 1 35 ? 26.672 -34.938 -8.977 1 83.88 35 ARG B N 1
ATOM 2990 C CA . ARG B 1 35 ? 26.844 -34.688 -10.406 1 83.88 35 ARG B CA 1
ATOM 2991 C C . ARG B 1 35 ? 25.656 -33.906 -10.969 1 83.88 35 ARG B C 1
ATOM 2993 O O . ARG B 1 3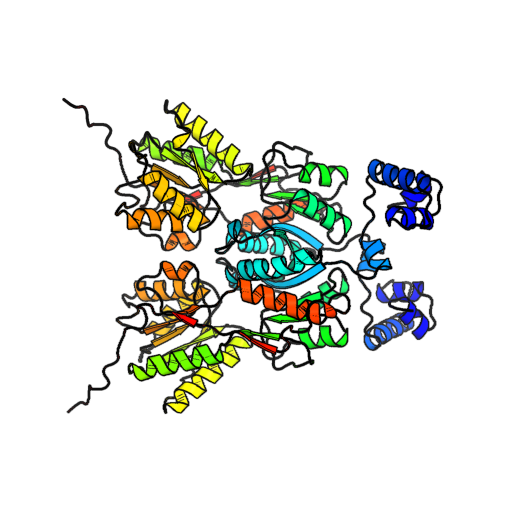5 ? 25.828 -33 -11.781 1 83.88 35 ARG B O 1
ATOM 3000 N N . VAL B 1 36 ? 24.5 -34.25 -10.523 1 81.5 36 VAL B N 1
ATOM 3001 C CA . VAL B 1 36 ? 23.281 -33.594 -11.008 1 81.5 36 VAL B CA 1
ATOM 3002 C C . VAL B 1 36 ? 23.234 -32.156 -10.523 1 81.5 36 VAL B C 1
ATOM 3004 O O . VAL B 1 36 ? 22.953 -31.234 -11.305 1 81.5 36 VAL B O 1
ATOM 3007 N N . LEU B 1 37 ? 23.562 -31.969 -9.312 1 77.62 37 LEU B N 1
ATOM 3008 C CA . LEU B 1 37 ? 23.531 -30.625 -8.727 1 77.62 37 LEU B CA 1
ATOM 3009 C C . LEU B 1 37 ? 24.594 -29.734 -9.367 1 77.62 37 LEU B C 1
ATOM 3011 O O . LEU B 1 37 ? 24.328 -28.562 -9.641 1 77.62 37 LEU B O 1
ATOM 3015 N N . GLU B 1 38 ? 25.719 -30.297 -9.562 1 77.5 38 GLU B N 1
ATOM 3016 C CA . GLU B 1 38 ? 26.781 -29.562 -10.227 1 77.5 38 GLU B CA 1
ATOM 3017 C C . GLU B 1 38 ? 26.406 -29.188 -11.648 1 77.5 38 GLU B C 1
ATOM 3019 O O . GLU B 1 38 ? 26.641 -28.062 -12.086 1 77.5 38 GLU B O 1
ATOM 3024 N N . ALA B 1 39 ? 25.891 -30.109 -12.32 1 77.19 39 ALA B N 1
ATOM 3025 C CA . ALA B 1 39 ? 25.453 -29.859 -13.695 1 77.19 39 ALA B CA 1
ATOM 3026 C C . ALA B 1 39 ? 24.328 -28.844 -13.742 1 77.19 39 ALA B C 1
ATOM 3028 O O . ALA B 1 39 ? 24.281 -27.984 -14.625 1 77.19 39 ALA B O 1
ATOM 3029 N N . ALA B 1 40 ? 23.438 -28.969 -12.789 1 71.56 40 ALA B N 1
ATOM 3030 C CA . ALA B 1 40 ? 22.328 -28.031 -12.695 1 71.56 40 ALA B CA 1
ATOM 3031 C C . ALA B 1 40 ? 22.828 -26.609 -12.508 1 71.56 40 ALA B C 1
ATOM 3033 O O . ALA B 1 40 ? 22.344 -25.672 -13.148 1 71.56 40 ALA B O 1
ATOM 3034 N N . GLU B 1 41 ? 23.766 -26.547 -11.656 1 67.5 41 GLU B N 1
ATOM 3035 C CA . GLU B 1 41 ? 24.391 -25.266 -11.398 1 67.5 41 GLU B CA 1
ATOM 3036 C C . GLU B 1 41 ? 25.109 -24.734 -12.633 1 67.5 41 GLU B C 1
ATOM 3038 O O . GLU B 1 41 ? 24.969 -23.562 -12.984 1 67.5 41 GLU B O 1
ATOM 3043 N N . ARG B 1 42 ? 25.859 -25.625 -13.195 1 65.56 42 ARG B N 1
ATOM 3044 C CA . ARG B 1 42 ? 26.656 -25.25 -14.359 1 65.56 42 ARG B CA 1
ATOM 3045 C C . ARG B 1 42 ? 25.781 -24.859 -15.531 1 65.56 42 ARG B C 1
ATOM 3047 O O . ARG B 1 42 ? 26.094 -23.938 -16.281 1 65.56 42 ARG B O 1
ATOM 3054 N N . LEU B 1 43 ? 24.703 -25.609 -15.617 1 63.59 43 LEU B N 1
ATOM 3055 C CA . LEU B 1 43 ? 23.844 -25.391 -16.766 1 63.59 43 LEU B CA 1
ATOM 3056 C C . LEU B 1 43 ? 22.734 -24.406 -16.438 1 63.59 43 LEU B C 1
ATOM 3058 O O . LEU B 1 43 ? 21.891 -24.094 -17.281 1 63.59 43 LEU B O 1
ATOM 3062 N N . GLY B 1 44 ? 22.812 -23.969 -15.188 1 57.56 44 GLY B N 1
ATOM 3063 C CA . GLY B 1 44 ? 21.859 -22.969 -14.742 1 57.56 44 GLY B CA 1
ATOM 3064 C C . GLY B 1 44 ? 20.453 -23.516 -14.594 1 57.56 44 GLY B C 1
ATOM 3065 O O . GLY B 1 44 ? 19.484 -22.797 -14.82 1 57.56 44 GLY B O 1
ATOM 3066 N N . TYR B 1 45 ? 20.578 -24.828 -14.438 1 53.66 45 TYR B N 1
ATOM 3067 C CA . TYR B 1 45 ? 19.281 -25.469 -14.273 1 53.66 45 TYR B CA 1
ATOM 3068 C C . TYR B 1 45 ? 18.703 -25.203 -12.891 1 53.66 45 TYR B C 1
ATOM 3070 O O . TYR B 1 45 ? 19.375 -25.422 -11.883 1 53.66 45 TYR B O 1
ATOM 3078 N N . VAL B 1 46 ? 17.812 -24.422 -12.805 1 49.88 46 VAL B N 1
ATOM 3079 C CA . VAL B 1 46 ? 17.047 -24.312 -11.562 1 49.88 46 VAL B CA 1
ATOM 3080 C C . VAL B 1 46 ? 15.836 -25.234 -11.617 1 49.88 46 VAL B C 1
ATOM 3082 O O . VAL B 1 46 ? 15.055 -25.203 -12.57 1 49.88 46 VAL B O 1
ATOM 3085 N N . ALA B 1 47 ? 15.945 -26.375 -10.844 1 46.78 47 ALA B N 1
ATOM 3086 C CA . ALA B 1 47 ? 14.812 -27.312 -10.797 1 46.78 47 ALA B CA 1
ATOM 3087 C C . ALA B 1 47 ? 13.492 -26.547 -10.719 1 46.78 47 ALA B C 1
ATOM 3089 O O . ALA B 1 47 ? 13.336 -25.656 -9.891 1 46.78 47 ALA B O 1
ATOM 3090 N N . ASN B 1 48 ? 12.898 -26.359 -11.82 1 45.62 48 ASN B N 1
ATOM 3091 C CA . ASN B 1 48 ? 11.594 -25.703 -11.844 1 45.62 48 ASN B CA 1
ATOM 3092 C C . ASN B 1 48 ? 10.664 -26.281 -10.773 1 45.62 48 ASN B C 1
ATOM 3094 O O . ASN B 1 48 ? 10.453 -27.5 -10.719 1 45.62 48 ASN B O 1
ATOM 3098 N N . GLN B 1 49 ? 10.719 -25.75 -9.633 1 42.97 49 GLN B N 1
ATOM 3099 C CA . GLN B 1 49 ? 9.766 -26.203 -8.617 1 42.97 49 GLN B CA 1
ATOM 3100 C C . GLN B 1 49 ? 8.383 -26.422 -9.219 1 42.97 49 GLN B C 1
ATOM 3102 O O . GLN B 1 49 ? 7.539 -27.078 -8.625 1 42.97 49 GLN B O 1
ATOM 3107 N N . SER B 1 50 ? 8.117 -25.703 -10.336 1 43.97 50 SER B N 1
ATOM 3108 C CA . SER B 1 50 ? 6.82 -25.984 -10.953 1 43.97 50 SER B CA 1
ATOM 3109 C C . SER B 1 50 ? 6.652 -27.484 -11.219 1 43.97 50 SER B C 1
ATOM 3111 O O . SER B 1 50 ? 5.562 -28.031 -11.039 1 43.97 50 SER B O 1
ATOM 3113 N N . GLY B 1 51 ? 7.715 -28.078 -11.586 1 41.66 51 GLY B N 1
ATOM 3114 C CA . GLY B 1 51 ? 7.707 -29.516 -11.75 1 41.66 51 GLY B CA 1
ATOM 3115 C C . GLY B 1 51 ? 7.57 -30.266 -10.445 1 41.66 51 GLY B C 1
ATOM 3116 O O . GLY B 1 51 ? 6.902 -31.297 -10.383 1 41.66 51 GLY B O 1
ATOM 3117 N N . ARG B 1 52 ? 8.328 -29.891 -9.492 1 42.09 52 ARG B N 1
ATOM 3118 C CA . ARG B 1 52 ? 8.195 -30.5 -8.172 1 42.09 52 ARG B CA 1
ATOM 3119 C C . ARG B 1 52 ? 6.809 -30.25 -7.59 1 42.09 52 ARG B C 1
ATOM 3121 O O . ARG B 1 52 ? 6.246 -31.125 -6.926 1 42.09 52 ARG B O 1
ATOM 3128 N N . SER B 1 53 ? 6.402 -28.906 -7.637 1 44.88 53 SER B N 1
ATOM 3129 C CA . SER B 1 53 ? 5.023 -28.625 -7.246 1 44.88 53 SER B CA 1
ATOM 3130 C C . SER B 1 53 ? 4.055 -29.609 -7.898 1 44.88 53 SER B C 1
ATOM 3132 O O . SER B 1 53 ? 3.064 -30.016 -7.281 1 44.88 53 SER B O 1
ATOM 3134 N N . LEU B 1 54 ? 4.406 -30.031 -9.109 1 41.19 54 LEU B N 1
ATOM 3135 C CA . LEU B 1 54 ? 3.596 -31.047 -9.766 1 41.19 54 LEU B CA 1
ATOM 3136 C C . LEU B 1 54 ? 3.666 -32.375 -9 1 41.19 54 LEU B C 1
ATOM 3138 O O . LEU B 1 54 ? 2.662 -33.062 -8.883 1 41.19 54 LEU B O 1
ATOM 3142 N N . ARG B 1 55 ? 4.871 -32.688 -8.531 1 41.06 55 ARG B N 1
ATOM 3143 C CA . ARG B 1 55 ? 4.938 -33.969 -7.879 1 41.06 55 ARG B CA 1
ATOM 3144 C C . ARG B 1 55 ? 4.41 -33.906 -6.449 1 41.06 55 ARG B C 1
ATOM 3146 O O . ARG B 1 55 ? 3.766 -34.844 -5.965 1 41.06 55 ARG B O 1
ATOM 3153 N N . GLN B 1 56 ? 4.887 -32.906 -5.707 1 49.44 56 GLN B N 1
ATOM 3154 C CA . GLN B 1 56 ? 4.387 -32.812 -4.34 1 49.44 56 GLN B CA 1
ATOM 3155 C C . GLN B 1 56 ? 3.039 -32.094 -4.285 1 49.44 56 GLN B C 1
ATOM 3157 O O . GLN B 1 56 ? 2.346 -32.156 -3.27 1 49.44 56 GLN B O 1
ATOM 3162 N N . GLY B 1 57 ? 2.561 -31.656 -5.363 1 60.75 57 GLY B N 1
ATOM 3163 C CA . GLY B 1 57 ? 1.226 -31.094 -5.527 1 60.75 57 GLY B CA 1
ATOM 3164 C C . GLY B 1 57 ? 1.065 -29.734 -4.883 1 60.75 57 GLY B C 1
ATOM 3165 O O . GLY B 1 57 ? -0.054 -29.234 -4.742 1 60.75 57 GLY B O 1
ATOM 3166 N N . THR B 1 58 ? 2.27 -29.141 -4.125 1 77.25 58 THR B N 1
ATOM 3167 C CA . THR B 1 58 ? 2.055 -27.844 -3.484 1 77.25 58 THR B CA 1
ATOM 3168 C C . THR B 1 58 ? 3.008 -26.797 -4.051 1 77.25 58 THR B C 1
ATOM 3170 O O . THR B 1 58 ? 4.129 -27.125 -4.445 1 77.25 58 THR B O 1
ATOM 3173 N N . THR B 1 59 ? 2.658 -25.547 -4.168 1 83.69 59 THR B N 1
ATOM 3174 C CA . THR B 1 59 ? 3.457 -24.422 -4.66 1 83.69 59 THR B CA 1
ATOM 3175 C C . THR B 1 59 ? 4.055 -23.641 -3.498 1 83.69 59 THR B C 1
ATOM 3177 O O . THR B 1 59 ? 5.016 -22.891 -3.68 1 83.69 59 THR B O 1
ATOM 3180 N N . ASN B 1 60 ? 3.467 -23.719 -2.291 1 90.25 60 ASN B N 1
ATOM 3181 C CA . ASN B 1 60 ? 3.816 -22.969 -1.09 1 90.25 60 ASN B CA 1
ATOM 3182 C C . ASN B 1 60 ? 3.588 -21.469 -1.277 1 90.25 60 ASN B C 1
ATOM 3184 O O . ASN B 1 60 ? 4.25 -20.656 -0.638 1 90.25 60 ASN B O 1
ATOM 3188 N N . ILE B 1 61 ? 2.699 -21.188 -2.166 1 93.12 61 ILE B N 1
ATOM 3189 C CA . ILE B 1 61 ? 2.322 -19.797 -2.42 1 93.12 61 ILE B CA 1
ATOM 3190 C C . ILE B 1 61 ? 0.875 -19.562 -1.994 1 93.12 61 ILE B C 1
ATOM 3192 O O . ILE B 1 61 ? 0.006 -20.406 -2.252 1 93.12 61 ILE B O 1
ATOM 3196 N N . ILE B 1 62 ? 0.676 -18.5 -1.288 1 96.62 62 ILE B N 1
ATOM 3197 C CA . ILE B 1 62 ? -0.674 -18.047 -0.968 1 96.62 62 ILE B CA 1
ATOM 3198 C C . ILE B 1 62 ? -0.933 -16.688 -1.623 1 96.62 62 ILE B C 1
ATOM 3200 O O . ILE B 1 62 ? -0.104 -15.781 -1.533 1 96.62 62 ILE B O 1
ATOM 3204 N N . GLY B 1 63 ? -2.02 -16.594 -2.336 1 97 63 GLY B N 1
ATOM 3205 C CA . GLY B 1 63 ? -2.4 -15.344 -2.979 1 97 63 GLY B CA 1
ATOM 3206 C C . GLY B 1 63 ? -3.359 -14.508 -2.146 1 97 63 GLY B C 1
ATOM 3207 O O . GLY B 1 63 ? -4.289 -15.047 -1.539 1 97 63 GLY B O 1
ATOM 3208 N N . PHE B 1 64 ? -3.039 -13.273 -2.053 1 96.88 64 PHE B N 1
ATOM 3209 C CA . PHE B 1 64 ? -3.945 -12.289 -1.468 1 96.88 64 PHE B CA 1
ATOM 3210 C C . PHE B 1 64 ? -4.512 -11.367 -2.541 1 96.88 64 PHE B C 1
ATOM 3212 O O . PHE B 1 64 ? -3.787 -10.547 -3.107 1 96.88 64 PHE B O 1
ATOM 3219 N N . MET B 1 65 ? -5.789 -11.508 -2.779 1 95.62 65 MET B N 1
ATOM 3220 C CA . MET B 1 65 ? -6.41 -10.734 -3.855 1 95.62 65 MET B CA 1
ATOM 3221 C C . MET B 1 65 ? -6.891 -9.383 -3.35 1 95.62 65 MET B C 1
ATOM 3223 O O . MET B 1 65 ? -7.605 -9.305 -2.35 1 95.62 65 MET B O 1
ATOM 3227 N N . MET B 1 66 ? -6.418 -8.383 -3.99 1 90.31 66 MET B N 1
ATOM 3228 C CA . MET B 1 66 ? -6.859 -7.023 -3.682 1 90.31 66 MET B CA 1
ATOM 3229 C C . MET B 1 66 ? -7.125 -6.234 -4.957 1 90.31 66 MET B C 1
ATOM 3231 O O . MET B 1 66 ? -6.59 -6.562 -6.02 1 90.31 66 MET B O 1
ATOM 3235 N N . GLN B 1 67 ? -7.934 -5.262 -4.824 1 84 67 GLN B N 1
ATOM 3236 C CA . GLN B 1 67 ? -8.219 -4.398 -5.965 1 84 67 GLN B CA 1
ATOM 3237 C C . GLN B 1 67 ? -7.289 -3.186 -5.984 1 84 67 GLN B C 1
ATOM 3239 O O . GLN B 1 67 ? -6.949 -2.643 -4.93 1 84 67 GLN B O 1
ATOM 3244 N N . THR B 1 68 ? -6.836 -2.863 -7.164 1 80.5 68 THR B N 1
ATOM 3245 C CA . THR B 1 68 ? -5.992 -1.689 -7.367 1 80.5 68 THR B CA 1
ATOM 3246 C C . THR B 1 68 ? -6.59 -0.773 -8.43 1 80.5 68 THR B C 1
ATOM 3248 O O . THR B 1 68 ? -7.512 -1.164 -9.148 1 80.5 68 THR B O 1
ATOM 3251 N N . GLY B 1 69 ? -6.125 0.515 -8.414 1 75 69 GLY B N 1
ATOM 3252 C CA . GLY B 1 69 ? -6.586 1.465 -9.414 1 75 69 GLY B CA 1
ATOM 3253 C C . GLY B 1 69 ? -6.598 2.898 -8.914 1 75 69 GLY B C 1
ATOM 3254 O O . GLY B 1 69 ? -6.492 3.143 -7.711 1 75 69 GLY B O 1
ATOM 3255 N N . THR B 1 70 ? -6.641 3.791 -9.906 1 65.38 70 THR B N 1
ATOM 3256 C CA . THR B 1 70 ? -6.578 5.219 -9.617 1 65.38 70 THR B CA 1
ATOM 3257 C C . THR B 1 70 ? -7.684 5.625 -8.648 1 65.38 70 THR B C 1
ATOM 3259 O O . THR B 1 70 ? -7.492 6.516 -7.816 1 65.38 70 THR B O 1
ATOM 3262 N N . GLU B 1 71 ? -8.766 4.941 -8.734 1 63.5 71 GLU B N 1
ATOM 3263 C CA . GLU B 1 71 ? -9.914 5.32 -7.918 1 63.5 71 GLU B CA 1
ATOM 3264 C C . GLU B 1 71 ? -9.844 4.684 -6.531 1 63.5 71 GLU B C 1
ATOM 3266 O O . GLU B 1 71 ? -10.555 5.102 -5.617 1 63.5 71 GLU B O 1
ATOM 3271 N N . ILE B 1 72 ? -9.156 3.66 -6.375 1 58.97 72 ILE B N 1
ATOM 3272 C CA . ILE B 1 72 ? -9.117 2.908 -5.125 1 58.97 72 ILE B CA 1
ATOM 3273 C C . ILE B 1 72 ? -7.855 3.275 -4.344 1 58.97 72 ILE B C 1
ATOM 3275 O O . ILE B 1 72 ? -7.926 3.598 -3.156 1 58.97 72 ILE B O 1
ATOM 3279 N N . THR B 1 73 ? -6.699 3.088 -4.98 1 55.12 73 THR B N 1
ATOM 3280 C CA . THR B 1 73 ? -5.438 3.094 -4.246 1 55.12 73 THR B CA 1
ATOM 3281 C C . THR B 1 73 ? -4.68 4.395 -4.492 1 55.12 73 THR B C 1
ATOM 3283 O O . THR B 1 73 ? -3.471 4.469 -4.25 1 55.12 73 THR B O 1
ATOM 3286 N N . GLY B 1 74 ? -5.414 5.293 -5.156 1 48.09 74 GLY B N 1
ATOM 3287 C CA . GLY B 1 74 ? -4.672 6.496 -5.512 1 48.09 74 GLY B CA 1
ATOM 3288 C C . GLY B 1 74 ? -3.902 7.086 -4.344 1 48.09 74 GLY B C 1
ATOM 3289 O O . GLY B 1 74 ? -2.936 7.824 -4.543 1 48.09 74 GLY B O 1
ATOM 3290 N N . GLN B 1 75 ? -4.293 6.984 -3.268 1 48.09 75 GLN B N 1
ATOM 3291 C CA . GLN B 1 75 ? -3.557 7.75 -2.268 1 48.09 75 GLN B CA 1
ATOM 3292 C C . GLN B 1 75 ? -3.037 6.848 -1.154 1 48.09 75 GLN B C 1
ATOM 3294 O O . GLN B 1 75 ? -2.779 7.309 -0.041 1 48.09 75 GLN B O 1
ATOM 3299 N N . GLY B 1 76 ? -2.605 5.719 -1.467 1 49.59 76 GLY B N 1
ATOM 3300 C CA . GLY B 1 76 ? -1.814 4.93 -0.538 1 49.59 76 GLY B CA 1
ATOM 3301 C C . GLY B 1 76 ? -2.652 3.998 0.319 1 49.59 76 GLY B C 1
ATOM 3302 O O . GLY B 1 76 ? -3.771 4.344 0.707 1 49.59 76 GLY B O 1
ATOM 3303 N N . ASP B 1 77 ? -2.666 2.689 0.073 1 58.47 77 ASP B N 1
ATOM 3304 C CA . ASP B 1 77 ? -3.471 1.819 0.924 1 58.47 77 ASP B CA 1
ATOM 3305 C C . ASP B 1 77 ? -2.641 1.255 2.074 1 58.47 77 ASP B C 1
ATOM 3307 O O . ASP B 1 77 ? -1.815 0.362 1.872 1 58.47 77 ASP B O 1
ATOM 3311 N N . THR B 1 78 ? -2.514 2.098 3.254 1 65.56 78 THR B N 1
ATOM 3312 C CA . THR B 1 78 ? -1.843 1.703 4.488 1 65.56 78 THR B CA 1
ATOM 3313 C C . THR B 1 78 ? -2.553 0.516 5.133 1 65.56 78 THR B C 1
ATOM 3315 O O . THR B 1 78 ? -1.947 -0.23 5.906 1 65.56 78 THR B O 1
ATOM 3318 N N . PHE B 1 79 ? -3.701 0.225 4.641 1 80.88 79 PHE B N 1
ATOM 3319 C CA . PHE B 1 79 ? -4.477 -0.837 5.266 1 80.88 79 PHE B CA 1
ATOM 3320 C C . PHE B 1 79 ? -3.869 -2.201 4.969 1 80.88 79 PHE B C 1
ATOM 3322 O O . PHE B 1 79 ? -3.506 -2.939 5.887 1 80.88 79 PHE B O 1
ATOM 3329 N N . PHE B 1 80 ? -3.521 -2.469 3.803 1 86.06 80 PHE B N 1
ATOM 3330 C CA . PHE B 1 80 ? -3.137 -3.818 3.404 1 86.06 80 PHE B CA 1
ATOM 3331 C C . PHE B 1 80 ? -1.677 -4.09 3.75 1 86.06 80 PHE B C 1
ATOM 3333 O O . PHE B 1 80 ? -1.309 -5.219 4.07 1 86.06 80 PHE B O 1
ATOM 3340 N N . MET B 1 81 ? -0.886 -3.061 3.742 1 83.44 81 MET B N 1
ATOM 3341 C CA . MET B 1 81 ? 0.513 -3.277 4.098 1 83.44 81 MET B CA 1
ATOM 3342 C C . MET B 1 81 ? 0.637 -3.812 5.52 1 83.44 81 MET B C 1
ATOM 3344 O O . MET B 1 81 ? 1.444 -4.707 5.781 1 83.44 81 MET B O 1
ATOM 3348 N N . SER B 1 82 ? -0.161 -3.264 6.406 1 84.69 82 SER B N 1
ATOM 3349 C CA . SER B 1 82 ? -0.157 -3.727 7.789 1 84.69 82 SER B CA 1
ATOM 3350 C C . SER B 1 82 ? -0.75 -5.129 7.902 1 84.69 82 SER B C 1
ATOM 3352 O O . SER B 1 82 ? -0.273 -5.945 8.695 1 84.69 82 SER B O 1
ATOM 3354 N N . VAL B 1 83 ? -1.769 -5.348 7.145 1 90.75 83 VAL B N 1
ATOM 3355 C CA . VAL B 1 83 ? -2.371 -6.68 7.129 1 90.75 83 VAL B CA 1
ATOM 3356 C C . VAL B 1 83 ? -1.357 -7.699 6.617 1 90.75 83 VAL B C 1
ATOM 3358 O O . VAL B 1 83 ? -1.206 -8.781 7.195 1 90.75 83 VAL B O 1
ATOM 3361 N N . PHE B 1 84 ? -0.603 -7.344 5.535 1 91 84 PHE B N 1
ATOM 3362 C CA . PHE B 1 84 ? 0.404 -8.227 4.957 1 91 84 PHE B CA 1
ATOM 3363 C C . PHE B 1 84 ? 1.462 -8.586 5.992 1 91 84 PHE B C 1
ATOM 3365 O O . PHE B 1 84 ? 1.942 -9.727 6.023 1 91 84 PHE B O 1
ATOM 3372 N N . ASP B 1 85 ? 1.792 -7.621 6.781 1 88.38 85 ASP B N 1
ATOM 3373 C CA . ASP B 1 85 ? 2.799 -7.852 7.812 1 88.38 85 ASP B CA 1
ATOM 3374 C C . ASP B 1 85 ? 2.375 -8.977 8.75 1 88.38 85 ASP B C 1
ATOM 3376 O O . ASP B 1 85 ? 3.162 -9.883 9.039 1 88.38 85 ASP B O 1
ATOM 3380 N N . GLY B 1 86 ? 1.158 -8.891 9.195 1 92.69 86 GLY B N 1
ATOM 3381 C CA . GLY B 1 86 ? 0.625 -9.93 10.062 1 92.69 86 GLY B CA 1
ATOM 3382 C C . GLY B 1 86 ? 0.537 -11.289 9.375 1 92.69 86 GLY B C 1
ATOM 3383 O O . GLY B 1 86 ? 0.916 -12.305 9.961 1 92.69 86 GLY B O 1
ATOM 3384 N N . VAL B 1 87 ? 0.085 -11.281 8.133 1 95.94 87 VAL B N 1
ATOM 3385 C CA . VAL B 1 87 ? -0.042 -12.516 7.367 1 95.94 87 VAL B CA 1
ATOM 3386 C C . VAL B 1 87 ? 1.33 -13.164 7.199 1 95.94 87 VAL B C 1
ATOM 3388 O O . VAL B 1 87 ? 1.491 -14.367 7.441 1 95.94 87 VAL B O 1
ATOM 3391 N N . GLN B 1 88 ? 2.285 -12.391 6.875 1 93.19 88 GLN B N 1
ATOM 3392 C CA . GLN B 1 88 ? 3.629 -12.891 6.598 1 93.19 88 GLN B CA 1
ATOM 3393 C C . GLN B 1 88 ? 4.289 -13.43 7.859 1 93.19 88 GLN B C 1
ATOM 3395 O O . GLN B 1 88 ? 5.059 -14.391 7.805 1 93.19 88 GLN B O 1
ATOM 3400 N N . ALA B 1 89 ? 3.977 -12.836 8.969 1 92.12 89 ALA B N 1
ATOM 3401 C CA . ALA B 1 89 ? 4.535 -13.312 10.234 1 92.12 89 ALA B CA 1
ATOM 3402 C C . ALA B 1 89 ? 4.152 -14.766 10.484 1 92.12 89 ALA B C 1
ATOM 3404 O O . ALA B 1 89 ? 4.961 -15.547 11 1 92.12 89 ALA B O 1
ATOM 3405 N N . VAL B 1 90 ? 2.982 -15.117 10.086 1 95.88 90 VAL B N 1
ATOM 3406 C CA . VAL B 1 90 ? 2.506 -16.484 10.273 1 95.88 90 VAL B CA 1
ATOM 3407 C C . VAL B 1 90 ? 3.074 -17.375 9.172 1 95.88 90 VAL B C 1
ATOM 3409 O O . VAL B 1 90 ? 3.562 -18.484 9.453 1 95.88 90 VAL B O 1
ATOM 3412 N N . PHE B 1 91 ? 3.068 -16.922 7.949 1 95.06 91 PHE B N 1
ATOM 3413 C CA . PHE B 1 91 ? 3.488 -17.719 6.809 1 95.06 91 PHE B CA 1
ATOM 3414 C C . PHE B 1 91 ? 4.977 -18.047 6.883 1 95.06 91 PHE B C 1
ATOM 3416 O O . PHE B 1 91 ? 5.414 -19.109 6.434 1 95.06 91 PHE B O 1
ATOM 3423 N N . ALA B 1 92 ? 5.691 -17.156 7.445 1 89.69 92 ALA B N 1
ATOM 3424 C CA . ALA B 1 92 ? 7.133 -17.359 7.586 1 89.69 92 ALA B CA 1
ATOM 3425 C C . ALA B 1 92 ? 7.441 -18.625 8.383 1 89.69 92 ALA B C 1
ATOM 3427 O O . ALA B 1 92 ? 8.414 -19.312 8.102 1 89.69 92 ALA B O 1
ATOM 3428 N N . ARG B 1 93 ? 6.594 -18.953 9.258 1 92.19 93 ARG B N 1
ATOM 3429 C CA . ARG B 1 93 ? 6.789 -20.125 10.109 1 92.19 93 ARG B CA 1
ATOM 3430 C C . ARG B 1 93 ? 6.633 -21.406 9.312 1 92.19 93 ARG B C 1
ATOM 3432 O O . ARG B 1 93 ? 7.07 -22.484 9.758 1 92.19 93 ARG B O 1
ATOM 3439 N N . HIS B 1 94 ? 6.012 -21.344 8.18 1 93.06 94 HIS B N 1
ATOM 3440 C CA . HIS B 1 94 ? 5.695 -22.547 7.406 1 93.06 94 HIS B CA 1
ATOM 3441 C C . HIS B 1 94 ? 6.332 -22.484 6.02 1 93.06 94 HIS B C 1
ATOM 3443 O O . HIS B 1 94 ? 5.969 -23.266 5.133 1 93.06 94 HIS B O 1
ATOM 3449 N N . LYS B 1 95 ? 7.219 -21.484 5.824 1 88.44 95 LYS B N 1
ATOM 3450 C CA . LYS B 1 95 ? 7.93 -21.297 4.562 1 88.44 95 LYS B CA 1
ATOM 3451 C C . LYS B 1 95 ? 6.953 -21.094 3.406 1 88.44 95 LYS B C 1
ATOM 3453 O O . LYS B 1 95 ? 7.113 -21.688 2.34 1 88.44 95 LYS B O 1
ATOM 3458 N N . LEU B 1 96 ? 5.867 -20.438 3.711 1 92.75 96 LEU B N 1
ATOM 3459 C CA . LEU B 1 96 ? 4.91 -20.016 2.695 1 92.75 96 LEU B CA 1
ATOM 3460 C C . LEU B 1 96 ? 5.203 -18.594 2.227 1 92.75 96 LEU B C 1
ATOM 3462 O O . LEU B 1 96 ? 5.559 -17.734 3.033 1 92.75 96 LEU B O 1
ATOM 3466 N N . ASP B 1 97 ? 5.082 -18.375 0.943 1 92.25 97 ASP B N 1
ATOM 3467 C CA . ASP B 1 97 ? 5.277 -17.031 0.39 1 92.25 97 ASP B CA 1
ATOM 3468 C C . ASP B 1 97 ? 3.939 -16.375 0.073 1 92.25 97 ASP B C 1
ATOM 3470 O O . ASP B 1 97 ? 3.045 -17 -0.495 1 92.25 97 ASP B O 1
ATOM 3474 N N . LEU B 1 98 ? 3.861 -15.148 0.497 1 95.19 98 LEU B N 1
ATOM 3475 C CA . LEU B 1 98 ? 2.678 -14.344 0.209 1 95.19 98 LEU B CA 1
ATOM 3476 C C . LEU B 1 98 ? 2.867 -13.531 -1.065 1 95.19 98 LEU B C 1
ATOM 3478 O O . LEU B 1 98 ? 3.902 -12.883 -1.245 1 95.19 98 LEU B O 1
ATOM 3482 N N . VAL B 1 99 ? 1.862 -13.617 -1.958 1 95.25 99 VAL B N 1
ATOM 3483 C CA . VAL B 1 99 ? 1.854 -12.758 -3.141 1 95.25 99 VAL B CA 1
ATOM 3484 C C . VAL B 1 99 ? 0.556 -11.961 -3.188 1 95.25 99 VAL B C 1
ATOM 3486 O O . VAL B 1 99 ? -0.519 -12.484 -2.891 1 95.25 99 VAL B O 1
ATOM 3489 N N . ALA B 1 100 ? 0.695 -10.68 -3.438 1 94.25 100 ALA B N 1
ATOM 3490 C CA . ALA B 1 100 ? -0.5 -9.867 -3.645 1 94.25 100 ALA B CA 1
ATOM 3491 C C . ALA B 1 100 ? -0.979 -9.953 -5.09 1 94.25 100 ALA B C 1
ATOM 3493 O O . ALA B 1 100 ? -0.207 -9.711 -6.023 1 94.25 100 ALA B O 1
ATOM 3494 N N . LEU B 1 101 ? -2.191 -10.406 -5.234 1 94.62 101 LEU B N 1
ATOM 3495 C CA . LEU B 1 101 ? -2.85 -10.461 -6.535 1 94.62 101 LEU B CA 1
ATOM 3496 C C . LEU B 1 101 ? -3.572 -9.148 -6.836 1 94.62 101 LEU B C 1
ATOM 3498 O O . LEU B 1 101 ? -4.625 -8.875 -6.254 1 94.62 101 LEU B O 1
ATOM 3502 N N . LEU B 1 102 ? -2.994 -8.422 -7.73 1 91.69 102 LEU B N 1
ATOM 3503 C CA . LEU B 1 102 ? -3.463 -7.062 -7.977 1 91.69 102 LEU B CA 1
ATOM 3504 C C . LEU B 1 102 ? -4.488 -7.039 -9.109 1 91.69 102 LEU B C 1
ATOM 3506 O O . LEU B 1 102 ? -4.121 -7.055 -10.281 1 91.69 102 LEU B O 1
ATOM 3510 N N . CYS B 1 103 ? -5.719 -6.938 -8.727 1 90.38 103 CYS B N 1
ATOM 3511 C CA . CYS B 1 103 ? -6.809 -6.875 -9.695 1 90.38 103 CYS B CA 1
ATOM 3512 C C . CYS B 1 103 ? -7.188 -5.43 -10 1 90.38 103 CYS B C 1
ATOM 3514 O O . CYS B 1 103 ? -7.598 -4.691 -9.102 1 90.38 103 CYS B O 1
ATOM 3516 N N . SER B 1 104 ? -7.07 -5.055 -11.219 1 85.56 104 SER B N 1
ATOM 3517 C CA . SER B 1 104 ? -7.449 -3.703 -11.617 1 85.56 104 SER B CA 1
ATOM 3518 C C . SER B 1 104 ? -8.93 -3.447 -11.359 1 85.56 104 SER B C 1
ATOM 3520 O O . SER B 1 104 ? -9.758 -4.34 -11.547 1 85.56 104 SER B O 1
ATOM 3522 N N . SER B 1 105 ? -9.195 -2.207 -11.031 1 81.88 105 SER B N 1
ATOM 3523 C CA . SER B 1 105 ? -10.594 -1.837 -10.828 1 81.88 105 SER B CA 1
ATOM 3524 C C . SER B 1 105 ? -11.383 -1.916 -12.125 1 81.88 105 SER B C 1
ATOM 3526 O O . SER B 1 105 ? -12.617 -1.932 -12.109 1 81.88 105 SER B O 1
ATOM 3528 N N . GLU B 1 106 ? -10.664 -1.992 -13.227 1 82.69 106 GLU B N 1
ATOM 3529 C CA . GLU B 1 106 ? -11.312 -2.039 -14.531 1 82.69 106 GLU B CA 1
ATOM 3530 C C . GLU B 1 106 ? -11.602 -3.477 -14.953 1 82.69 106 GLU B C 1
ATOM 3532 O O . GLU B 1 106 ? -12.25 -3.711 -15.977 1 82.69 106 GLU B O 1
ATOM 3537 N N . GLU B 1 107 ? -11.219 -4.398 -14.164 1 88.06 107 GLU B N 1
ATOM 3538 C CA . GLU B 1 107 ? -11.43 -5.812 -14.461 1 88.06 107 GLU B CA 1
ATOM 3539 C C . GLU B 1 107 ? -12.422 -6.438 -13.484 1 88.06 107 GLU B C 1
ATOM 3541 O O . GLU B 1 107 ? -12.398 -6.125 -12.289 1 88.06 107 GLU B O 1
ATOM 3546 N N . ASP B 1 108 ? -13.234 -7.324 -14.039 1 91.38 108 ASP B N 1
ATOM 3547 C CA . ASP B 1 108 ? -14.125 -8.086 -13.164 1 91.38 108 ASP B CA 1
ATOM 3548 C C . ASP B 1 108 ? -13.328 -9 -12.242 1 91.38 108 ASP B C 1
ATOM 3550 O O . ASP B 1 108 ? -12.555 -9.836 -12.703 1 91.38 108 ASP B O 1
ATOM 3554 N N . PRO B 1 109 ? -13.562 -8.875 -10.969 1 92.81 109 PRO B N 1
ATOM 3555 C CA . PRO B 1 109 ? -12.773 -9.656 -10.016 1 92.81 109 PRO B CA 1
ATOM 3556 C C . PRO B 1 109 ? -12.984 -11.164 -10.172 1 92.81 109 PRO B C 1
ATOM 3558 O O . PRO B 1 109 ? -12.07 -11.945 -9.898 1 92.81 109 PRO B O 1
ATOM 3561 N N . THR B 1 110 ? -14.188 -11.578 -10.578 1 94.5 110 THR B N 1
ATOM 3562 C CA . THR B 1 110 ? -14.445 -13 -10.766 1 94.5 110 THR B CA 1
ATOM 3563 C C . THR B 1 110 ? -13.648 -13.547 -11.938 1 94.5 110 THR B C 1
ATOM 3565 O O . THR B 1 110 ? -13.07 -14.633 -11.852 1 94.5 110 THR B O 1
ATOM 3568 N N . ASP B 1 111 ? -13.578 -12.797 -13 1 91.88 111 ASP B N 1
ATOM 3569 C CA . ASP B 1 111 ? -12.797 -13.203 -14.164 1 91.88 111 ASP B CA 1
ATOM 3570 C C . ASP B 1 111 ? -11.312 -13.258 -13.828 1 91.88 111 ASP B C 1
ATOM 3572 O O . ASP B 1 111 ? -10.617 -14.195 -14.242 1 91.88 111 ASP B O 1
ATOM 3576 N N . TYR B 1 112 ? -10.922 -12.312 -13.148 1 92.19 112 TYR B N 1
ATOM 3577 C CA . TYR B 1 112 ? -9.523 -12.281 -12.711 1 92.19 112 TYR B CA 1
ATOM 3578 C C . TYR B 1 112 ? -9.195 -13.516 -11.875 1 92.19 112 TYR B C 1
ATOM 3580 O O . TYR B 1 112 ? -8.172 -14.172 -12.109 1 92.19 112 TYR B O 1
ATOM 3588 N N . LEU B 1 113 ? -10.055 -13.836 -10.938 1 94.31 113 LEU B N 1
ATOM 3589 C CA . LEU B 1 113 ? -9.836 -14.969 -10.047 1 94.31 113 LEU B CA 1
ATOM 3590 C C . LEU B 1 113 ? -9.805 -16.281 -10.836 1 94.31 113 LEU B C 1
ATOM 3592 O O . LEU B 1 113 ? -8.977 -17.156 -10.57 1 94.31 113 LEU B O 1
ATOM 3596 N N . ARG B 1 114 ? -10.672 -16.391 -11.797 1 90.56 114 ARG B N 1
ATOM 3597 C CA . ARG B 1 114 ? -10.703 -17.578 -12.625 1 90.56 114 ARG B CA 1
ATOM 3598 C C . ARG B 1 114 ? -9.375 -17.797 -13.336 1 90.56 114 ARG B C 1
ATOM 3600 O O . ARG B 1 114 ? -8.875 -18.922 -13.398 1 90.56 114 ARG B O 1
ATOM 3607 N N . ARG B 1 115 ? -8.859 -16.734 -13.805 1 87.31 115 ARG B N 1
ATOM 3608 C CA . ARG B 1 115 ? -7.574 -16.812 -14.484 1 87.31 115 ARG B CA 1
ATOM 3609 C C . ARG B 1 115 ? -6.461 -17.203 -13.516 1 87.31 115 ARG B C 1
ATOM 3611 O O . ARG B 1 115 ? -5.613 -18.031 -13.844 1 87.31 115 ARG B O 1
ATOM 3618 N N . VAL B 1 116 ? -6.477 -16.625 -12.359 1 88.06 116 VAL B N 1
ATOM 3619 C CA . VAL B 1 116 ? -5.48 -16.922 -11.336 1 88.06 116 VAL B CA 1
ATOM 3620 C C . VAL B 1 116 ? -5.527 -18.406 -10.977 1 88.06 116 VAL B C 1
ATOM 3622 O O . VAL B 1 116 ? -4.488 -19.062 -10.914 1 88.06 116 VAL B O 1
ATOM 3625 N N . VAL B 1 117 ? -6.699 -18.922 -10.781 1 87.19 117 VAL B N 1
ATOM 3626 C CA . VAL B 1 117 ? -6.895 -20.312 -10.391 1 87.19 117 VAL B CA 1
ATOM 3627 C C . VAL B 1 117 ? -6.445 -21.234 -11.523 1 87.19 117 VAL B C 1
ATOM 3629 O O . VAL B 1 117 ? -5.816 -22.266 -11.281 1 87.19 117 VAL B O 1
ATOM 3632 N N . ALA B 1 118 ? -6.734 -20.828 -12.703 1 82 118 ALA B N 1
ATOM 3633 C CA . ALA B 1 118 ? -6.359 -21.625 -13.875 1 82 118 ALA B CA 1
ATOM 3634 C C . ALA B 1 118 ? -4.844 -21.734 -13.992 1 82 118 ALA B C 1
ATOM 3636 O O . ALA B 1 118 ? -4.324 -22.766 -14.438 1 82 118 ALA B O 1
ATOM 3637 N N . ARG B 1 119 ? -4.191 -20.734 -13.594 1 80.31 119 ARG B N 1
ATOM 3638 C CA . ARG B 1 119 ? -2.734 -20.734 -13.68 1 80.31 119 ARG B CA 1
ATOM 3639 C C . ARG B 1 119 ? -2.115 -21.625 -12.609 1 80.31 119 ARG B C 1
ATOM 3641 O O . ARG B 1 119 ? -0.966 -22.047 -12.742 1 80.31 119 ARG B O 1
ATOM 3648 N N . GLY B 1 120 ? -2.736 -21.859 -11.477 1 80.75 120 GLY B N 1
ATOM 3649 C CA . GLY B 1 120 ? -2.424 -22.906 -10.516 1 80.75 120 GLY B CA 1
ATOM 3650 C C . GLY B 1 120 ? -1.168 -22.625 -9.711 1 80.75 120 GLY B C 1
ATOM 3651 O O . GLY B 1 120 ? -0.469 -23.547 -9.297 1 80.75 120 GLY B O 1
ATOM 3652 N N . PHE B 1 121 ? -0.894 -21.375 -9.484 1 81.62 121 PHE B N 1
ATOM 3653 C CA . PHE B 1 121 ? 0.385 -21.094 -8.836 1 81.62 121 PHE B CA 1
ATOM 3654 C C . PHE B 1 121 ? 0.197 -20.875 -7.336 1 81.62 121 PHE B C 1
ATOM 3656 O O . PHE B 1 121 ? 1.173 -20.734 -6.598 1 81.62 121 PHE B O 1
ATOM 3663 N N . ALA B 1 122 ? -1.04 -20.828 -6.859 1 90.94 122 ALA B N 1
ATOM 3664 C CA . ALA B 1 122 ? -1.296 -20.578 -5.441 1 90.94 122 ALA B CA 1
ATOM 3665 C C . ALA B 1 122 ? -2.021 -21.766 -4.805 1 90.94 122 ALA B C 1
ATOM 3667 O O . ALA B 1 122 ? -2.963 -22.312 -5.387 1 90.94 122 ALA B O 1
ATOM 3668 N N . ASP B 1 123 ? -1.566 -22.156 -3.629 1 92.19 123 ASP B N 1
ATOM 3669 C CA . ASP B 1 123 ? -2.174 -23.25 -2.891 1 92.19 123 ASP B CA 1
ATOM 3670 C C . ASP B 1 123 ? -3.424 -22.797 -2.143 1 92.19 123 ASP B C 1
ATOM 3672 O O . ASP B 1 123 ? -4.25 -23.609 -1.74 1 92.19 123 ASP B O 1
ATOM 3676 N N . GLY B 1 124 ? -3.561 -21.578 -1.89 1 95.75 124 GLY B N 1
ATOM 3677 C CA . GLY B 1 124 ? -4.664 -20.953 -1.178 1 95.75 124 GLY B CA 1
ATOM 3678 C C . GLY B 1 124 ? -4.797 -19.469 -1.456 1 95.75 124 GLY B C 1
ATOM 3679 O O . GLY B 1 124 ? -3.879 -18.859 -1.995 1 95.75 124 GLY B O 1
ATOM 3680 N N . LEU B 1 125 ? -6 -18.953 -1.082 1 97.56 125 LEU B N 1
ATOM 3681 C CA . LEU B 1 125 ? -6.27 -17.578 -1.43 1 97.56 125 LEU B CA 1
ATOM 3682 C C . LEU B 1 125 ? -6.906 -16.828 -0.257 1 97.56 125 LEU B C 1
ATOM 3684 O O . LEU B 1 125 ? -7.629 -17.438 0.543 1 97.56 125 LEU B O 1
ATOM 3688 N N . ILE B 1 126 ? -6.559 -15.594 -0.121 1 98.06 126 ILE B N 1
ATOM 3689 C CA . ILE B 1 126 ? -7.273 -14.648 0.727 1 98.06 126 ILE B CA 1
ATOM 3690 C C . ILE B 1 126 ? -7.988 -13.617 -0.142 1 98.06 126 ILE B C 1
ATOM 3692 O O . ILE B 1 126 ? -7.355 -12.938 -0.958 1 98.06 126 ILE B O 1
ATOM 3696 N N . LEU B 1 127 ? -9.312 -13.516 0.025 1 97.12 127 LEU B N 1
ATOM 3697 C CA . LEU B 1 127 ? -10.109 -12.57 -0.759 1 97.12 127 LEU B CA 1
ATOM 3698 C C . LEU B 1 127 ? -10.484 -11.352 0.072 1 97.12 127 LEU B C 1
ATOM 3700 O O . LEU B 1 127 ? -10.805 -11.477 1.256 1 97.12 127 LEU B O 1
ATOM 3704 N N . SER B 1 128 ? -10.32 -10.188 -0.522 1 94.38 128 SER B N 1
ATOM 3705 C CA . SER B 1 128 ? -10.797 -8.953 0.1 1 94.38 128 SER B CA 1
ATOM 3706 C C . SER B 1 128 ? -11.875 -8.281 -0.744 1 94.38 128 SER B C 1
ATOM 3708 O O . SER B 1 128 ? -12.258 -8.805 -1.796 1 94.38 128 SER B O 1
ATOM 3710 N N . ALA B 1 129 ? -12.453 -7.23 -0.255 1 91.5 129 ALA B N 1
ATOM 3711 C CA . ALA B 1 129 ? -13.477 -6.457 -0.956 1 91.5 129 ALA B CA 1
ATOM 3712 C C . ALA B 1 129 ? -14.648 -7.344 -1.367 1 91.5 129 ALA B C 1
ATOM 3714 O O . ALA B 1 129 ? -15.039 -7.359 -2.535 1 91.5 129 ALA B O 1
ATOM 3715 N N . THR B 1 130 ? -15.148 -8.039 -0.398 1 95.88 130 THR B N 1
ATOM 3716 C CA . THR B 1 130 ? -16.266 -8.938 -0.672 1 95.88 130 THR B CA 1
ATOM 3717 C C . THR B 1 130 ? -17.5 -8.148 -1.088 1 95.88 130 THR B C 1
ATOM 3719 O O . THR B 1 130 ? -17.781 -7.086 -0.53 1 95.88 130 THR B O 1
ATOM 3722 N N . ARG B 1 131 ? -18.219 -8.703 -2.043 1 96 131 ARG B N 1
ATOM 3723 C CA . ARG B 1 131 ? -19.469 -8.125 -2.504 1 96 131 ARG B CA 1
ATOM 3724 C C . ARG B 1 131 ? -20.656 -8.703 -1.733 1 96 131 ARG B C 1
ATOM 3726 O O . ARG B 1 131 ? -20.516 -9.719 -1.055 1 96 131 ARG B O 1
ATOM 3733 N N . ARG B 1 132 ? -21.75 -8 -1.825 1 96.62 132 ARG B N 1
ATOM 3734 C CA . ARG B 1 132 ? -22.938 -8.508 -1.145 1 96.62 132 ARG B CA 1
ATOM 3735 C C . ARG B 1 132 ? -23.266 -9.93 -1.582 1 96.62 132 ARG B C 1
ATOM 3737 O O . ARG B 1 132 ? -23.516 -10.797 -0.746 1 96.62 132 ARG B O 1
ATOM 3744 N N . HIS B 1 133 ? -23.344 -10.133 -2.873 1 96.94 133 HIS B N 1
ATOM 3745 C CA . HIS B 1 133 ? -23.328 -11.445 -3.502 1 96.94 133 HIS B CA 1
ATOM 3746 C C . HIS B 1 133 ? -22.047 -11.656 -4.305 1 96.94 133 HIS B C 1
ATOM 3748 O O . HIS B 1 133 ? -21.859 -11.031 -5.352 1 96.94 133 HIS B O 1
ATOM 3754 N N . ASP B 1 134 ? -21.172 -12.523 -3.791 1 97.38 134 ASP B N 1
ATOM 3755 C CA . ASP B 1 134 ? -19.828 -12.617 -4.332 1 97.38 134 ASP B CA 1
ATOM 3756 C C . ASP B 1 134 ? -19.594 -13.969 -5.012 1 97.38 134 ASP B C 1
ATOM 3758 O O . ASP B 1 134 ? -19.359 -14.977 -4.34 1 97.38 134 ASP B O 1
ATOM 3762 N N . PRO B 1 135 ? -19.609 -14.016 -6.316 1 96.88 135 PRO B N 1
ATOM 3763 C CA . PRO B 1 135 ? -19.469 -15.273 -7.043 1 96.88 135 PRO B CA 1
ATOM 3764 C C . PRO B 1 135 ? -18.094 -15.914 -6.832 1 96.88 135 PRO B C 1
ATOM 3766 O O . PRO B 1 135 ? -17.922 -17.109 -7.062 1 96.88 135 PRO B O 1
ATOM 3769 N N . ARG B 1 136 ? -17.125 -15.188 -6.406 1 97.31 136 ARG B N 1
ATOM 3770 C CA . ARG B 1 136 ? -15.797 -15.734 -6.18 1 97.31 136 ARG B CA 1
ATOM 3771 C C . ARG B 1 136 ? -15.836 -16.844 -5.129 1 97.31 136 ARG B C 1
ATOM 3773 O O . ARG B 1 136 ? -15.086 -17.812 -5.223 1 97.31 136 ARG B O 1
ATOM 3780 N N . ILE B 1 137 ? -16.688 -16.703 -4.148 1 97.69 137 ILE B N 1
ATOM 3781 C CA . ILE B 1 137 ? -16.781 -17.609 -3.02 1 97.69 137 ILE B CA 1
ATOM 3782 C C . ILE B 1 137 ? -17.266 -18.984 -3.504 1 97.69 137 ILE B C 1
ATOM 3784 O O . ILE B 1 137 ? -16.641 -20 -3.211 1 97.69 137 ILE B O 1
ATOM 3788 N N . GLU B 1 138 ? -18.281 -18.984 -4.27 1 95.75 138 GLU B N 1
ATOM 3789 C CA . GLU B 1 138 ? -18.812 -20.25 -4.809 1 95.75 138 GLU B CA 1
ATOM 3790 C C . GLU B 1 138 ? -17.797 -20.906 -5.754 1 95.75 138 GLU B C 1
ATOM 3792 O O . GLU B 1 138 ? -17.609 -22.109 -5.723 1 95.75 138 GLU B O 1
ATOM 3797 N N . PHE B 1 139 ? -17.234 -20.125 -6.559 1 95.19 139 PHE B N 1
ATOM 3798 C CA . PHE B 1 139 ? -16.25 -20.609 -7.539 1 95.19 139 PHE B CA 1
ATOM 3799 C C . PHE B 1 139 ? -15.133 -21.391 -6.855 1 95.19 139 PHE B C 1
ATOM 3801 O O . PHE B 1 139 ? -14.797 -22.484 -7.277 1 95.19 139 PHE B O 1
ATOM 3808 N N . LEU B 1 140 ? -14.586 -20.797 -5.766 1 95.56 140 LEU B N 1
ATOM 3809 C CA . LEU B 1 140 ? -13.484 -21.422 -5.059 1 95.56 140 LEU B CA 1
ATOM 3810 C C . LEU B 1 140 ? -13.969 -22.641 -4.27 1 95.56 140 LEU B C 1
ATOM 3812 O O . LEU B 1 140 ? -13.297 -23.672 -4.238 1 95.56 140 LEU B O 1
ATOM 3816 N N . ALA B 1 141 ? -15.133 -22.531 -3.627 1 93.94 141 ALA B N 1
ATOM 3817 C CA . ALA B 1 141 ? -15.688 -23.625 -2.82 1 93.94 141 ALA B CA 1
ATOM 3818 C C . ALA B 1 141 ? -15.961 -24.859 -3.674 1 93.94 141 ALA B C 1
ATOM 3820 O O . ALA B 1 141 ? -15.648 -25.969 -3.273 1 93.94 141 ALA B O 1
ATOM 3821 N N . GLU B 1 142 ? -16.484 -24.609 -4.801 1 89.69 142 GLU B N 1
ATOM 3822 C CA . GLU B 1 142 ? -16.828 -25.703 -5.707 1 89.69 142 GLU B CA 1
ATOM 3823 C C . GLU B 1 142 ? -15.594 -26.469 -6.152 1 89.69 142 GLU B C 1
ATOM 3825 O O . GLU B 1 142 ? -15.664 -27.656 -6.461 1 89.69 142 GLU B O 1
ATOM 3830 N N . ARG B 1 143 ? -14.516 -25.844 -6.141 1 87.62 143 ARG B N 1
ATOM 3831 C CA . ARG B 1 143 ? -13.273 -26.438 -6.625 1 87.62 143 ARG B CA 1
ATOM 3832 C C . ARG B 1 143 ? -12.391 -26.891 -5.461 1 87.62 143 ARG B C 1
ATOM 3834 O O . ARG B 1 143 ? -11.273 -27.359 -5.672 1 87.62 143 ARG B O 1
ATOM 3841 N N . ASN B 1 144 ? -12.883 -26.688 -4.289 1 89.94 144 ASN B N 1
ATOM 3842 C CA . ASN B 1 144 ? -12.219 -27.094 -3.059 1 89.94 144 ASN B CA 1
ATOM 3843 C C . ASN B 1 144 ? -10.844 -26.438 -2.918 1 89.94 144 ASN B C 1
ATOM 3845 O O . ASN B 1 144 ? -9.883 -27.094 -2.498 1 89.94 144 ASN B O 1
ATOM 3849 N N . ILE B 1 145 ? -10.758 -25.25 -3.41 1 91.94 145 ILE B N 1
ATOM 3850 C CA . ILE B 1 145 ? -9.555 -24.453 -3.209 1 91.94 145 ILE B CA 1
ATOM 3851 C C . ILE B 1 145 ? -9.625 -23.75 -1.852 1 91.94 145 ILE B C 1
ATOM 3853 O O . ILE B 1 145 ? -10.594 -23.047 -1.554 1 91.94 145 ILE B O 1
ATOM 3857 N N . PRO B 1 146 ? -8.648 -23.953 -1.001 1 95.75 146 PRO B N 1
ATOM 3858 C CA . PRO B 1 146 ? -8.656 -23.297 0.309 1 95.75 146 PRO B CA 1
ATOM 3859 C C . PRO B 1 146 ? -8.656 -21.766 0.208 1 95.75 146 PRO B C 1
ATOM 3861 O O . PRO B 1 146 ? -7.887 -21.203 -0.57 1 95.75 146 PRO B O 1
ATOM 3864 N N . PHE B 1 147 ? -9.57 -21.109 0.978 1 97.12 147 PHE B N 1
ATOM 3865 C CA . PHE B 1 147 ? -9.562 -19.656 0.993 1 97.12 147 PHE B CA 1
ATOM 3866 C C . PHE B 1 147 ? -10.227 -19.125 2.26 1 97.12 147 PHE B C 1
ATOM 3868 O O . PHE B 1 147 ? -10.891 -19.875 2.979 1 97.12 147 PHE B O 1
ATOM 3875 N N . VAL B 1 148 ? -9.961 -17.906 2.582 1 97.94 148 VAL B N 1
ATOM 3876 C CA . VAL B 1 148 ? -10.625 -17.109 3.605 1 97.94 148 VAL B CA 1
ATOM 3877 C C . VAL B 1 148 ? -10.93 -15.719 3.059 1 97.94 148 VAL B C 1
ATOM 3879 O O . VAL B 1 148 ? -10.227 -15.219 2.178 1 97.94 148 VAL B O 1
ATOM 3882 N N . THR B 1 149 ? -12.039 -15.164 3.475 1 97.88 149 THR B N 1
ATOM 3883 C CA . THR B 1 149 ? -12.383 -13.828 3.008 1 97.88 149 THR B CA 1
ATOM 3884 C C . THR B 1 149 ? -12.227 -12.805 4.133 1 97.88 149 THR B C 1
ATOM 3886 O O . THR B 1 149 ? -12.539 -13.102 5.289 1 97.88 149 THR B O 1
ATOM 3889 N N . LEU B 1 150 ? -11.594 -11.742 3.85 1 97.12 150 LEU B N 1
ATOM 3890 C CA . LEU B 1 150 ? -11.695 -10.539 4.668 1 97.12 150 LEU B CA 1
ATOM 3891 C C . LEU B 1 150 ? -12.938 -9.734 4.305 1 97.12 150 LEU B C 1
ATOM 3893 O O . LEU B 1 150 ? -12.93 -8.984 3.328 1 97.12 150 LEU B O 1
ATOM 3897 N N . GLY B 1 151 ? -13.922 -9.891 5.062 1 96.75 151 GLY B N 1
ATOM 3898 C CA . GLY B 1 151 ? -15.273 -9.43 4.77 1 96.75 151 GLY B CA 1
ATOM 3899 C C . GLY B 1 151 ? -16.266 -10.562 4.578 1 96.75 151 GLY B C 1
ATOM 3900 O O . GLY B 1 151 ? -15.922 -11.602 4.016 1 96.75 151 GLY B O 1
ATOM 3901 N N . ARG B 1 152 ? -17.516 -10.43 5.012 1 96.31 152 ARG B N 1
ATOM 3902 C CA . ARG B 1 152 ? -18.562 -11.438 4.84 1 96.31 152 ARG B CA 1
ATOM 3903 C C . ARG B 1 152 ? -19.406 -11.141 3.609 1 96.31 152 ARG B C 1
ATOM 3905 O O . ARG B 1 152 ? -19.312 -10.055 3.029 1 96.31 152 ARG B O 1
ATOM 3912 N N . SER B 1 153 ? -20.094 -12.109 3.158 1 97.12 153 SER B N 1
ATOM 3913 C CA . SER B 1 153 ? -21 -12.047 2.01 1 97.12 153 SER B CA 1
ATOM 3914 C C . SER B 1 153 ? -22.281 -12.828 2.273 1 97.12 153 SER B C 1
ATOM 3916 O O . SER B 1 153 ? -22.328 -13.672 3.172 1 97.12 153 SER B O 1
ATOM 3918 N N . LEU B 1 154 ? -23.328 -12.484 1.601 1 96.25 154 LEU B N 1
ATOM 3919 C CA . LEU B 1 154 ? -24.547 -13.289 1.662 1 96.25 154 LEU B CA 1
ATOM 3920 C C . LEU B 1 154 ? -24.359 -14.617 0.935 1 96.25 154 LEU B C 1
ATOM 3922 O O . LEU B 1 154 ? -25.125 -15.555 1.133 1 96.25 154 LEU B O 1
ATOM 3926 N N . THR B 1 155 ? -23.359 -14.602 0.051 1 94.69 155 THR B N 1
ATOM 3927 C CA . THR B 1 155 ? -22.953 -15.867 -0.54 1 94.69 155 THR B CA 1
ATOM 3928 C C . THR B 1 155 ? -22.203 -16.719 0.477 1 94.69 155 THR B C 1
ATOM 3930 O O . THR B 1 155 ? -21.078 -16.391 0.862 1 94.69 155 THR B O 1
ATOM 3933 N N . ASP B 1 156 ? -22.859 -17.719 1.023 1 88.38 156 ASP B N 1
ATOM 3934 C CA . ASP B 1 156 ? -22.25 -18.578 2.041 1 88.38 156 ASP B CA 1
ATOM 3935 C C . ASP B 1 156 ? -21.953 -19.953 1.482 1 88.38 156 ASP B C 1
ATOM 3937 O O . ASP B 1 156 ? -22.859 -20.688 1.088 1 88.38 156 ASP B O 1
ATOM 3941 N N . ALA B 1 157 ? -20.719 -20.281 1.435 1 87.75 157 ALA B N 1
ATOM 3942 C CA . ALA B 1 157 ? -20.297 -21.594 0.969 1 87.75 157 ALA B CA 1
ATOM 3943 C C . ALA B 1 157 ? -19.672 -22.406 2.1 1 87.75 157 ALA B C 1
ATOM 3945 O O . ALA B 1 157 ? -18.938 -23.359 1.852 1 87.75 157 ALA B O 1
ATOM 3946 N N . GLY B 1 158 ? -19.891 -22 3.287 1 90.44 158 GLY B N 1
ATOM 3947 C CA . GLY B 1 158 ? -19.375 -22.703 4.453 1 90.44 158 GLY B CA 1
ATOM 3948 C C . GLY B 1 158 ? -17.891 -22.5 4.668 1 90.44 158 GLY B C 1
ATOM 3949 O O . GLY B 1 158 ? -17.219 -23.344 5.246 1 90.44 158 GLY B O 1
ATOM 3950 N N . ARG B 1 159 ? -17.391 -21.484 4.105 1 92.44 159 ARG B N 1
ATOM 3951 C CA . ARG B 1 159 ? -15.969 -21.172 4.258 1 92.44 159 ARG B CA 1
ATOM 3952 C C . ARG B 1 159 ? -15.766 -20.016 5.238 1 92.44 159 ARG B C 1
ATOM 3954 O O . ARG B 1 159 ? -16.656 -19.188 5.418 1 92.44 159 ARG B O 1
ATOM 3961 N N . PRO B 1 160 ? -14.664 -20 5.898 1 96.06 160 PRO B N 1
ATOM 3962 C CA . PRO B 1 160 ? -14.445 -19.016 6.957 1 96.06 160 PRO B CA 1
ATOM 3963 C C . PRO B 1 160 ? -14.273 -17.594 6.414 1 96.06 160 PRO B C 1
ATOM 3965 O O . PRO B 1 160 ? -13.852 -17.406 5.27 1 96.06 160 PRO B O 1
ATOM 3968 N N . TRP B 1 161 ? -14.648 -16.641 7.227 1 97.44 161 TRP B N 1
ATOM 3969 C CA . TRP B 1 161 ? -14.469 -15.227 6.941 1 97.44 161 TRP B CA 1
ATOM 3970 C C . TRP B 1 161 ? -14.164 -14.453 8.219 1 97.44 161 TRP B C 1
ATOM 3972 O O . TRP B 1 161 ? -14.555 -14.859 9.312 1 97.44 161 TRP B O 1
ATOM 3982 N N . LEU B 1 162 ? -13.367 -13.453 8.141 1 97.94 162 LEU B N 1
ATOM 3983 C CA . LEU B 1 162 ? -13.195 -12.406 9.141 1 97.94 162 LEU B CA 1
ATOM 3984 C C . LEU B 1 162 ? -13.703 -11.07 8.617 1 97.94 162 LEU B C 1
ATOM 3986 O O . LEU B 1 162 ? -13.422 -10.695 7.477 1 97.94 162 LEU B O 1
ATOM 3990 N N . ASP B 1 163 ? -14.516 -10.406 9.359 1 97.44 163 ASP B N 1
ATOM 3991 C CA . ASP B 1 163 ? -15.039 -9.086 9.008 1 97.44 163 ASP B CA 1
ATOM 3992 C C . ASP B 1 163 ? -14.789 -8.078 10.133 1 97.44 163 ASP B C 1
ATOM 3994 O O . ASP B 1 163 ? -14.617 -8.469 11.289 1 97.44 163 ASP B O 1
ATOM 3998 N N . LEU B 1 164 ? -14.703 -6.832 9.781 1 97.38 164 LEU B N 1
ATOM 3999 C CA . LEU B 1 164 ? -14.602 -5.801 10.805 1 97.38 164 LEU B CA 1
ATOM 4000 C C . LEU B 1 164 ? -15.969 -5.535 11.445 1 97.38 164 LEU B C 1
ATOM 4002 O O . LEU B 1 164 ? -17 -5.738 10.805 1 97.38 164 LEU B O 1
ATOM 4006 N N . ASP B 1 165 ? -15.984 -5.086 12.617 1 98 165 ASP B N 1
ATOM 4007 C CA . ASP B 1 165 ? -17.234 -4.855 13.344 1 98 165 ASP B CA 1
ATOM 4008 C C . ASP B 1 165 ? -17.875 -3.535 12.922 1 98 165 ASP B C 1
ATOM 4010 O O . ASP B 1 165 ? -18.062 -2.637 13.75 1 98 165 ASP B O 1
ATOM 4014 N N . PHE B 1 166 ? -18.375 -3.541 11.719 1 97.94 166 PHE B N 1
ATOM 4015 C CA . PHE B 1 166 ? -19.016 -2.346 11.188 1 97.94 166 PHE B CA 1
ATOM 4016 C C . PHE B 1 166 ? -20.359 -2.09 11.883 1 97.94 166 PHE B C 1
ATOM 4018 O O . PHE B 1 166 ? -20.766 -0.938 12.047 1 97.94 166 PHE B O 1
ATOM 4025 N N . GLU B 1 167 ? -21.031 -3.129 12.281 1 98.25 167 GLU B N 1
ATOM 4026 C CA . GLU B 1 167 ? -22.25 -2.965 13.047 1 98.25 167 GLU B CA 1
ATOM 4027 C C . GLU B 1 167 ? -21.984 -2.291 14.383 1 98.25 167 GLU B C 1
ATOM 4029 O O . GLU B 1 167 ? -22.703 -1.359 14.773 1 98.25 167 GLU B O 1
ATOM 4034 N N . GLY B 1 168 ? -20.938 -2.812 15.047 1 98.25 168 GLY B N 1
ATOM 4035 C CA . GLY B 1 168 ? -20.547 -2.178 16.297 1 98.25 168 GLY B CA 1
ATOM 4036 C C . GLY B 1 168 ? -20.156 -0.726 16.141 1 98.25 168 GLY B C 1
ATOM 4037 O O . GLY B 1 168 ? -20.531 0.126 16.938 1 98.25 168 GLY B O 1
ATOM 4038 N N . MET B 1 169 ? -19.422 -0.433 15.117 1 98.19 169 MET B N 1
ATOM 4039 C CA . MET B 1 169 ? -19.031 0.937 14.805 1 98.19 169 MET B CA 1
ATOM 4040 C C . MET B 1 169 ? -20.25 1.824 14.602 1 98.19 169 MET B C 1
ATOM 4042 O O . MET B 1 169 ? -20.344 2.902 15.188 1 98.19 169 MET B O 1
ATOM 4046 N N . ALA B 1 170 ? -21.156 1.354 13.789 1 98.56 170 ALA B N 1
ATOM 4047 C CA . ALA B 1 170 ? -22.375 2.113 13.5 1 98.56 170 ALA B CA 1
ATOM 4048 C C . ALA B 1 170 ? -23.188 2.367 14.766 1 98.56 170 ALA B C 1
ATOM 4050 O O . ALA B 1 170 ? -23.578 3.502 15.039 1 98.56 170 ALA B O 1
ATOM 4051 N N . GLN B 1 171 ? -23.391 1.365 15.555 1 98.62 171 GLN B N 1
ATOM 4052 C CA . GLN B 1 171 ? -24.203 1.452 16.766 1 98.62 171 GLN B CA 1
ATOM 4053 C C . GLN B 1 171 ? -23.609 2.445 17.75 1 98.62 171 GLN B C 1
ATOM 4055 O O . GLN B 1 171 ? -24.297 3.359 18.219 1 98.62 171 GLN B O 1
ATOM 4060 N N . ILE B 1 172 ? -22.344 2.291 18.062 1 98.56 172 ILE B N 1
ATOM 4061 C CA . ILE B 1 172 ? -21.656 3.117 19.047 1 98.56 172 ILE B CA 1
ATOM 4062 C C . ILE B 1 172 ? -21.641 4.57 18.578 1 98.56 172 ILE B C 1
ATOM 4064 O O . ILE B 1 172 ? -21.938 5.484 19.359 1 98.56 172 ILE B O 1
ATOM 4068 N N . ALA B 1 173 ? -21.359 4.77 17.297 1 98.56 173 ALA B N 1
ATOM 4069 C CA . ALA B 1 173 ? -21.25 6.121 16.75 1 98.56 173 ALA B CA 1
ATOM 4070 C C . ALA B 1 173 ? -22.594 6.832 16.766 1 98.56 173 ALA B C 1
ATOM 4072 O O . ALA B 1 173 ? -22.703 7.98 17.219 1 98.56 173 ALA B O 1
ATOM 4073 N N . ILE B 1 174 ? -23.641 6.18 16.328 1 98.5 174 ILE B N 1
ATOM 4074 C CA . ILE B 1 174 ? -24.969 6.781 16.266 1 98.5 174 ILE B CA 1
ATOM 4075 C C . ILE B 1 174 ? -25.469 7.078 17.672 1 98.5 174 ILE B C 1
ATOM 4077 O O . ILE B 1 174 ? -25.969 8.18 17.938 1 98.5 174 ILE B O 1
ATOM 4081 N N . ASP B 1 175 ? -25.328 6.113 18.578 1 98.44 175 ASP B N 1
ATOM 4082 C CA . ASP B 1 175 ? -25.75 6.336 19.953 1 98.44 175 ASP B CA 1
ATOM 4083 C C . ASP B 1 175 ? -25.062 7.566 20.547 1 98.44 175 ASP B C 1
ATOM 4085 O O . ASP B 1 175 ? -25.703 8.391 21.203 1 98.44 175 ASP B O 1
ATOM 4089 N N . ARG B 1 176 ? -23.781 7.613 20.297 1 98.06 176 ARG B N 1
ATOM 4090 C CA . ARG B 1 176 ? -22.969 8.719 20.812 1 98.06 176 ARG B CA 1
ATOM 4091 C C . ARG B 1 176 ? -23.438 10.047 20.234 1 98.06 176 ARG B C 1
ATOM 4093 O O . ARG B 1 176 ? -23.594 11.023 20.969 1 98.06 176 ARG B O 1
ATOM 4100 N N . LEU B 1 177 ? -23.688 10.109 18.953 1 98.25 177 LEU B N 1
ATOM 4101 C CA . LEU B 1 177 ? -24.094 11.344 18.281 1 98.25 177 LEU B CA 1
ATOM 4102 C C . LEU B 1 177 ? -25.5 11.758 18.703 1 98.25 177 LEU B C 1
ATOM 4104 O O . LEU B 1 177 ? -25.75 12.945 18.953 1 98.25 177 LEU B O 1
ATOM 4108 N N . VAL B 1 178 ? -26.422 10.828 18.844 1 97.75 178 VAL B N 1
ATOM 4109 C CA . VAL B 1 178 ? -27.797 11.125 19.25 1 97.75 178 VAL B CA 1
ATOM 4110 C C . VAL B 1 178 ? -27.797 11.633 20.703 1 97.75 178 VAL B C 1
ATOM 4112 O O . VAL B 1 178 ? -28.516 12.57 21.031 1 97.75 178 VAL B O 1
ATOM 4115 N N . ALA B 1 179 ? -27.016 11 21.516 1 97.06 179 ALA B N 1
ATOM 4116 C CA . ALA B 1 179 ? -26.891 11.422 22.906 1 97.06 179 ALA B CA 1
ATOM 4117 C C . ALA B 1 179 ? -26.391 12.867 23 1 97.06 179 ALA B C 1
ATOM 4119 O O . ALA B 1 179 ? -26.703 13.57 23.969 1 97.06 179 ALA B O 1
ATOM 4120 N N . ARG B 1 180 ? -25.766 13.336 21.984 1 96.62 180 ARG B N 1
ATOM 4121 C CA . ARG B 1 180 ? -25.203 14.68 21.953 1 96.62 180 ARG B CA 1
ATOM 4122 C C . ARG B 1 180 ? -26.125 15.641 21.203 1 96.62 180 ARG B C 1
ATOM 4124 O O . ARG B 1 180 ? -25.734 16.766 20.891 1 96.62 180 ARG B O 1
ATOM 4131 N N . GLY B 1 181 ? -27.281 15.156 20.797 1 97 181 GLY B N 1
ATOM 4132 C CA . GLY B 1 181 ? -28.344 16.016 20.312 1 97 181 GLY B CA 1
ATOM 4133 C C . GLY B 1 181 ? -28.484 15.984 18.797 1 97 181 GLY B C 1
ATOM 4134 O O . GLY B 1 181 ? -29.375 16.625 18.234 1 97 181 GLY B O 1
ATOM 4135 N N . HIS B 1 182 ? -27.656 15.234 18.094 1 97.88 182 HIS B N 1
ATOM 4136 C CA . HIS B 1 182 ? -27.734 15.18 16.641 1 97.88 182 HIS B CA 1
ATOM 4137 C C . HIS B 1 182 ? -28.906 14.336 16.172 1 97.88 182 HIS B C 1
ATOM 4139 O O . HIS B 1 182 ? -29.109 13.219 16.656 1 97.88 182 HIS B O 1
ATOM 4145 N N . ARG B 1 183 ? -29.625 14.836 15.266 1 96.81 183 ARG B N 1
ATOM 4146 C CA . ARG B 1 183 ? -30.812 14.141 14.773 1 96.81 183 ARG B CA 1
ATOM 4147 C C . ARG B 1 183 ? -30.688 13.844 13.289 1 96.81 183 ARG B C 1
ATOM 4149 O O . ARG B 1 183 ? -31.281 12.891 12.789 1 96.81 183 ARG B O 1
ATOM 4156 N N . ARG B 1 184 ? -30 14.711 12.594 1 97 184 ARG B N 1
ATOM 4157 C CA . ARG B 1 184 ? -29.703 14.5 11.18 1 97 184 ARG B CA 1
ATOM 4158 C C . ARG B 1 184 ? -28.234 14.156 10.977 1 97 184 ARG B C 1
ATOM 4160 O O . ARG B 1 184 ? -27.359 15.023 11.109 1 97 184 ARG B O 1
ATOM 4167 N N . ILE B 1 185 ? -28.031 12.891 10.734 1 98.12 185 ILE B N 1
ATOM 4168 C CA . ILE B 1 185 ? -26.672 12.367 10.688 1 98.12 185 ILE B CA 1
ATOM 4169 C C . ILE B 1 185 ? -26.391 11.805 9.305 1 98.12 185 ILE B C 1
ATOM 4171 O O . ILE B 1 185 ? -27.125 10.953 8.805 1 98.12 185 ILE B O 1
ATOM 4175 N N . ALA B 1 186 ? -25.359 12.336 8.656 1 98.5 186 ALA B N 1
ATOM 4176 C CA . ALA B 1 186 ? -24.906 11.812 7.371 1 98.5 186 ALA B CA 1
ATOM 4177 C C . ALA B 1 186 ? -24.047 10.562 7.555 1 98.5 186 ALA B C 1
ATOM 4179 O O . ALA B 1 186 ? -23.266 10.477 8.5 1 98.5 186 ALA B O 1
ATOM 4180 N N . VAL B 1 187 ? -24.188 9.656 6.676 1 98.44 187 VAL B N 1
ATOM 4181 C CA . VAL B 1 187 ? -23.406 8.422 6.68 1 98.44 187 VAL B CA 1
ATOM 4182 C C . VAL B 1 187 ? -22.781 8.203 5.305 1 98.44 187 VAL B C 1
ATOM 4184 O O . VAL B 1 187 ? -23.359 8.578 4.281 1 98.44 187 VAL B O 1
ATOM 4187 N N . THR B 1 188 ? -21.562 7.633 5.336 1 98 188 THR B N 1
ATOM 4188 C CA . THR B 1 188 ? -20.906 7.336 4.07 1 98 188 THR B CA 1
ATOM 4189 C C . THR B 1 188 ? -20.828 5.832 3.834 1 98 188 THR B C 1
ATOM 4191 O O . THR B 1 188 ? -20.875 5.047 4.781 1 98 188 THR B O 1
ATOM 4194 N N . ARG B 1 189 ? -20.797 5.418 2.604 1 96.38 189 ARG B N 1
ATOM 4195 C CA . ARG B 1 189 ? -20.609 4.035 2.184 1 96.38 189 ARG B CA 1
ATOM 4196 C C . ARG B 1 189 ? -19.781 3.957 0.909 1 96.38 189 ARG B C 1
ATOM 4198 O O . ARG B 1 189 ? -19.672 4.93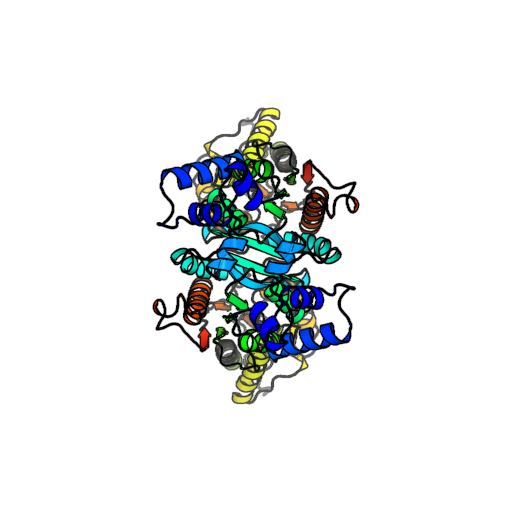8 0.167 1 96.38 189 ARG B O 1
ATOM 4205 N N . PRO B 1 190 ? -19.141 2.785 0.688 1 92.56 190 PRO B N 1
ATOM 4206 C CA . PRO B 1 190 ? -18.438 2.621 -0.587 1 92.56 190 PRO B CA 1
ATOM 4207 C C . PRO B 1 190 ? -19.359 2.811 -1.794 1 92.56 190 PRO B C 1
ATOM 4209 O O . PRO B 1 190 ? -20.531 2.455 -1.739 1 92.56 190 PRO B O 1
ATOM 4212 N N . HIS B 1 191 ? -18.781 3.309 -2.875 1 89.62 191 HIS B N 1
ATOM 4213 C CA . HIS B 1 191 ? -19.562 3.592 -4.078 1 89.62 191 HIS B CA 1
ATOM 4214 C C . HIS B 1 191 ? -19.969 2.305 -4.785 1 89.62 191 HIS B C 1
ATOM 4216 O O . HIS B 1 191 ? -20.938 2.289 -5.547 1 89.62 191 HIS B O 1
ATOM 4222 N N . ASP B 1 192 ? -19.25 1.223 -4.488 1 87.81 192 ASP B N 1
ATOM 4223 C CA . ASP B 1 192 ? -19.5 -0.031 -5.195 1 87.81 192 ASP B CA 1
ATOM 4224 C C . ASP B 1 192 ? -20.359 -0.978 -4.355 1 87.81 192 ASP B C 1
ATOM 4226 O O . ASP B 1 192 ? -21.047 -0.544 -3.428 1 87.81 192 ASP B O 1
ATOM 4230 N N . ASP B 1 193 ? -20.391 -2.217 -4.723 1 90.38 193 ASP B N 1
ATOM 4231 C CA . ASP B 1 193 ? -21.281 -3.193 -4.098 1 90.38 193 ASP B CA 1
ATOM 4232 C C . ASP B 1 193 ? -20.562 -3.955 -2.988 1 90.38 193 ASP B C 1
ATOM 4234 O O . ASP B 1 193 ? -20.891 -5.109 -2.707 1 90.38 193 ASP B O 1
ATOM 4238 N N . ALA B 1 194 ? -19.609 -3.336 -2.408 1 93.06 194 ALA B N 1
ATOM 4239 C CA . ALA B 1 194 ? -18.969 -3.959 -1.259 1 93.06 194 ALA B CA 1
ATOM 4240 C C . ALA B 1 194 ? -19.969 -4.227 -0.139 1 93.06 194 ALA B C 1
ATOM 4242 O O . ALA B 1 194 ? -20.75 -3.346 0.23 1 93.06 194 ALA B O 1
ATOM 4243 N N . ASN B 1 195 ? -19.938 -5.371 0.425 1 96.75 195 ASN B N 1
ATOM 4244 C CA . ASN B 1 195 ? -20.922 -5.777 1.428 1 96.75 195 ASN B CA 1
ATOM 4245 C C . ASN B 1 195 ? -20.828 -4.906 2.678 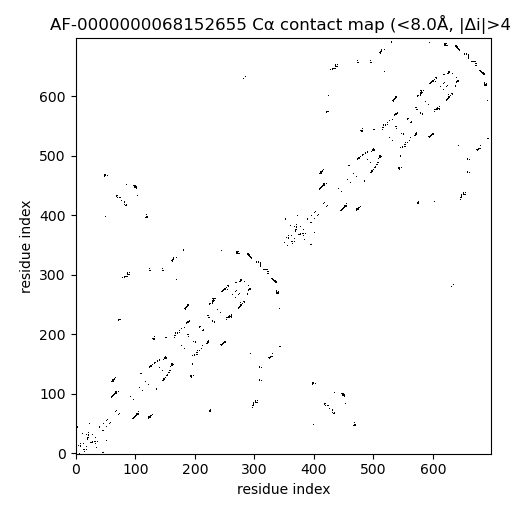1 96.75 195 ASN B C 1
ATOM 4247 O O . ASN B 1 195 ? -21.844 -4.668 3.346 1 96.75 195 ASN B O 1
ATOM 4251 N N . LEU B 1 196 ? -19.641 -4.457 3.041 1 96.5 196 LEU B N 1
ATOM 4252 C CA . LEU B 1 196 ? -19.484 -3.658 4.25 1 96.5 196 LEU B CA 1
ATOM 4253 C C . LEU B 1 196 ? -20.375 -2.422 4.211 1 96.5 196 LEU B C 1
ATOM 4255 O O . LEU B 1 196 ? -20.859 -1.976 5.25 1 96.5 196 LEU B O 1
ATOM 4259 N N . GLY B 1 197 ? -20.547 -1.869 2.979 1 96.88 197 GLY B N 1
ATOM 4260 C CA . GLY B 1 197 ? -21.422 -0.72 2.848 1 96.88 197 GLY B CA 1
ATOM 4261 C C . GLY B 1 197 ? -22.859 -1.021 3.238 1 96.88 197 GLY B C 1
ATOM 4262 O O . GLY B 1 197 ? -23.5 -0.22 3.916 1 96.88 197 GLY B O 1
ATOM 4263 N N . TYR B 1 198 ? -23.359 -2.164 2.836 1 97.62 198 TYR B N 1
ATOM 4264 C CA . TYR B 1 198 ? -24.719 -2.586 3.174 1 97.62 198 TYR B CA 1
ATOM 4265 C C . TYR B 1 198 ? -24.844 -2.852 4.668 1 97.62 198 TYR B C 1
ATOM 4267 O O . TYR B 1 198 ? -25.781 -2.373 5.309 1 97.62 198 TYR B O 1
ATOM 4275 N N . VAL B 1 199 ? -23.891 -3.559 5.203 1 97.81 199 VAL B N 1
ATOM 4276 C CA . VAL B 1 199 ? -23.891 -3.906 6.621 1 97.81 199 VAL B CA 1
ATOM 4277 C C . VAL B 1 199 ? -23.891 -2.635 7.465 1 97.81 199 VAL B C 1
ATOM 4279 O O . VAL B 1 199 ? -24.641 -2.521 8.43 1 97.81 199 VAL B O 1
ATOM 4282 N N . PHE B 1 200 ? -23.094 -1.684 7.055 1 98.25 200 PHE B N 1
ATOM 4283 C CA . PHE B 1 200 ? -22.906 -0.451 7.809 1 98.25 200 PHE B CA 1
ATOM 4284 C C . PHE B 1 200 ? -24.156 0.419 7.734 1 98.25 200 PHE B C 1
ATOM 4286 O O . PHE B 1 200 ? -24.672 0.868 8.766 1 98.25 200 PHE B O 1
ATOM 4293 N N . VAL B 1 201 ? -24.672 0.663 6.566 1 98.38 201 VAL B N 1
ATOM 4294 C CA . VAL B 1 201 ? -25.828 1.531 6.367 1 98.38 201 VAL B CA 1
ATOM 4295 C C . VAL B 1 201 ? -27.062 0.918 7.039 1 98.38 201 VAL B C 1
ATOM 4297 O O . VAL B 1 201 ? -27.844 1.623 7.68 1 98.38 201 VAL B O 1
ATOM 4300 N N . ASP B 1 202 ? -27.25 -0.405 6.891 1 98.31 202 ASP B N 1
ATOM 4301 C CA . ASP B 1 202 ? -28.375 -1.079 7.523 1 98.31 202 ASP B CA 1
ATOM 4302 C C . ASP B 1 202 ? -28.328 -0.911 9.039 1 98.31 202 ASP B C 1
ATOM 4304 O O . ASP B 1 202 ? -29.359 -0.621 9.664 1 98.31 202 ASP B O 1
ATOM 4308 N N . ARG B 1 203 ? -27.156 -1.055 9.602 1 98.75 203 ARG B N 1
ATOM 4309 C CA . ARG B 1 203 ? -27.047 -0.909 11.047 1 98.75 203 ARG B CA 1
ATOM 4310 C C . ARG B 1 203 ? -27.266 0.54 11.477 1 98.75 203 ARG B C 1
ATOM 4312 O O . ARG B 1 203 ? -27.844 0.803 12.523 1 98.75 203 ARG B O 1
ATOM 4319 N N . CYS B 1 204 ? -26.75 1.474 10.672 1 98.75 204 CYS B N 1
ATOM 4320 C CA . CYS B 1 204 ? -27.016 2.881 10.961 1 98.75 204 CYS B CA 1
ATOM 4321 C C . CYS B 1 204 ? -28.516 3.164 10.977 1 98.75 204 CYS B C 1
ATOM 4323 O O . CYS B 1 204 ? -29.016 3.854 11.875 1 98.75 204 CYS B O 1
ATOM 4325 N N . ARG B 1 205 ? -29.188 2.646 10.016 1 98.69 205 ARG B N 1
ATOM 4326 C CA . ARG B 1 205 ? -30.625 2.816 9.914 1 98.69 205 ARG B CA 1
ATOM 4327 C C . ARG B 1 205 ? -31.344 2.246 11.141 1 98.69 205 ARG B C 1
ATOM 4329 O O . ARG B 1 205 ? -32.219 2.893 11.719 1 98.69 205 ARG B O 1
ATOM 4336 N N . GLU B 1 206 ? -30.969 1.083 11.531 1 98.69 206 GLU B N 1
ATOM 4337 C CA . GLU B 1 206 ? -31.562 0.425 12.695 1 98.69 206 GLU B CA 1
ATOM 4338 C C . GLU B 1 206 ? -31.281 1.207 13.969 1 98.69 206 GLU B C 1
ATOM 4340 O O . GLU B 1 206 ? -32.156 1.371 14.812 1 98.69 206 GLU B O 1
ATOM 4345 N N . ALA B 1 207 ? -30.047 1.619 14.141 1 98.75 207 ALA B N 1
ATOM 4346 C CA . ALA B 1 207 ? -29.641 2.363 15.328 1 98.75 207 ALA B CA 1
ATOM 4347 C C . ALA B 1 207 ? -30.422 3.676 15.445 1 98.75 207 ALA B C 1
ATOM 4349 O O . ALA B 1 207 ? -30.891 4.035 16.531 1 98.75 207 ALA B O 1
ATOM 4350 N N . LEU B 1 208 ? -30.547 4.391 14.336 1 98.69 208 LEU B N 1
ATOM 4351 C CA . LEU B 1 208 ? -31.312 5.629 14.32 1 98.69 208 LEU B CA 1
ATOM 4352 C C . LEU B 1 208 ? -32.781 5.352 14.641 1 98.69 208 LEU B C 1
ATOM 4354 O O . LEU B 1 208 ? -33.406 6.07 15.445 1 98.69 208 LEU B O 1
ATOM 4358 N N . ALA B 1 209 ? -33.312 4.312 14.062 1 98.56 209 ALA B N 1
ATOM 4359 C CA . ALA B 1 209 ? -34.688 3.941 14.281 1 98.56 209 ALA B CA 1
ATOM 4360 C C . ALA B 1 209 ? -34.969 3.65 15.758 1 98.56 209 ALA B C 1
ATOM 4362 O O . ALA B 1 209 ? -36.031 3.975 16.281 1 98.56 209 ALA B O 1
ATOM 4363 N N . ALA B 1 210 ? -34.031 3.041 16.359 1 98.38 210 ALA B N 1
ATOM 4364 C CA . ALA B 1 210 ? -34.125 2.725 17.781 1 98.38 210 ALA B CA 1
ATOM 4365 C C . ALA B 1 210 ? -34.281 3.994 18.625 1 98.38 210 ALA B C 1
ATOM 4367 O O . ALA B 1 210 ? -34.812 3.963 19.734 1 98.38 210 ALA B O 1
ATOM 4368 N N . HIS B 1 211 ? -33.844 5.098 18.109 1 98 211 HIS B N 1
ATOM 4369 C CA . HIS B 1 211 ? -33.969 6.387 18.781 1 98 211 HIS B CA 1
ATOM 4370 C C . HIS B 1 211 ? -35.125 7.191 18.219 1 98 211 HIS B C 1
ATOM 4372 O O . HIS B 1 211 ? -35.25 8.383 18.5 1 98 211 HIS B O 1
ATOM 4378 N N . GLY B 1 212 ? -35.844 6.551 17.312 1 98.19 212 GLY B N 1
ATOM 4379 C CA . GLY B 1 212 ? -37 7.207 16.719 1 98.19 212 GLY B CA 1
ATOM 4380 C C . GLY B 1 212 ? -36.656 8.148 15.594 1 98.19 212 GLY B C 1
ATOM 4381 O O . GLY B 1 212 ? -37.406 9.07 15.281 1 98.19 212 GLY B O 1
ATOM 4382 N N . LEU B 1 213 ? -35.5 8.031 15.047 1 98.12 213 LEU B N 1
ATOM 4383 C CA . LEU B 1 213 ? -35.031 8.906 13.977 1 98.12 213 LEU B CA 1
ATOM 4384 C C . LEU B 1 213 ? -34.906 8.133 12.672 1 98.12 213 LEU B C 1
ATOM 4386 O O . LEU B 1 213 ? -34.5 6.965 12.672 1 98.12 213 LEU B O 1
ATOM 4390 N N . PRO B 1 214 ? -35.188 8.711 11.555 1 97.75 214 PRO B N 1
ATOM 4391 C CA . PRO B 1 214 ? -34.969 8.07 10.258 1 97.75 214 PRO B CA 1
ATOM 4392 C C . PRO B 1 214 ? -33.562 8.336 9.695 1 97.75 214 PRO B C 1
ATOM 4394 O O . PRO B 1 214 ? -32.969 9.352 10.023 1 97.75 214 PRO B O 1
ATOM 4397 N N . LEU B 1 215 ? -33.125 7.453 8.922 1 98.31 215 LEU B N 1
ATOM 4398 C CA . LEU B 1 215 ? -31.984 7.75 8.047 1 98.31 215 LEU B CA 1
ATOM 4399 C C . LEU B 1 215 ? -32.469 8.141 6.652 1 98.31 215 LEU B C 1
ATOM 4401 O O . LEU B 1 215 ? -32.906 7.293 5.883 1 98.31 215 LEU B O 1
ATOM 4405 N N . GLU B 1 216 ? -32.375 9.398 6.371 1 97.25 216 GLU B N 1
ATOM 4406 C CA . GLU B 1 216 ? -32.812 9.891 5.07 1 97.25 216 GLU B CA 1
ATOM 4407 C C . GLU B 1 216 ? -31.875 9.438 3.961 1 97.25 216 GLU B C 1
ATOM 4409 O O . GLU B 1 216 ? -30.641 9.445 4.133 1 97.25 216 GLU B O 1
ATOM 4414 N N . GLU B 1 217 ? -32.438 9.07 2.822 1 96.88 217 GLU B N 1
ATOM 4415 C CA . GLU B 1 217 ? -31.625 8.555 1.713 1 96.88 217 GLU B CA 1
ATOM 4416 C C . GLU B 1 217 ? -30.656 9.609 1.197 1 96.88 217 GLU B C 1
ATOM 4418 O O . GLU B 1 217 ? -29.547 9.273 0.76 1 96.88 217 GLU B O 1
ATOM 4423 N N . GLU B 1 218 ? -31 10.852 1.299 1 96.44 218 GLU B N 1
ATOM 4424 C CA . GLU B 1 218 ? -30.156 11.93 0.795 1 96.44 218 GLU B CA 1
ATOM 4425 C C . GLU B 1 218 ? -28.922 12.125 1.674 1 96.44 218 GLU B C 1
ATOM 4427 O O . GLU B 1 218 ? -27.953 12.781 1.271 1 96.44 218 GLU B O 1
ATOM 4432 N N . LEU B 1 219 ? -28.953 11.523 2.891 1 98.06 219 LEU B N 1
ATOM 4433 C CA . LEU B 1 219 ? -27.828 11.672 3.818 1 98.06 219 LEU B CA 1
ATOM 4434 C C . LEU B 1 219 ? -26.891 10.477 3.744 1 98.06 219 LEU B C 1
ATOM 4436 O O . LEU B 1 219 ? -25.953 10.359 4.539 1 98.06 219 LEU B O 1
ATOM 4440 N N . ILE B 1 220 ? -27.188 9.586 2.803 1 98.38 220 ILE B N 1
ATOM 4441 C CA . ILE B 1 220 ? -26.297 8.477 2.521 1 98.38 220 ILE B CA 1
ATOM 4442 C C . ILE B 1 220 ? -25.406 8.812 1.326 1 98.38 220 ILE B C 1
ATOM 4444 O O . ILE B 1 220 ? -25.875 8.859 0.188 1 98.38 220 ILE B O 1
ATOM 4448 N N . PHE B 1 221 ? -24.109 9 1.571 1 98.12 221 PHE B N 1
ATOM 4449 C CA . PHE B 1 221 ? -23.172 9.43 0.531 1 98.12 221 PHE B CA 1
ATOM 4450 C C . PHE B 1 221 ? -22.312 8.266 0.065 1 98.12 221 PHE B C 1
ATOM 4452 O O . PHE B 1 221 ? -21.75 7.531 0.885 1 98.12 221 PHE B O 1
ATOM 4459 N N . ARG B 1 222 ? -22.188 8.109 -1.202 1 95.38 222 ARG B N 1
ATOM 4460 C CA . ARG B 1 222 ? -21.312 7.113 -1.805 1 95.38 222 ARG B CA 1
ATOM 4461 C C . ARG B 1 222 ? -19.969 7.73 -2.189 1 95.38 222 ARG B C 1
ATOM 4463 O O . ARG B 1 222 ? -19.922 8.844 -2.719 1 95.38 222 ARG B O 1
ATOM 4470 N N . SER B 1 223 ? -18.922 7 -1.813 1 89.62 223 SER B N 1
ATOM 4471 C CA . SER B 1 223 ? -17.625 7.613 -2.049 1 89.62 223 SER B CA 1
ATOM 4472 C C . SER B 1 223 ? -16.625 6.605 -2.613 1 89.62 223 SER B C 1
ATOM 4474 O O . SER B 1 223 ? -16.688 5.418 -2.281 1 89.62 223 SER B O 1
ATOM 4476 N N . THR B 1 224 ? -15.734 7.16 -3.521 1 85.62 224 THR B N 1
ATOM 4477 C CA . THR B 1 224 ? -14.492 6.438 -3.771 1 85.62 224 THR B CA 1
ATOM 4478 C C . THR B 1 224 ? -13.594 6.465 -2.537 1 85.62 224 THR B C 1
ATOM 4480 O O . THR B 1 224 ? -13.602 7.438 -1.778 1 85.62 224 THR B O 1
ATOM 4483 N N . PRO B 1 225 ? -12.891 5.441 -2.344 1 83.5 225 PRO B N 1
ATOM 4484 C CA . PRO B 1 225 ? -12.102 5.324 -1.115 1 83.5 225 PRO B CA 1
ATOM 4485 C C . PRO B 1 225 ? -10.773 6.074 -1.193 1 83.5 225 PRO B C 1
ATOM 4487 O O . PRO B 1 225 ? -9.711 5.469 -1.051 1 83.5 225 PRO B O 1
ATOM 4490 N N . ASN B 1 226 ? -10.812 7.309 -1.365 1 81.69 226 ASN B N 1
ATOM 4491 C CA . ASN B 1 226 ? -9.625 8.148 -1.448 1 81.69 226 ASN B CA 1
ATOM 4492 C C . ASN B 1 226 ? -9.922 9.578 -1.01 1 81.69 226 ASN B C 1
ATOM 4494 O O . ASN B 1 226 ? -11.047 9.891 -0.604 1 81.69 226 ASN B O 1
ATOM 4498 N N . GLU B 1 227 ? -8.953 10.367 -1.049 1 81.62 227 GLU B N 1
ATOM 4499 C CA . GLU B 1 227 ? -9.078 11.742 -0.583 1 81.62 227 GLU B CA 1
ATOM 4500 C C . GLU B 1 227 ? -10.086 12.516 -1.429 1 81.62 227 GLU B C 1
ATOM 4502 O O . GLU B 1 227 ? -10.875 13.305 -0.899 1 81.62 227 GLU B O 1
ATOM 4507 N N . THR B 1 228 ? -10.047 12.344 -2.715 1 83.25 228 THR B N 1
ATOM 4508 C CA . THR B 1 228 ? -10.961 13.023 -3.617 1 83.25 228 THR B CA 1
ATOM 4509 C C . THR B 1 228 ? -12.406 12.68 -3.281 1 83.25 228 THR B C 1
ATOM 4511 O O . THR B 1 228 ? -13.289 13.547 -3.322 1 83.25 228 THR B O 1
ATOM 4514 N N . GLY B 1 229 ? -12.586 11.453 -3 1 88.56 229 GLY B N 1
ATOM 4515 C CA . GLY B 1 229 ? -13.922 11.039 -2.594 1 88.56 229 GLY B CA 1
ATOM 4516 C C . GLY B 1 229 ? -14.414 11.75 -1.348 1 88.56 229 GLY B C 1
ATOM 4517 O O . GLY B 1 229 ? -15.562 12.18 -1.29 1 88.56 229 GLY B O 1
ATOM 4518 N N . GLY B 1 230 ? -13.531 11.883 -0.35 1 92.12 230 GLY B N 1
ATOM 4519 C CA . GLY B 1 230 ? -13.883 12.609 0.864 1 92.12 230 GLY B CA 1
ATOM 4520 C C . GLY B 1 230 ? -14.172 14.078 0.623 1 92.12 230 GLY B C 1
ATOM 4521 O O . GLY B 1 230 ? -15.117 14.625 1.188 1 92.12 230 GLY B O 1
ATOM 4522 N N . TYR B 1 231 ? -13.398 14.656 -0.22 1 91.25 231 TYR B N 1
ATOM 4523 C CA . TYR B 1 231 ? -13.57 16.062 -0.572 1 91.25 231 TYR B CA 1
ATOM 4524 C C . TYR B 1 231 ? -14.922 16.297 -1.231 1 91.25 231 TYR B C 1
ATOM 4526 O O . TYR B 1 231 ? -15.633 17.25 -0.886 1 91.25 231 TYR B O 1
ATOM 4534 N N . GLN B 1 232 ? -15.258 15.445 -2.125 1 94.44 232 GLN B N 1
ATOM 4535 C CA . GLN B 1 232 ? -16.531 15.562 -2.844 1 94.44 232 GLN B CA 1
ATOM 4536 C C . GLN B 1 232 ? -17.719 15.414 -1.896 1 94.44 232 GLN B C 1
ATOM 4538 O O . GLN B 1 232 ? -18.703 16.141 -2.008 1 94.44 232 GLN B O 1
ATOM 4543 N N . ILE B 1 233 ? -17.578 14.539 -0.968 1 96.88 233 ILE B N 1
ATOM 4544 C CA . ILE B 1 233 ? -18.656 14.328 -0.004 1 96.88 233 ILE B CA 1
ATOM 4545 C C . ILE B 1 233 ? -18.844 15.586 0.837 1 96.88 233 ILE B C 1
ATOM 4547 O O . ILE B 1 233 ? -19.969 16 1.095 1 96.88 233 ILE B O 1
ATOM 4551 N N . ALA B 1 234 ? -17.766 16.141 1.29 1 97.31 234 ALA B N 1
ATOM 4552 C CA . ALA B 1 234 ? -17.844 17.375 2.07 1 97.31 234 ALA B CA 1
ATOM 4553 C C . ALA B 1 234 ? -18.578 18.469 1.294 1 97.31 234 ALA B C 1
ATOM 4555 O O . ALA B 1 234 ? -19.469 19.141 1.835 1 97.31 234 ALA B O 1
ATOM 4556 N N . ARG B 1 235 ? -18.297 18.594 0.058 1 96.81 235 ARG B N 1
ATOM 4557 C CA . ARG B 1 235 ? -18.906 19.625 -0.782 1 96.81 235 ARG B CA 1
ATOM 4558 C C . ARG B 1 235 ? -20.406 19.359 -0.958 1 96.81 235 ARG B C 1
ATOM 4560 O O . ARG B 1 235 ? -21.219 20.266 -0.869 1 96.81 235 ARG B O 1
ATOM 4567 N N . GLU B 1 236 ? -20.719 18.141 -1.248 1 97.38 236 GLU B N 1
ATOM 4568 C CA . GLU B 1 236 ? -22.125 17.766 -1.416 1 97.38 236 GLU B CA 1
ATOM 4569 C C . GLU B 1 236 ? -22.906 17.984 -0.13 1 97.38 236 GLU B C 1
ATOM 4571 O O . GLU B 1 236 ? -24.047 18.469 -0.166 1 97.38 236 GLU B O 1
ATOM 4576 N N . LEU B 1 237 ? -22.297 17.578 0.969 1 97.56 237 LEU B N 1
ATOM 4577 C CA . LEU B 1 237 ? -22.922 17.734 2.277 1 97.56 237 LEU B CA 1
ATOM 4578 C C . LEU B 1 237 ? -23.219 19.203 2.576 1 97.56 237 LEU B C 1
ATOM 4580 O O . LEU B 1 237 ? -24.312 19.531 3.051 1 97.56 237 LEU B O 1
ATOM 4584 N N . LEU B 1 238 ? -22.328 20.062 2.27 1 96.81 238 LEU B N 1
ATOM 4585 C CA . LEU B 1 238 ? -22.453 21.484 2.562 1 96.81 238 LEU B CA 1
ATOM 4586 C C . LEU B 1 238 ? -23.469 22.141 1.65 1 96.81 238 LEU B C 1
ATOM 4588 O O . LEU B 1 238 ? -23.969 23.234 1.947 1 96.81 238 LEU B O 1
ATOM 4592 N N . ALA B 1 239 ? -23.781 21.484 0.561 1 95.88 239 ALA B N 1
ATOM 4593 C CA . ALA B 1 239 ? -24.719 22.031 -0.413 1 95.88 239 ALA B CA 1
ATOM 4594 C C . ALA B 1 239 ? -26.156 21.719 -0.019 1 95.88 239 ALA B C 1
ATOM 4596 O O . ALA B 1 239 ? -27.094 22.297 -0.56 1 95.88 239 ALA B O 1
ATOM 4597 N N . ILE B 1 240 ? -26.312 20.828 0.909 1 95.31 240 ILE B N 1
ATOM 4598 C CA . ILE B 1 240 ? -27.656 20.469 1.361 1 95.31 240 ILE B CA 1
ATOM 4599 C C . ILE B 1 240 ? -28.266 21.625 2.133 1 95.31 240 ILE B C 1
ATOM 4601 O O . ILE B 1 240 ? -27.594 22.266 2.943 1 95.31 240 ILE B O 1
ATOM 4605 N N . LYS B 1 241 ? -29.516 21.922 1.867 1 91.38 241 LYS B N 1
ATOM 4606 C CA . LYS B 1 241 ? -30.203 23.031 2.512 1 91.38 241 LYS B CA 1
ATOM 4607 C C . LYS B 1 241 ? -30.312 22.812 4.02 1 91.38 241 LYS B C 1
ATOM 4609 O O . LYS B 1 241 ? -29.828 23.641 4.805 1 91.38 241 LYS B O 1
ATOM 4614 N N . ASP B 1 242 ? -30.969 21.75 4.398 1 93 242 ASP B N 1
ATOM 4615 C CA . ASP B 1 242 ? -31 21.359 5.801 1 93 242 ASP B CA 1
ATOM 4616 C C . ASP B 1 242 ? -29.844 20.422 6.141 1 93 242 ASP B C 1
ATOM 4618 O O . ASP B 1 242 ? -30.031 19.203 6.18 1 93 242 ASP B O 1
ATOM 4622 N N . ARG B 1 243 ? -28.734 21 6.512 1 94.19 243 ARG B N 1
ATOM 4623 C CA . ARG B 1 243 ? -27.469 20.266 6.656 1 94.19 243 ARG B CA 1
ATOM 4624 C C . ARG B 1 243 ? -27.516 19.344 7.875 1 94.19 243 ARG B C 1
ATOM 4626 O O . ARG B 1 243 ? -28.047 19.719 8.922 1 94.19 243 ARG B O 1
ATOM 4633 N N . PRO B 1 244 ? -27 18.219 7.691 1 97.06 244 PRO B N 1
ATOM 4634 C CA . PRO B 1 244 ? -26.781 17.422 8.906 1 97.06 244 PRO B CA 1
ATOM 4635 C C . PRO B 1 244 ? -25.766 18.047 9.852 1 97.06 244 PRO B C 1
ATOM 4637 O O . PRO B 1 244 ? -24.906 18.828 9.414 1 97.06 244 PRO B O 1
ATOM 4640 N N . THR B 1 245 ? -25.922 17.734 11.062 1 97.19 245 THR B N 1
ATOM 4641 C CA . THR B 1 245 ? -25.031 18.297 12.055 1 97.19 245 THR B CA 1
ATOM 4642 C C . THR B 1 245 ? -23.922 17.312 12.414 1 97.19 245 THR B C 1
ATOM 4644 O O . THR B 1 245 ? -23.031 17.625 13.195 1 97.19 245 THR B O 1
ATOM 4647 N N . ALA B 1 246 ? -24.016 16.062 11.852 1 98.38 246 ALA B N 1
ATOM 4648 C CA . ALA B 1 246 ? -23 15.055 12.094 1 98.38 246 ALA B CA 1
ATOM 4649 C C . ALA B 1 246 ? -22.766 14.188 10.859 1 98.38 246 ALA B C 1
ATOM 4651 O O . ALA B 1 246 ? -23.656 14.07 10.008 1 98.38 246 ALA B O 1
ATOM 4652 N N . ALA B 1 247 ? -21.562 13.641 10.75 1 98.5 247 ALA B N 1
ATOM 4653 C CA . ALA B 1 247 ? -21.203 12.734 9.664 1 98.5 247 ALA B CA 1
ATOM 4654 C C . ALA B 1 247 ? -20.391 11.547 10.188 1 98.5 247 ALA B C 1
ATOM 4656 O O . ALA B 1 247 ? -19.5 11.719 11.023 1 98.5 247 ALA B O 1
ATOM 4657 N N . LEU B 1 248 ? -20.781 10.422 9.734 1 98.31 248 LEU B N 1
ATOM 4658 C CA . LEU B 1 248 ? -20.078 9.18 10.031 1 98.31 248 LEU B CA 1
ATOM 4659 C C . LEU B 1 248 ? -19.375 8.648 8.789 1 98.31 248 LEU B C 1
ATOM 4661 O O . LEU B 1 248 ? -20.016 8.297 7.797 1 98.31 248 LEU B O 1
ATOM 4665 N N . LEU B 1 249 ? -18.016 8.547 8.852 1 96.81 249 LEU B N 1
ATOM 4666 C CA . LEU B 1 249 ? -17.203 8.117 7.723 1 96.81 249 LEU B CA 1
ATOM 4667 C C . LEU B 1 249 ? -16.766 6.668 7.887 1 96.81 249 LEU B C 1
ATOM 4669 O O . LEU B 1 249 ? -16 6.344 8.797 1 96.81 249 LEU B O 1
ATOM 4673 N N . VAL B 1 250 ? -17.125 5.852 6.938 1 95.19 250 VAL B N 1
ATOM 4674 C CA . VAL B 1 250 ? -16.891 4.422 7.113 1 95.19 250 VAL B CA 1
ATOM 4675 C C . VAL B 1 250 ? -15.492 4.059 6.617 1 95.19 250 VAL B C 1
ATOM 4677 O O . VAL B 1 250 ? -14.883 3.111 7.117 1 95.19 250 VAL B O 1
ATOM 4680 N N . ASN B 1 251 ? -14.977 4.793 5.645 1 91.06 251 ASN B N 1
ATOM 4681 C CA . ASN B 1 251 ? -13.656 4.516 5.09 1 91.06 251 ASN B CA 1
ATOM 4682 C C . ASN B 1 251 ? -12.602 5.473 5.645 1 91.06 251 ASN B C 1
ATOM 4684 O O . ASN B 1 251 ? -12.797 6.688 5.648 1 91.06 251 ASN B O 1
ATOM 4688 N N . GLU B 1 252 ? -11.5 4.941 6.023 1 87.06 252 GLU B N 1
ATOM 4689 C CA . GLU B 1 252 ? -10.477 5.727 6.715 1 87.06 252 GLU B CA 1
ATOM 4690 C C . GLU B 1 252 ? -9.773 6.684 5.758 1 87.06 252 GLU B C 1
ATOM 4692 O O . GLU B 1 252 ? -9.258 7.719 6.176 1 87.06 252 GLU B O 1
ATOM 4697 N N . THR B 1 253 ? -9.789 6.398 4.48 1 82.56 253 THR B N 1
ATOM 4698 C CA . THR B 1 253 ? -9 7.168 3.525 1 82.56 253 THR B CA 1
ATOM 4699 C C . THR B 1 253 ? -9.742 8.43 3.105 1 82.56 253 THR B C 1
ATOM 4701 O O . THR B 1 253 ? -9.156 9.328 2.49 1 82.56 253 THR B O 1
ATOM 4704 N N . ILE B 1 254 ? -10.953 8.586 3.461 1 88.06 254 ILE B N 1
ATOM 4705 C CA . ILE B 1 254 ? -11.719 9.727 2.955 1 88.06 254 ILE B CA 1
ATOM 4706 C C . ILE B 1 254 ? -11.656 10.875 3.959 1 88.06 254 ILE B C 1
ATOM 4708 O O . ILE B 1 254 ? -12.023 12.008 3.639 1 88.06 254 ILE B O 1
ATOM 4712 N N . ALA B 1 255 ? -11.195 10.609 5.168 1 89.31 255 ALA B N 1
ATOM 4713 C CA . ALA B 1 255 ? -11.242 11.594 6.25 1 89.31 255 ALA B CA 1
ATOM 4714 C C . ALA B 1 255 ? -10.477 12.859 5.875 1 89.31 255 ALA B C 1
ATOM 4716 O O . ALA B 1 255 ? -10.961 13.977 6.086 1 89.31 255 ALA B O 1
ATOM 4717 N N . ILE B 1 256 ? -9.344 12.688 5.305 1 83.38 256 ILE B N 1
ATOM 4718 C CA . ILE B 1 256 ? -8.5 13.836 4.988 1 83.38 256 ILE B CA 1
ATOM 4719 C C . ILE B 1 256 ? -9.203 14.734 3.98 1 83.38 256 ILE B C 1
ATOM 4721 O O . ILE B 1 256 ? -9.281 15.953 4.172 1 83.38 256 ILE B O 1
ATOM 4725 N N . GLY B 1 257 ? -9.656 14.117 2.887 1 85.75 257 GLY B N 1
ATOM 4726 C CA . GLY B 1 257 ? -10.391 14.891 1.895 1 85.75 257 GLY B CA 1
ATOM 4727 C C . GLY B 1 257 ? -11.641 15.547 2.449 1 85.75 257 GLY B C 1
ATOM 4728 O O . GLY B 1 257 ? -11.961 16.688 2.086 1 85.75 257 GLY B O 1
ATOM 4729 N N . PHE B 1 258 ? -12.297 14.859 3.307 1 94 258 PHE B N 1
ATOM 4730 C CA . PHE B 1 258 ? -13.5 15.383 3.939 1 94 258 PHE B CA 1
ATOM 4731 C C . PHE B 1 258 ? -13.172 16.625 4.762 1 94 258 PHE B C 1
ATOM 4733 O O . PHE B 1 258 ? -13.859 17.641 4.648 1 94 258 PHE B O 1
ATOM 4740 N N . TYR B 1 259 ? -12.125 16.625 5.57 1 91.69 259 TYR B N 1
ATOM 4741 C CA . TYR B 1 259 ? -11.664 17.766 6.367 1 91.69 259 TYR B CA 1
ATOM 4742 C C . TYR B 1 259 ? -11.305 18.953 5.477 1 91.69 259 TYR B C 1
ATOM 4744 O O . TYR B 1 259 ? -11.633 20.094 5.801 1 91.69 259 TYR B O 1
ATOM 4752 N N . GLN B 1 260 ? -10.672 18.641 4.414 1 86.94 260 GLN B N 1
ATOM 4753 C CA . GLN B 1 260 ? -10.266 19.703 3.5 1 86.94 260 GLN B CA 1
ATOM 4754 C C . GLN B 1 260 ? -11.484 20.422 2.926 1 86.94 260 GLN B C 1
ATOM 4756 O O . GLN B 1 260 ? -11.516 21.656 2.889 1 86.94 260 GLN B O 1
ATOM 4761 N N . GLY B 1 261 ? -12.422 19.672 2.42 1 93.19 261 GLY B N 1
ATOM 4762 C CA . GLY B 1 261 ? -13.641 20.266 1.892 1 93.19 261 GLY B CA 1
ATOM 4763 C C . GLY B 1 261 ? -14.367 21.125 2.904 1 93.19 261 GLY B C 1
ATOM 4764 O O . GLY B 1 261 ? -14.859 22.203 2.566 1 93.19 261 GLY B O 1
ATOM 4765 N N . LEU B 1 262 ? -14.414 20.703 4.152 1 95.56 262 LEU B N 1
ATOM 4766 C CA . LEU B 1 262 ? -15.039 21.484 5.219 1 95.56 262 LEU B CA 1
ATOM 4767 C C . LEU B 1 262 ? -14.258 22.766 5.484 1 95.56 262 LEU B C 1
ATOM 4769 O O . LEU B 1 262 ? -14.844 23.844 5.594 1 95.56 262 LEU B O 1
ATOM 4773 N N . SER B 1 263 ? -12.992 22.562 5.578 1 91.56 263 SER B N 1
ATOM 4774 C CA . SER B 1 263 ? -12.117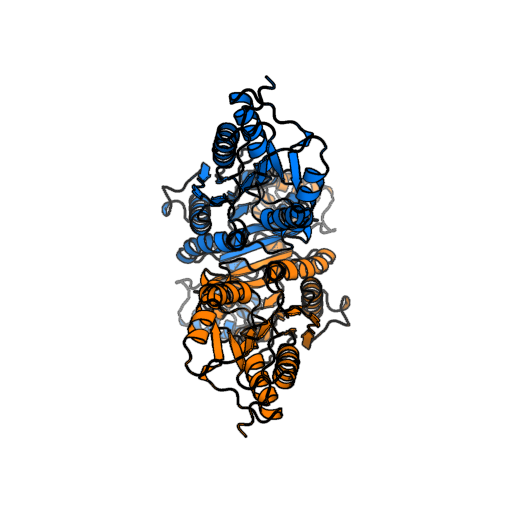 23.688 5.895 1 91.56 263 SER B CA 1
ATOM 4775 C C . SER B 1 263 ? -12.266 24.812 4.871 1 91.56 263 SER B C 1
ATOM 4777 O O . SER B 1 263 ? -12.305 25.984 5.23 1 91.56 263 SER B O 1
ATOM 4779 N N . GLU B 1 264 ? -12.352 24.484 3.648 1 90.69 264 GLU B N 1
ATOM 4780 C CA . GLU B 1 264 ? -12.469 25.453 2.568 1 90.69 264 GLU B CA 1
ATOM 4781 C C . GLU B 1 264 ? -13.766 26.25 2.684 1 90.69 264 GLU B C 1
ATOM 4783 O O . GLU B 1 264 ? -13.852 27.391 2.207 1 90.69 264 GLU B O 1
ATOM 4788 N N . ALA B 1 265 ? -14.711 25.672 3.291 1 95.06 265 ALA B N 1
ATOM 4789 C CA . ALA B 1 265 ? -16 26.328 3.461 1 95.06 265 ALA B CA 1
ATOM 4790 C C . ALA B 1 265 ? -16.094 27.016 4.824 1 95.06 265 ALA B C 1
ATOM 4792 O O . ALA B 1 265 ? -17.156 27.531 5.191 1 95.06 265 ALA B O 1
ATOM 4793 N N . GLY B 1 266 ? -15.008 26.906 5.59 1 94.88 266 GLY B N 1
ATOM 4794 C CA . GLY B 1 266 ? -14.992 27.516 6.906 1 94.88 266 GLY B CA 1
ATOM 4795 C C . GLY B 1 266 ? -15.75 26.719 7.949 1 94.88 266 GLY B C 1
ATOM 4796 O O . GLY B 1 266 ? -16.156 27.266 8.977 1 94.88 266 GLY B O 1
ATOM 4797 N N . VAL B 1 267 ? -16.031 25.484 7.715 1 96.12 267 VAL B N 1
ATOM 4798 C CA . VAL B 1 267 ? -16.734 24.594 8.641 1 96.12 267 VAL B CA 1
ATOM 4799 C C . VAL B 1 267 ? -15.711 23.766 9.414 1 96.12 267 VAL B C 1
ATOM 4801 O O . VAL B 1 267 ? -14.875 23.078 8.812 1 96.12 267 VAL B O 1
ATOM 4804 N N . ARG B 1 268 ? -15.789 23.75 10.695 1 95.56 268 ARG B N 1
ATOM 4805 C CA . ARG B 1 268 ? -14.805 23.062 11.531 1 95.56 268 ARG B CA 1
ATOM 4806 C C . ARG B 1 268 ? -15.43 21.859 12.234 1 95.56 268 ARG B C 1
ATOM 4808 O O . ARG B 1 268 ? -16.406 22 12.977 1 95.56 268 ARG B O 1
ATOM 4815 N N . PRO B 1 269 ? -14.812 20.766 12.047 1 96.81 269 PRO B N 1
ATOM 4816 C CA . PRO B 1 269 ? -15.266 19.609 12.836 1 96.81 269 PRO B CA 1
ATOM 4817 C C . PRO B 1 269 ? -15.164 19.844 14.336 1 96.81 269 PRO B C 1
ATOM 4819 O O . PRO B 1 269 ? -14.195 20.453 14.805 1 96.81 269 PRO B O 1
ATOM 4822 N N . GLY B 1 270 ? -16.141 19.266 15.023 1 96.75 270 GLY B N 1
ATOM 4823 C CA . GLY B 1 270 ? -16.141 19.438 16.469 1 96.75 270 GLY B CA 1
ATOM 4824 C C . GLY B 1 270 ? -16.812 20.719 16.906 1 96.75 270 GLY B C 1
ATOM 4825 O O . GLY B 1 270 ? -17.25 20.844 18.062 1 96.75 270 GLY B O 1
ATOM 4826 N N . ARG B 1 271 ? -16.906 21.719 16.062 1 96.19 271 ARG B N 1
ATOM 4827 C CA . ARG B 1 271 ? -17.531 23 16.359 1 96.19 271 ARG B CA 1
ATOM 4828 C C . ARG B 1 271 ? -18.797 23.203 15.539 1 96.19 271 ARG B C 1
ATOM 4830 O O . ARG B 1 271 ? -19.844 23.562 16.078 1 96.19 271 ARG B O 1
ATOM 4837 N N . ASP B 1 272 ? -18.719 23 14.195 1 96.31 272 ASP B N 1
ATOM 4838 C CA . ASP B 1 272 ? -19.828 23.281 13.289 1 96.31 272 ASP B CA 1
ATOM 4839 C C . ASP B 1 272 ? -20.5 22 12.812 1 96.31 272 ASP B C 1
ATOM 4841 O O . ASP B 1 272 ? -21.625 22.016 12.32 1 96.31 272 ASP B O 1
ATOM 4845 N N . ILE B 1 273 ? -19.766 20.922 12.922 1 97.75 273 ILE B N 1
ATOM 4846 C CA . ILE B 1 273 ? -20.25 19.594 12.555 1 97.75 273 ILE B CA 1
ATOM 4847 C C . ILE B 1 273 ? -19.5 18.531 13.359 1 97.75 273 ILE B C 1
ATOM 4849 O O . ILE B 1 273 ? -18.312 18.703 13.656 1 97.75 273 ILE B O 1
ATOM 4853 N N . ALA B 1 274 ? -20.219 17.5 13.742 1 98.38 274 ALA B N 1
ATOM 4854 C CA . ALA B 1 274 ? -19.578 16.375 14.398 1 98.38 274 ALA B CA 1
ATOM 4855 C C . ALA B 1 274 ? -19.156 15.312 13.383 1 98.38 274 ALA B C 1
ATOM 4857 O O . ALA B 1 274 ? -19.938 14.945 12.5 1 98.38 274 ALA B O 1
ATOM 4858 N N . VAL B 1 275 ? -17.875 14.836 13.484 1 98.25 275 VAL B N 1
ATOM 4859 C CA . VAL B 1 275 ? -17.359 13.844 12.539 1 98.25 275 VAL B CA 1
ATOM 4860 C C . VAL B 1 275 ? -16.766 12.664 13.305 1 98.25 275 VAL B C 1
ATOM 4862 O O . VAL B 1 275 ? -15.961 12.859 14.219 1 98.25 275 VAL B O 1
ATOM 4865 N N . ILE B 1 276 ? -17.203 11.492 13.039 1 98 276 ILE B N 1
ATOM 4866 C CA . ILE B 1 276 ? -16.609 10.25 13.523 1 98 276 ILE B CA 1
ATOM 4867 C C . ILE B 1 276 ? -16.219 9.367 12.336 1 98 276 ILE B C 1
ATOM 4869 O O . ILE B 1 276 ? -16.953 9.281 11.352 1 98 276 ILE B O 1
ATOM 4873 N N . GLY B 1 277 ? -15.078 8.812 12.398 1 96.69 277 GLY B N 1
ATOM 4874 C CA . GLY B 1 277 ? -14.641 7.961 11.305 1 96.69 277 GLY B CA 1
ATOM 4875 C C . GLY B 1 277 ? -13.773 6.805 11.773 1 96.69 277 GLY B C 1
ATOM 4876 O O . GLY B 1 277 ? -13.953 6.281 12.867 1 96.69 277 GLY B O 1
ATOM 4877 N N . ARG B 1 278 ? -12.969 6.34 10.906 1 93.38 278 ARG B N 1
ATOM 4878 C CA . ARG B 1 278 ? -12.016 5.277 11.211 1 93.38 278 ARG B CA 1
ATOM 4879 C C . ARG B 1 278 ? -10.586 5.809 11.234 1 93.38 278 ARG B C 1
ATOM 4881 O O . ARG B 1 278 ? -10.266 6.77 10.531 1 93.38 278 ARG B O 1
ATOM 4888 N N . TYR B 1 279 ? -9.805 5.078 11.906 1 88 279 TYR B N 1
ATOM 4889 C CA . TYR B 1 279 ? -8.43 5.516 12.102 1 88 279 TYR B CA 1
ATOM 4890 C C . TYR B 1 279 ? -7.59 5.25 10.859 1 88 279 TYR B C 1
ATOM 4892 O O . TYR B 1 279 ? -7.742 4.211 10.203 1 88 279 TYR B O 1
ATOM 4900 N N . SER B 1 280 ? -6.809 6.23 10.562 1 78.62 280 SER B N 1
ATOM 4901 C CA . SER B 1 280 ? -5.676 6.086 9.656 1 78.62 280 SER B CA 1
ATOM 4902 C C . SER B 1 280 ? -4.434 6.777 10.211 1 78.62 280 SER B C 1
ATOM 4904 O O . SER B 1 280 ? -4.539 7.703 11.023 1 78.62 280 SER B O 1
ATOM 4906 N N . PRO B 1 281 ? -3.281 6.32 9.805 1 69.31 281 PRO B N 1
ATOM 4907 C CA . PRO B 1 281 ? -2.076 7 10.281 1 69.31 281 PRO B CA 1
ATOM 4908 C C . PRO B 1 281 ? -2.092 8.5 9.992 1 69.31 281 PRO B C 1
ATOM 4910 O O . PRO B 1 281 ? -1.511 9.281 10.75 1 69.31 281 PRO B O 1
ATOM 4913 N N . HIS B 1 282 ? -2.883 8.844 9.07 1 67.25 282 HIS B N 1
ATOM 4914 C CA . HIS B 1 282 ? -2.945 10.242 8.656 1 67.25 282 HIS B CA 1
ATOM 4915 C C . HIS B 1 282 ? -3.908 11.031 9.539 1 67.25 282 HIS B C 1
ATOM 4917 O O . HIS B 1 282 ? -3.883 12.266 9.539 1 67.25 282 HIS B O 1
ATOM 4923 N N . ALA B 1 283 ? -4.715 10.359 10.258 1 68.69 283 ALA B N 1
ATOM 4924 C CA . ALA B 1 283 ? -5.723 11.016 11.094 1 68.69 283 ALA B CA 1
ATOM 4925 C C . ALA B 1 283 ? -5.07 11.844 12.195 1 68.69 283 ALA B C 1
ATOM 4927 O O . ALA B 1 283 ? -5.664 12.805 12.688 1 68.69 283 ALA B O 1
ATOM 4928 N N . HIS B 1 284 ? -3.836 11.477 12.43 1 65.75 284 HIS B N 1
ATOM 4929 C CA . HIS B 1 284 ? -3.121 12.164 13.5 1 65.75 284 HIS B CA 1
ATOM 4930 C C . HIS B 1 284 ? -2.832 13.617 13.125 1 65.75 284 HIS B C 1
ATOM 4932 O O . HIS B 1 284 ? -2.617 14.453 14.008 1 65.75 284 HIS B O 1
ATOM 4938 N N . PHE B 1 285 ? -2.99 13.922 11.875 1 67.62 285 PHE B N 1
ATOM 4939 C CA . PHE B 1 285 ? -2.605 15.258 11.43 1 67.62 285 PHE B CA 1
ATOM 4940 C C . PHE B 1 285 ? -3.836 16.125 11.211 1 67.62 285 PHE B C 1
ATOM 4942 O O . PHE B 1 285 ? -3.713 17.312 10.898 1 67.62 285 PHE B O 1
ATOM 4949 N N . LEU B 1 286 ? -4.906 15.484 11.422 1 81.19 286 LEU B N 1
ATOM 4950 C CA . LEU B 1 286 ? -6.137 16.25 11.242 1 81.19 286 LEU B CA 1
ATOM 4951 C C . LEU B 1 286 ? -6.363 17.188 12.414 1 81.19 286 LEU B C 1
ATOM 4953 O O . LEU B 1 286 ? -6.027 16.859 13.562 1 81.19 286 LEU B O 1
ATOM 4957 N N . SER B 1 287 ? -6.723 18.375 12.07 1 83.38 287 SER B N 1
ATOM 4958 C CA . SER B 1 287 ? -7.098 19.359 13.078 1 83.38 287 SER B CA 1
ATOM 4959 C C . SER B 1 287 ? -8.531 19.844 12.875 1 83.38 287 SER B C 1
ATOM 4961 O O . SER B 1 287 ? -8.867 20.406 11.836 1 83.38 287 SER B O 1
ATOM 4963 N N . PRO B 1 288 ? -9.359 19.641 13.961 1 90.56 288 PRO B N 1
ATOM 4964 C CA . PRO B 1 288 ? -9.125 18.938 15.227 1 90.56 288 PRO B CA 1
ATOM 4965 C C . PRO B 1 288 ? -8.914 17.438 15.039 1 90.56 288 PRO B C 1
ATOM 4967 O O . PRO B 1 288 ? -9.25 16.891 13.984 1 90.56 288 PRO B O 1
ATOM 4970 N N . PRO B 1 289 ? -8.32 16.797 16.062 1 90.38 289 PRO B N 1
ATOM 4971 C CA . PRO B 1 289 ? -8.117 15.352 15.977 1 90.38 289 PRO B CA 1
ATOM 4972 C C . PRO B 1 289 ? -9.43 14.586 15.781 1 90.38 289 PRO B C 1
ATOM 4974 O O . PRO B 1 289 ? -10.43 14.883 16.453 1 90.38 289 PRO B O 1
ATOM 4977 N N . LEU B 1 290 ? -9.352 13.609 14.977 1 94.44 290 LEU B N 1
ATOM 4978 C CA . LEU B 1 290 ? -10.539 12.852 14.586 1 94.44 290 LEU B CA 1
ATOM 4979 C C . LEU B 1 290 ? -10.914 11.836 15.656 1 94.44 290 LEU B C 1
ATOM 4981 O O . LEU B 1 290 ? -10.062 11.078 16.125 1 94.44 290 LEU B O 1
ATOM 4985 N N . THR B 1 291 ? -12.141 11.906 16.156 1 96.62 291 THR B N 1
ATOM 4986 C CA . THR B 1 291 ? -12.703 10.758 16.875 1 96.62 291 THR B CA 1
ATOM 4987 C C . THR B 1 291 ? -12.898 9.578 15.922 1 96.62 291 THR B C 1
ATOM 4989 O O . THR B 1 291 ? -13.57 9.695 14.898 1 96.62 291 THR B O 1
ATOM 4992 N N . CYS B 1 292 ? -12.227 8.453 16.25 1 96.06 292 CYS B N 1
ATOM 4993 C CA . CYS B 1 292 ? -12.211 7.398 15.234 1 96.06 292 CYS B CA 1
ATOM 4994 C C . CYS B 1 292 ? -12.148 6.02 15.875 1 96.06 292 CYS B C 1
ATOM 4996 O O . CYS B 1 292 ? -11.891 5.902 17.078 1 96.06 292 CYS B O 1
ATOM 4998 N N . PHE B 1 293 ? -12.516 5.043 15.109 1 97.12 293 PHE B N 1
ATOM 4999 C CA . PHE B 1 293 ? -12.383 3.646 15.516 1 97.12 293 PHE B CA 1
ATOM 5000 C C . PHE B 1 293 ? -11.047 3.074 15.039 1 97.12 293 PHE B C 1
ATOM 5002 O O . PHE B 1 293 ? -10.633 3.314 13.898 1 97.12 293 PHE B O 1
ATOM 5009 N N . ARG B 1 294 ? -10.422 2.381 15.938 1 94.06 294 ARG B N 1
ATOM 5010 C CA . ARG B 1 294 ? -9.102 1.828 15.664 1 94.06 294 ARG B CA 1
ATOM 5011 C C . ARG B 1 294 ? -9.086 0.316 15.867 1 94.06 294 ARG B C 1
ATOM 5013 O O . ARG B 1 294 ? -9.906 -0.223 16.625 1 94.06 294 ARG B O 1
ATOM 5020 N N . LEU B 1 295 ? -8.289 -0.387 15.109 1 93.5 295 LEU B N 1
ATOM 5021 C CA . LEU B 1 295 ? -8.031 -1.814 15.266 1 93.5 295 LEU B CA 1
ATOM 5022 C C . LEU B 1 295 ? -6.574 -2.143 14.945 1 93.5 295 LEU B C 1
ATOM 5024 O O . LEU B 1 295 ? -5.863 -1.32 14.359 1 93.5 295 LEU B O 1
ATOM 5028 N N . SER B 1 296 ? -6.145 -3.258 15.375 1 91.94 296 SER B N 1
ATOM 5029 C CA . SER B 1 296 ? -4.824 -3.738 14.984 1 91.94 296 SER B CA 1
ATOM 5030 C C . SER B 1 296 ? -4.879 -4.496 13.664 1 91.94 296 SER B C 1
ATOM 5032 O O . SER B 1 296 ? -5.352 -5.633 13.617 1 91.94 296 SER B O 1
ATOM 5034 N N . LEU B 1 297 ? -4.344 -3.896 12.664 1 90.19 297 LEU B N 1
ATOM 5035 C CA . LEU B 1 297 ? -4.332 -4.512 11.344 1 90.19 297 LEU B CA 1
ATOM 5036 C C . LEU B 1 297 ? -3.371 -5.695 11.305 1 90.19 297 LEU B C 1
ATOM 5038 O O . LEU B 1 297 ? -3.623 -6.68 10.602 1 90.19 297 LEU B O 1
ATOM 5042 N N . ARG B 1 298 ? -2.254 -5.586 12.031 1 90.94 298 ARG B N 1
ATOM 5043 C CA . ARG B 1 298 ? -1.312 -6.699 12.109 1 90.94 298 ARG B CA 1
ATOM 5044 C C . ARG B 1 298 ? -1.966 -7.93 12.727 1 90.94 298 ARG B C 1
ATOM 5046 O O . ARG B 1 298 ? -1.839 -9.039 12.203 1 90.94 298 ARG B O 1
ATOM 5053 N N . ASP B 1 299 ? -2.695 -7.711 13.82 1 95.31 299 ASP B N 1
ATOM 5054 C CA . ASP B 1 299 ? -3.377 -8.828 14.477 1 95.31 299 ASP B CA 1
ATOM 5055 C C . ASP B 1 299 ? -4.453 -9.422 13.57 1 95.31 299 ASP B C 1
ATOM 5057 O O . ASP B 1 299 ? -4.664 -10.633 13.562 1 95.31 299 ASP B O 1
ATOM 5061 N N . LEU B 1 300 ? -5.105 -8.555 12.898 1 95.88 300 LEU B N 1
ATOM 5062 C CA . LEU B 1 300 ? -6.074 -9.023 11.906 1 95.88 300 LEU B CA 1
ATOM 5063 C C . LEU B 1 300 ? -5.406 -9.914 10.867 1 95.88 300 LEU B C 1
ATOM 5065 O O . LEU B 1 300 ? -5.941 -10.969 10.516 1 95.88 300 LEU B O 1
ATOM 5069 N N . GLY B 1 301 ? -4.25 -9.508 10.367 1 95.81 301 GLY B N 1
ATOM 5070 C CA . GLY B 1 301 ? -3.492 -10.297 9.414 1 95.81 301 GLY B CA 1
ATOM 5071 C C . GLY B 1 301 ? -3.088 -11.656 9.953 1 95.81 301 GLY B C 1
ATOM 5072 O O . GLY B 1 301 ? -3.18 -12.664 9.25 1 95.81 301 GLY B O 1
ATOM 5073 N N . ILE B 1 302 ? -2.66 -11.68 11.172 1 96.19 302 ILE B N 1
ATOM 5074 C CA . ILE B 1 302 ? -2.291 -12.93 11.828 1 96.19 302 ILE B CA 1
ATOM 5075 C C . ILE B 1 302 ? -3.496 -13.867 11.867 1 96.19 302 ILE B C 1
ATOM 5077 O O . ILE B 1 302 ? -3.396 -15.031 11.469 1 96.19 302 ILE B O 1
ATOM 5081 N N . ALA B 1 303 ? -4.598 -13.32 12.258 1 97.44 303 ALA B N 1
ATOM 5082 C CA . ALA B 1 303 ? -5.812 -14.125 12.359 1 97.44 303 ALA B CA 1
ATOM 5083 C C . ALA B 1 303 ? -6.238 -14.656 10.992 1 97.44 303 ALA B C 1
ATOM 5085 O O . ALA B 1 303 ? -6.66 -15.805 10.875 1 97.44 303 ALA B O 1
ATOM 5086 N N . LEU B 1 304 ? -6.156 -13.836 9.977 1 97.75 304 LEU B N 1
ATOM 5087 C CA . LEU B 1 304 ? -6.508 -14.25 8.625 1 97.75 304 LEU B CA 1
ATOM 5088 C C . LEU B 1 304 ? -5.645 -15.422 8.172 1 97.75 304 LEU B C 1
ATOM 5090 O O . LEU B 1 304 ? -6.16 -16.406 7.637 1 97.75 304 LEU B O 1
ATOM 5094 N N . ALA B 1 305 ? -4.348 -15.305 8.383 1 97.69 305 ALA B N 1
ATOM 5095 C CA . ALA B 1 305 ? -3.4 -16.344 7.977 1 97.69 305 ALA B CA 1
ATOM 5096 C C . ALA B 1 305 ? -3.674 -17.641 8.703 1 97.69 305 ALA B C 1
ATOM 5098 O O . ALA B 1 305 ? -3.742 -18.703 8.086 1 97.69 305 ALA B O 1
ATOM 5099 N N . GLU B 1 306 ? -3.855 -17.531 10.016 1 97.81 306 GLU B N 1
ATOM 5100 C CA . GLU B 1 306 ? -4.121 -18.719 10.812 1 97.81 306 GLU B CA 1
ATOM 5101 C C . GLU B 1 306 ? -5.422 -19.406 10.391 1 97.81 306 GLU B C 1
ATOM 5103 O O . GLU B 1 306 ? -5.492 -20.625 10.312 1 97.81 306 GLU B O 1
ATOM 5108 N N . THR B 1 307 ? -6.375 -18.594 10.141 1 97.62 307 THR B N 1
ATOM 5109 C CA . THR B 1 307 ? -7.664 -19.125 9.711 1 97.62 307 THR B CA 1
ATOM 5110 C C . THR B 1 307 ? -7.539 -19.844 8.375 1 97.62 307 THR B C 1
ATOM 5112 O O . THR B 1 307 ? -8.031 -20.969 8.227 1 97.62 307 THR B O 1
ATOM 5115 N N . LEU B 1 308 ? -6.863 -19.25 7.402 1 97.75 308 LEU B N 1
ATOM 5116 C CA . LEU B 1 308 ? -6.664 -19.891 6.109 1 97.75 308 LEU B CA 1
ATOM 5117 C C . LEU B 1 308 ? -5.934 -21.219 6.27 1 97.75 308 LEU B C 1
ATOM 5119 O O . LEU B 1 308 ? -6.359 -22.234 5.723 1 97.75 308 LEU B O 1
ATOM 5123 N N . LEU B 1 309 ? -4.844 -21.203 7.023 1 96.69 309 LEU B N 1
ATOM 5124 C CA . LEU B 1 309 ? -4.02 -22.406 7.176 1 96.69 309 LEU B CA 1
ATOM 5125 C C . LEU B 1 309 ? -4.805 -23.516 7.852 1 96.69 309 LEU B C 1
ATOM 5127 O O . LEU B 1 309 ? -4.602 -24.703 7.551 1 96.69 309 LEU B O 1
ATOM 5131 N N . SER B 1 310 ? -5.719 -23.156 8.703 1 95.5 310 SER B N 1
ATOM 5132 C CA . SER B 1 310 ? -6.543 -24.156 9.375 1 95.5 310 SER B CA 1
ATOM 5133 C C . SER B 1 310 ? -7.441 -24.875 8.383 1 95.5 310 SER B C 1
ATOM 5135 O O . SER B 1 310 ? -7.953 -25.969 8.688 1 95.5 310 SER B O 1
ATOM 5137 N N . THR B 1 311 ? -7.703 -24.281 7.223 1 93.31 311 THR B N 1
ATOM 5138 C CA . THR B 1 311 ? -8.547 -24.891 6.207 1 93.31 311 THR B CA 1
ATOM 5139 C C . THR B 1 311 ? -7.719 -25.766 5.273 1 93.31 311 THR B C 1
ATOM 5141 O O . THR B 1 311 ? -8.266 -26.516 4.453 1 93.31 311 THR B O 1
ATOM 5144 N N . MET B 1 312 ? -6.449 -25.625 5.336 1 92.88 312 MET B N 1
ATOM 5145 C CA . MET B 1 312 ? -5.543 -26.375 4.477 1 92.88 312 MET B CA 1
ATOM 5146 C C . MET B 1 312 ? -5.082 -27.656 5.164 1 92.88 312 MET B C 1
ATOM 5148 O O . MET B 1 312 ? -4.508 -27.609 6.254 1 92.88 312 MET B O 1
ATOM 5152 N N . PRO B 1 313 ? -5.215 -28.766 4.555 1 88.38 313 PRO B N 1
ATOM 5153 C CA . PRO B 1 313 ? -4.902 -30.062 5.176 1 88.38 313 PRO B CA 1
ATOM 5154 C C . PRO B 1 313 ? -3.473 -30.125 5.711 1 88.38 313 PRO B C 1
ATOM 5156 O O . PRO B 1 313 ? -3.238 -30.672 6.789 1 88.38 313 PRO B O 1
ATOM 5159 N N . ALA B 1 314 ? -2.568 -29.562 5.059 1 89.69 314 ALA B N 1
ATOM 5160 C CA . ALA B 1 314 ? -1.156 -29.641 5.422 1 89.69 314 ALA B CA 1
ATOM 5161 C C . ALA B 1 314 ? -0.877 -28.891 6.723 1 89.69 314 ALA B C 1
ATOM 5163 O O . ALA B 1 314 ? 0.104 -29.188 7.414 1 89.69 314 ALA B O 1
ATOM 5164 N N . PHE B 1 315 ? -1.83 -27.938 7.113 1 93.81 315 PHE B N 1
ATOM 5165 C CA . PHE B 1 315 ? -1.51 -27.047 8.227 1 93.81 315 PHE B CA 1
ATOM 5166 C C . PHE B 1 315 ? -2.611 -27.078 9.281 1 93.81 315 PHE B C 1
ATOM 5168 O O . PHE B 1 315 ? -2.479 -26.469 10.344 1 93.81 315 PHE B O 1
ATOM 5175 N N . LYS B 1 316 ? -3.625 -27.812 9.102 1 91.94 316 LYS B N 1
ATOM 5176 C CA . LYS B 1 316 ? -4.84 -27.781 9.906 1 91.94 316 LYS B CA 1
ATOM 5177 C C . LYS B 1 316 ? -4.535 -28.062 11.375 1 91.94 316 LYS B C 1
ATOM 5179 O O . LYS B 1 316 ? -5.074 -27.422 12.273 1 91.94 316 LYS B O 1
ATOM 5184 N N . ASP B 1 317 ? -3.643 -28.891 11.609 1 92.81 317 ASP B N 1
ATOM 5185 C CA . ASP B 1 317 ? -3.359 -29.344 12.977 1 92.81 317 ASP B CA 1
ATOM 5186 C C . ASP B 1 317 ? -2.551 -28.297 13.734 1 92.81 317 ASP B C 1
ATOM 5188 O O . ASP B 1 317 ? -2.488 -28.312 14.961 1 92.81 317 ASP B O 1
ATOM 5192 N N . HIS B 1 318 ? -1.894 -27.422 13.031 1 93.88 318 HIS B N 1
ATOM 5193 C CA . HIS B 1 318 ? -1.102 -26.375 13.664 1 93.88 318 HIS B CA 1
ATOM 5194 C C . HIS B 1 318 ? -1.993 -25.281 14.219 1 93.88 318 HIS B C 1
ATOM 5196 O O . HIS B 1 318 ? -1.561 -24.484 15.07 1 93.88 318 HIS B O 1
ATOM 5202 N N . TYR B 1 319 ? -3.254 -25.219 13.719 1 94.56 319 TYR B N 1
ATOM 5203 C CA . TYR B 1 319 ? -4.129 -24.125 14.094 1 94.56 319 TYR B CA 1
ATOM 5204 C C . TYR B 1 319 ? -5.52 -24.625 14.461 1 94.56 319 TYR B C 1
ATOM 5206 O O . TYR B 1 319 ? -6.516 -24.188 13.875 1 94.56 319 TYR B O 1
ATOM 5214 N N . PRO B 1 320 ? -5.625 -25.375 15.477 1 87.75 320 PRO B N 1
ATOM 5215 C CA . PRO B 1 320 ? -6.902 -25.984 15.867 1 87.75 320 PRO B CA 1
ATOM 5216 C C . PRO B 1 320 ? -7.898 -24.953 16.406 1 87.75 320 PRO B C 1
ATOM 5218 O O . PRO B 1 320 ? -9.109 -25.188 16.391 1 87.75 320 PRO B O 1
ATOM 5221 N N . GLN B 1 321 ? -7.422 -23.844 16.828 1 87.12 321 GLN B N 1
ATOM 5222 C CA . GLN B 1 321 ? -8.297 -22.859 17.453 1 87.12 321 GLN B CA 1
ATOM 5223 C C . GLN B 1 321 ? -8.508 -21.656 16.531 1 87.12 321 GLN B C 1
ATOM 5225 O O . GLN B 1 321 ? -8.922 -20.594 16.984 1 87.12 321 GLN B O 1
ATOM 5230 N N . ALA B 1 322 ? -8.211 -21.906 15.25 1 86.44 322 ALA B N 1
ATOM 5231 C CA . ALA B 1 322 ? -8.367 -20.781 14.328 1 86.44 322 ALA B CA 1
ATOM 5232 C C . ALA B 1 322 ? -9.836 -20.359 14.219 1 86.44 322 ALA B C 1
ATOM 5234 O O . ALA B 1 322 ? -10.734 -21.203 14.344 1 86.44 322 ALA B O 1
ATOM 5235 N N . LEU B 1 323 ? -10.008 -19.094 13.961 1 82.19 323 LEU B N 1
ATOM 5236 C CA . LEU B 1 323 ? -11.352 -18.562 13.828 1 82.19 323 LEU B CA 1
ATOM 5237 C C . LEU B 1 323 ? -12 -19.031 12.539 1 82.19 323 LEU B C 1
ATOM 5239 O O . LEU B 1 323 ? -11.32 -19.234 11.531 1 82.19 323 LEU B O 1
ATOM 5243 N N . VAL B 1 324 ? -13.266 -19.328 12.477 1 82.94 324 VAL B N 1
ATOM 5244 C CA . VAL B 1 324 ? -13.953 -19.734 11.25 1 82.94 324 VAL B CA 1
ATOM 5245 C C . VAL B 1 324 ? -14.836 -18.594 10.758 1 82.94 324 VAL B C 1
ATOM 5247 O O . VAL B 1 324 ? -14.844 -18.266 9.57 1 82.94 324 VAL B O 1
ATOM 5250 N N . ASN B 1 325 ? -15.469 -17.875 11.461 1 92.31 325 ASN B N 1
ATOM 5251 C CA . ASN B 1 325 ? -16.312 -16.703 11.25 1 92.31 325 ASN B CA 1
ATOM 5252 C C . ASN B 1 325 ? -16.25 -15.758 12.445 1 92.31 325 ASN B C 1
ATOM 5254 O O . ASN B 1 325 ? -16.703 -16.094 13.531 1 92.31 325 ASN B O 1
ATOM 5258 N N . ALA B 1 326 ? -15.625 -14.672 12.141 1 95.44 326 ALA B N 1
ATOM 5259 C CA . ALA B 1 326 ? -15.438 -13.773 13.273 1 95.44 326 ALA B CA 1
ATOM 5260 C C . ALA B 1 326 ? -15.602 -12.312 12.852 1 95.44 326 ALA B C 1
ATOM 5262 O O . ALA B 1 326 ? -15.211 -11.93 11.75 1 95.44 326 ALA B O 1
ATOM 5263 N N . VAL B 1 327 ? -16.188 -11.578 13.742 1 96.88 327 VAL B N 1
ATOM 5264 C CA . VAL B 1 327 ? -16.266 -10.125 13.625 1 96.88 327 VAL B CA 1
ATOM 5265 C C . VAL B 1 327 ? -15.172 -9.477 14.469 1 96.88 327 VAL B C 1
ATOM 5267 O O . VAL B 1 327 ? -15.102 -9.703 15.68 1 96.88 327 VAL B O 1
ATOM 5270 N N . TRP B 1 328 ? -14.328 -8.727 13.805 1 96.44 328 TRP B N 1
ATOM 5271 C CA . TRP B 1 328 ? -13.148 -8.148 14.43 1 96.44 328 TRP B CA 1
ATOM 5272 C C . TRP B 1 328 ? -13.484 -6.832 15.125 1 96.44 328 TRP B C 1
ATOM 5274 O O . TRP B 1 328 ? -13.906 -5.875 14.469 1 96.44 328 TRP B O 1
ATOM 5284 N N . PRO B 1 329 ? -13.305 -6.738 16.375 1 95.5 329 PRO B N 1
ATOM 5285 C CA . PRO B 1 329 ? -13.719 -5.543 17.125 1 95.5 329 PRO B CA 1
ATOM 5286 C C . PRO B 1 329 ? -12.859 -4.324 16.797 1 95.5 329 PRO B C 1
ATOM 5288 O O . PRO B 1 329 ? -11.695 -4.469 16.422 1 95.5 329 PRO B O 1
ATOM 5291 N N . MET B 1 330 ? -13.477 -3.18 16.938 1 96.56 330 MET B N 1
ATOM 5292 C CA . MET B 1 330 ? -12.789 -1.896 16.812 1 96.56 330 MET B CA 1
ATOM 5293 C C . MET B 1 330 ? -13.016 -1.035 18.062 1 96.56 330 MET B C 1
ATOM 5295 O O . MET B 1 330 ? -14.109 -1.046 18.625 1 96.56 330 MET B O 1
ATOM 5299 N N . GLU B 1 331 ? -11.984 -0.318 18.422 1 96.75 331 GLU B N 1
ATOM 5300 C CA . GLU B 1 331 ? -12.062 0.515 19.609 1 96.75 331 GLU B CA 1
ATOM 5301 C C . GLU B 1 331 ? -12.25 1.985 19.25 1 96.75 331 GLU B C 1
ATOM 5303 O O . GLU B 1 331 ? -11.586 2.5 18.344 1 96.75 331 GLU B O 1
ATOM 5308 N N . LEU B 1 332 ? -13.148 2.623 19.984 1 97.44 332 LEU B N 1
ATOM 5309 C CA . LEU B 1 332 ? -13.352 4.055 19.781 1 97.44 332 LEU B CA 1
ATOM 5310 C C . LEU B 1 332 ? -12.273 4.863 20.5 1 97.44 332 LEU B C 1
ATOM 5312 O O . LEU B 1 332 ? -12.062 4.688 21.703 1 97.44 332 LEU B O 1
ATOM 5316 N N . VAL B 1 333 ? -11.602 5.668 19.828 1 95.25 333 VAL B N 1
ATOM 5317 C CA . VAL B 1 333 ? -10.625 6.602 20.359 1 95.25 333 VAL B CA 1
ATOM 5318 C C . VAL B 1 333 ? -11.156 8.031 20.25 1 95.25 333 VAL B C 1
ATOM 5320 O O . VAL B 1 333 ? -11.398 8.516 19.141 1 95.25 333 VAL B O 1
ATOM 5323 N N . GLU B 1 334 ? -11.203 8.68 21.312 1 95.25 334 GLU B N 1
ATOM 5324 C CA . GLU B 1 334 ? -11.797 10.008 21.328 1 95.25 334 GLU B CA 1
ATOM 5325 C C . GLU B 1 334 ? -10.828 11.062 20.812 1 95.25 334 GLU B C 1
ATOM 5327 O O . GLU B 1 334 ? -9.641 11.039 21.141 1 95.25 334 GLU B O 1
ATOM 5332 N N . GLY B 1 335 ? -11.359 11.812 19.875 1 94.5 335 GLY B N 1
ATOM 5333 C CA . GLY B 1 335 ? -10.719 13.047 19.453 1 94.5 335 GLY B CA 1
ATOM 5334 C C . GLY B 1 335 ? -11.516 14.289 19.828 1 94.5 335 GLY B C 1
ATOM 5335 O O . GLY B 1 335 ? -12.086 14.359 20.922 1 94.5 335 GLY B O 1
ATOM 5336 N N . GLU B 1 336 ? -11.445 15.305 18.922 1 95 336 GLU B N 1
ATOM 5337 C CA . GLU B 1 336 ? -12.172 16.547 19.172 1 95 336 GLU B CA 1
ATOM 5338 C C . GLU B 1 336 ? -13.164 16.844 18.062 1 95 336 GLU B C 1
ATOM 5340 O O . GLU B 1 336 ? -13.859 17.859 18.094 1 95 336 GLU B O 1
ATOM 5345 N N . SER B 1 337 ? -13.227 15.891 17.141 1 96.62 337 SER B N 1
ATOM 5346 C CA . SER B 1 337 ? -13.953 16.188 15.906 1 96.62 337 SER B CA 1
ATOM 5347 C C . SER B 1 337 ? -15.461 16.016 16.109 1 96.62 337 SER B C 1
ATOM 5349 O O . SER B 1 337 ? -16.25 16.406 15.242 1 96.62 337 SER B O 1
ATOM 5351 N N . ASP B 1 338 ? -15.883 15.422 17.188 1 95.12 338 ASP B N 1
ATOM 5352 C CA . ASP B 1 338 ? -17.312 15.219 17.359 1 95.12 338 ASP B CA 1
ATOM 5353 C C . ASP B 1 338 ? -17.828 15.984 18.578 1 95.12 338 ASP B C 1
ATOM 5355 O O . ASP B 1 338 ? -18.844 15.609 19.188 1 95.12 338 ASP B O 1
ATOM 5359 N N . GLY B 1 339 ? -17.188 17.031 18.953 1 86.75 339 GLY B N 1
ATOM 5360 C CA . GLY B 1 339 ? -17.516 17.812 20.141 1 86.75 339 GLY B CA 1
ATOM 5361 C C . GLY B 1 339 ? -18.703 18.734 19.938 1 86.75 339 GLY B C 1
ATOM 5362 O O . GLY B 1 339 ? -19.219 19.297 20.906 1 86.75 339 GLY B O 1
ATOM 5363 N N . PHE B 1 340 ? -19.219 18.828 18.734 1 88.94 340 PHE B N 1
ATOM 5364 C CA . PHE B 1 340 ? -20.344 19.703 18.422 1 88.94 340 PHE B CA 1
ATOM 5365 C C . PHE B 1 340 ? -21.625 19.188 19.062 1 88.94 340 PHE B C 1
ATOM 5367 O O . PHE B 1 340 ? -22.109 18.109 18.719 1 88.94 340 PHE B O 1
ATOM 5374 N N . LEU B 1 341 ? -22.141 19.922 20.031 1 85.75 341 LEU B N 1
ATOM 5375 C CA . LEU B 1 341 ? -23.391 19.594 20.703 1 85.75 341 LEU B CA 1
ATOM 5376 C C . LEU B 1 341 ? -24.562 20.391 20.109 1 85.75 341 LEU B C 1
ATOM 5378 O O . LEU B 1 341 ? -24.406 21.562 19.797 1 85.75 341 LEU B O 1
ATOM 5382 N N . VAL B 1 342 ? -25.594 19.688 19.734 1 82.44 342 VAL B N 1
ATOM 5383 C CA . VAL B 1 342 ? -26.781 20.391 19.219 1 82.44 342 VAL B CA 1
ATOM 5384 C C . VAL B 1 342 ? -27.766 20.609 20.359 1 82.44 342 VAL B C 1
ATOM 5386 O O . VAL B 1 342 ? -28.109 19.672 21.094 1 82.44 342 VAL B O 1
ATOM 5389 N N . ASN B 1 343 ? -27.656 21.656 21.203 1 66 343 ASN B N 1
ATOM 5390 C CA . ASN B 1 343 ? -28.562 21.984 22.281 1 66 343 ASN B CA 1
ATOM 5391 C C . ASN B 1 343 ? -30.016 21.797 21.875 1 66 343 ASN B C 1
ATOM 5393 O O . ASN B 1 343 ? -30.406 22.156 20.75 1 66 343 ASN B O 1
ATOM 5397 N N . GLY B 1 344 ? -30.719 20.703 22.109 1 51.16 344 GLY B N 1
ATOM 5398 C CA . GLY B 1 344 ? -32.156 20.562 22.016 1 51.16 344 GLY B CA 1
ATOM 5399 C C . GLY B 1 344 ? -32.906 21.844 22.328 1 51.16 344 GLY B C 1
ATOM 5400 O O . GLY B 1 344 ? -34.094 21.969 22.016 1 51.16 344 GLY B O 1
ATOM 5401 N N . ASP B 1 345 ? -32.5 22.625 23.391 1 41.41 345 ASP B N 1
ATOM 5402 C CA . ASP B 1 345 ? -33.469 23.516 24.016 1 41.41 345 ASP B CA 1
ATOM 5403 C C . ASP B 1 345 ? -33.875 24.656 23.078 1 41.41 345 ASP B C 1
ATOM 5405 O O . ASP B 1 345 ? -34.406 25.672 23.516 1 41.41 345 ASP B O 1
ATOM 5409 N N . GLU B 1 346 ? -33.625 24.828 21.875 1 36.91 346 GLU B N 1
ATOM 5410 C CA . GLU B 1 346 ? -34.438 25.938 21.375 1 36.91 346 GLU B CA 1
ATOM 5411 C C . GLU B 1 346 ? -35.906 25.547 21.328 1 36.91 346 GLU B C 1
ATOM 5413 O O . GLU B 1 346 ? -36.344 24.891 20.406 1 36.91 346 GLU B O 1
ATOM 5418 N N . SER B 1 347 ? -36.5 24.984 22.375 1 31.47 347 SER B N 1
ATOM 5419 C CA . SER B 1 347 ? -37.875 25.391 22.562 1 31.47 347 SER B CA 1
ATOM 5420 C C . SER B 1 347 ? -38.062 26.906 22.375 1 31.47 347 SER B C 1
ATOM 5422 O O . SER B 1 347 ? -37.406 27.688 23.078 1 31.47 347 SER B O 1
ATOM 5424 N N . ARG B 1 348 ? -38.438 27.438 21.234 1 31.91 348 ARG B N 1
ATOM 5425 C CA . ARG B 1 348 ? -39.375 28.547 21.094 1 31.91 348 ARG B CA 1
ATOM 5426 C C . ARG B 1 348 ? -40.5 28.438 22.094 1 31.91 348 ARG B C 1
ATOM 5428 O O . ARG B 1 348 ? -41.312 27.5 22.031 1 31.91 348 ARG B O 1
ATOM 5435 N N . GLY B 1 349 ? -40.281 28.656 23.484 1 22.22 349 GLY B N 1
ATOM 5436 C CA . GLY B 1 349 ? -41.156 29.656 24.062 1 22.22 349 GLY B CA 1
ATOM 5437 C C . GLY B 1 349 ? -41.062 31 23.359 1 22.22 349 GLY B C 1
ATOM 5438 O O . GLY B 1 349 ? -40.031 31.312 22.75 1 22.22 349 GLY B O 1
#

Nearest PDB structures (foldseek):
  7ce1-assembly1_B  TM=7.455E-01  e=6.437E-24  Agrobacterium tumefaciens A6
  3qk7-assembly1_A  TM=8.568E-01  e=2.450E-21  Yersinia pestis
  3bbl-assembly1_A  TM=8.432E-01  e=1.925E-20  Chloroflexus aggregans DSM 9485
  7cdx-assembly1_B  TM=8.752E-01  e=2.774E-19  Agrobacterium tumefaciens A6
  3gv0-assembly1_A  TM=8.720E-01  e=3.990E-19  Agrobacterium fabrum str. C58

Solvent-accessible surface area (backbone atoms only — not comparable to full-atom values): 35419 Å² total; per-residue (Å²): 119,70,67,67,51,35,52,10,59,74,68,72,44,53,52,63,56,44,50,34,29,75,64,64,39,82,87,44,55,68,68,58,29,50,53,46,52,50,47,22,59,73,69,52,49,60,70,45,30,49,58,46,20,62,71,73,68,51,63,49,23,33,32,34,41,42,76,34,28,76,63,51,22,53,67,27,51,38,62,56,46,30,22,47,40,17,26,46,61,53,29,56,78,69,70,37,43,54,30,39,36,57,38,46,72,88,47,61,66,56,62,52,48,52,51,53,58,27,41,55,57,49,59,30,39,36,41,44,78,31,23,40,75,36,69,54,52,52,59,34,50,75,59,68,49,38,48,26,27,49,33,57,45,75,52,75,70,86,62,36,27,40,26,70,35,43,47,58,50,28,38,55,52,48,54,53,42,42,75,37,45,44,71,43,63,28,37,44,30,59,64,61,63,39,19,66,31,54,50,28,52,54,32,37,39,52,46,33,42,76,72,74,32,76,67,57,72,89,36,54,44,66,26,48,56,18,37,68,29,15,24,51,48,32,49,56,50,70,65,41,85,84,52,53,47,27,37,39,38,69,54,40,51,18,52,63,19,24,52,50,36,26,47,75,70,71,42,44,53,15,68,68,25,16,35,39,35,33,56,40,86,66,41,75,71,40,84,51,35,52,19,20,35,40,69,62,43,36,60,50,13,32,50,52,38,38,26,33,36,34,64,30,83,95,39,24,83,82,28,78,82,42,65,48,71,42,70,40,72,62,45,81,41,86,48,44,8,52,61,33,65,43,76,75,70,77,65,83,120,120,70,68,66,50,33,51,10,59,74,68,72,45,54,53,63,55,44,50,34,30,76,64,65,38,83,89,44,54,68,67,56,30,50,52,45,53,50,47,22,61,74,69,52,50,59,72,44,32,50,58,46,21,62,72,74,68,51,63,48,22,34,34,34,40,42,77,33,30,75,62,50,22,56,68,28,52,37,62,56,44,30,22,48,38,17,26,46,63,54,29,56,78,70,70,37,44,56,30,38,36,57,38,47,70,90,48,61,66,55,62,52,47,52,53,52,58,25,41,54,56,50,61,32,39,37,42,46,80,31,22,40,74,34,68,56,52,51,60,34,50,73,58,68,49,38,48,29,26,50,32,58,46,75,52,74,68,87,62,38,27,40,25,70,34,43,47,59,50,28,39,56,51,50,52,54,41,42,76,38,46,44,71,44,63,28,38,43,31,56,63,62,64,38,19,65,33,54,51,26,51,54,31,37,37,51,48,34,44,75,72,74,32,76,66,57,73,88,37,54,44,68,26,48,56,18,36,68,29,14,24,52,48,31,50,55,50,70,66,41,86,84,53,53,47,27,37,41,38,69,53,40,51,18,50,64,18,25,50,48,36,28,49,77,72,71,42,43,52,15,69,67,26,16,34,38,35,34,57,40,86,66,41,76,70,39,84,50,36,52,18,21,35,40,68,60,42,36,59,49,14,34,50,51,40,40,25,33,37,34,64,30,83,95,39,24,83,82,28,79,82,42,64,48,71,44,69,41,72,63,44,80,42,88,48,43,8,51,62,34,64,43,76,74,69,77,63,82,120

Organism: Rhizobium meliloti (strain 1021) (NCBI:txid266834)

Secondary structure (DSSP, 8-state):
--THHHHHHHHTS-HHHHHHHHTT-TTS-HHHHHHHHHHHHHTT----HHHHHHHH----EEEEEEEESTTTSTT--HHHHHHHHHHHHHHGGGTPEEEEEEEETTS-HHHHHHHHHHHT--SEEEE-S-BSS-HHHHHHHHTT--EEEES--S---S--EEEE-HHHHHHHHHHHHHHTT--SEEEEEESS-BHHHHHHHHHHHHHHHHTT----GGGEEEE-SSHHHHHHHHHHHHH-SS--SEEE---GGGHHHHHHHHHHTT--BTTTBEEEEE--GGGGG-SSPPEEEE--HHHHHHHHHHHHHHHSTTTGGG-TT--SEEEEP-EEE--STT-----S-----/--THHHHHHHHTS-HHHHHHHHTT-TTS-HHHHHHHHHHHHHTT----HHHHHHHH----EEEEEEEESTTTSTT--HHHHHHHHHHHHHHGGGTPEEEEEEEETTS-HHHHHHHHHHHT--SEEEE-S-BSS-HHHHHHHHTT--EEEES--S---S--EEEE-HHHHHHHHHHHHHHTT--SEEEEEESS-BHHHHHHHHHHHHHHHHTT----GGGEEEE-SSHHHHHHHHHHHHH-SS--SEEE---GGGHHHHHHHHHHTT--BTTTBEEEEE--GGGGG-SSPPEEEE--HHHHHHHHHHHHHHHSTTTGGG-TT--SEEEEP-EEE--STT-----S-----

Radius of gyration: 28.33 Å; Cα contacts (8 Å, |Δi|>4): 1418; chains: 2; bounding box: 74×89×59 Å

InterPro domains:
  IPR000843 LacI-type HTH domain [PF00356] (12-48)
  IPR000843 LacI-type HTH domain [PS50932] (2-56)
  IPR000843 LacI-type HTH domain [SM00354] (1-71)
  IPR000843 LacI-type HTH domain [cd01392] (5-56)
  IPR010982 Lambda repressor-like, DNA-binding domain superfamily [G3DSA:1.10.260.40] (3-59)
  IPR010982 Lambda repressor-like, DNA-binding domain superfamily [SSF47413] (3-59)
  IPR028082 Periplasmic binding protein-like I [SSF53822] (74-335)
  IPR046335 Transcriptional regulator LacI/GalR-like, sensor domain [PF13377] (174-337)

Sequence (698 aa):
MKGIRRLAQHLDISIGTVSRALNGRPDVNEETRRRVLEAAERLGYVANQSGRSLRQGTTNIIGFMMQTGTEITGQGDTFFMSVFDGVQAVFARHKLDLVALLCSSEEDPTDYLRRVVARGFADGLILSATRRHDPRIEFLAERNIPFVTLGRSLTDAGRPWLDLDFEGMAQIAIDRLVARGHRRIAVTRPHDDANLGYVFVDRCREALAAHGLPLEEELIFRSTPNETGGYQIARELLAIKDRPTAALLVNETIAIGFYQGLSEAGVRPGRDIAVIGRYSPHAHFLSPPLTCFRLSLRDLGIALAETLLSTMPAFKDHYPQALVNAVWPMELVEGESDGFLVNGDESRGMKGIRRLAQHLDISIGTVSRALNGRPDVNEETRRRVLEAAERLGYVANQSGRSLRQGTTNIIGFMMQTGTEITGQGDTFFMSVFDGVQAVFARHKLDLVALLCSSEEDPTDYLRRVVARGFADGLILSATRRHDPRIEFLAERNIPFVTLGRSLTDAGRPWLDLDFEGMAQIAIDRLVARGHRRIAVTRPHDDANLGYVFVDRCREALAAHGLPLEEELIFRSTPNETGGYQIARELLAIKDRPTAALLVNETIAIGFYQGLSEAGVRPGRDIAVIGRYSPHAHFLSPPLTCFRLSLRDLGIALAETLLSTMPAFKDHYPQALVNAVWPMELVEGESDGFLVNGDESRG

pLDDT: mean 86.92, std 14.85, range [22.22, 98.75]

Foldseek 3Di:
DDALVVLCVVLVHDSVLLVCLLVVPPVHDPVSSVSSVVSCVVVVHDRPCVVVCVVVVALLEEEEEDEDDCLAQVDHDPLVVLLVLLQCVQSVVVVHDYDYHYHYPVDDPQVSLVVVVVVPNHQEYEAEQAFQAHVNVVVCLVVLRFYEYAADYPDDSQFFYEYAPLLVVLQVVLVVLVVLPFQAEAEEAAQDRRVSRVSNVVSNQVNSVVVPGGHDPLSYYHARQACCRLLVNLQSQVPDPPHGQEYEEEHAHNVNNVLVNCVVVVHAFLARHDYEYADDPCQPVDVQRHFYWYDRSSVVSNLRNLSSLCSPPVRVVVRVPRHRYYHGYIDTDDTRRGNHGDPPPPPPD/DDALVVLCVVLVHDSVLLVCLLVVPPVHDPVSSVSSVVSCVVVVHDNPCVVVCVVVVALLEEEEEDEDDCLAQVDHDPQVVLLVLLQCVQSVVVVHDYDYHYHYPVDDPQVSLVVVVVVPNHQEYEAEQAFQAHVNVVVCLVVLRFYEYAADYPDDSQFFYEYAPLLVVLLVVLVVLVVLPFQAEAEEAAQDRRVSRVSNVVSNQVNSVVVPGGHDPLSYYHARQACCRLLVNLQSQVPDPPHGQEYEEEHAHNVNNVLVNCVVVVHAFLARHDYEYADDPCQVVDVQRHFYWYDRSSVVSNLRNLSSLCSPPVRVVVRVPRHRYYHGYIDTDDTRRGNHGDPPPPPPD